Protein 5IF3 (pdb70)

Sequence (425 aa):
CAPRVRAIVTGHTRGLGASLAEQLLQQQDDIAVLGVSSRSRHPSLAATAGDRLVETEELDLSDTAAVAAWLAGGALRSSFVDGASLVLLFNNAGVVDPIGPLAAQDPALVARAVALNVAAPLMLSAALVQAAAAPTECRVLHVSSGAARNAYAGWSVYCATKAALDHHARAVALDANRALRICSVAPGVVSTPDEAARHLIRYALSDAFGAEPTADVRNLPPRVRAIVTGHTRGLGASLAEQLLQQDIAVLGVSRSRHPSLAATAGDRLVETELDLSDTAAVAAWLAGGALRSFVDGASLVLLFNNAGVVDPIIGPLAAQDPALVARAVALNVAAPLMLSAALVQAAAAPTECRVLHVSSGAARNAYAGWSVYCATKAALDHHARAVALDALRICSVAPGVSTPDEAARHLIRYALSDAFGAEPTADVRNL

B-factor: mean 32.05, std 14.63, range [11.92, 99.86]

CATH classification: 3.40.50.720

InterPro domains:
  IPR002347 Short-chain dehydrogenase/reductase SDR [PF00106] (12-201)
  IPR002347 Short-chain dehydrogenase/reductase SDR [PR00081] (11-28)
  IPR002347 Short-chain dehydrogenase/reductase SDR [PR00081] (84-95)
  IPR002347 Short-chain dehydrogenase/reductase SDR [PR00081] (158-177)
  IPR002347 Short-chain dehydrogenase/reductase SDR [PR00081] (178-195)
  IPR002347 Short-chain dehydrogenase/reductase SDR [PR00081] (217-237)
  IPR036291 NAD(P)-binding domain superfamily [SSF51735] (11-238)
  IPR051721 Biopterin synthesis and organic compound reduction [PTHR44085] (3-247)

Radius of gyration: 22.04 Å; Cα contacts (8 Å, |Δi|>4): 1034; chains: 2; bounding box: 41×65×58 Å

Organism: Burkholderia vietnamiensis (strain G4 / LMG 22486) (NCBI:txid269482)

Solvent-accessible surface area: 16198 Å² total; per-residue (Å²): 185,63,22,140,41,22,0,3,0,3,19,0,15,182,42,17,0,10,6,0,0,66,19,0,6,153,97,98,10,6,0,2,0,0,10,153,54,152,21,119,65,10,50,100,116,7,37,141,79,14,67,26,21,140,15,48,7,19,63,38,76,33,0,23,69,39,23,90,34,34,44,6,136,83,20,2,106,48,1,38,23,0,2,0,0,2,22,17,36,36,47,75,10,74,11,62,3,62,64,1,69,19,52,79,0,12,79,0,1,14,17,0,0,2,2,5,0,0,4,0,0,8,0,27,82,17,7,76,70,112,5,83,5,18,0,3,0,8,2,17,29,6,7,83,78,23,106,58,11,82,0,1,18,0,0,0,6,8,0,1,2,2,0,0,83,0,0,49,98,18,103,43,132,33,30,88,5,0,0,2,2,3,53,39,122,91,64,56,71,68,0,0,113,68,0,2,130,26,1,58,34,133,62,2,22,81,109,33,38,18,17,10,160,119,61,170,96,62,41,37,0,2,0,3,16,0,13,177,40,23,0,9,8,0,0,56,22,0,36,147,89,83,8,8,0,4,0,0,8,170,60,40,23,112,74,24,58,100,97,21,56,144,34,15,75,48,23,125,16,37,8,21,62,38,76,35,0,22,68,41,24,89,45,49,46,8,45,84,26,2,108,68,5,57,25,0,1,1,0,2,22,14,37,37,53,74,10,88,10,42,0,63,67,0,69,22,52,78,0,13,86,0,1,15,15,0,0,2,2,5,0,0,5,0,0,8,0,34,84,28,17,77,97,122,10,74,6,24,0,2,0,10,2,20,21,8,7,85,77,26,107,57,10,85,0,1,33,0,0,0,6,8,0,0,2,2,0,0,82,0,6,51,103,73,99,59,79,5,0,0,0,0,5,26,109,109,76,52,73,70,0,0,98,64,0,4,137,31,1,63,35,131,60,2,22,81,105,38,38,17,52,29,94,81,105

Nearest PDB structures (foldseek):
  5if3-assembly1_A  TM=1.005E+00  e=2.610E-43  Burkholderia vietnamiensis G4
  5if3-assembly1_B  TM=1.001E+00  e=2.547E-38  Burkholderia vietnamiensis G4
  6xnb-assembly1_A  TM=7.787E-01  e=1.716E-08  Leifsonia xyli
  6d9y-assembly1_A  TM=7.477E-01  e=3.238E-09  Paraburkholderia phymatum STM815
  7v1q-assembly1_A  TM=7.509E-01  e=1.047E-08  Leifsonia antarctica

Structure (mmCIF, N/CA/C/O backbone):
data_5IF3
#
_entry.id   5IF3
#
_cell.length_a   77.960
_cell.length_b   85.780
_cell.length_c   128.640
_cell.angle_alpha   90.000
_cell.angle_beta   90.000
_cell.angle_gamma   90.000
#
_symmetry.space_group_name_H-M   'C 2 2 21'
#
loop_
_entity.id
_entity.type
_entity.pdbx_description
1 polymer 'Short-chain dehydrogenase/reductase SDR'
2 water water
#
loop_
_atom_site.group_PDB
_atom_site.id
_atom_site.type_symbol
_atom_site.label_atom_id
_atom_site.label_alt_id
_atom_site.label_comp_id
_atom_site.label_asym_id
_atom_site.label_entity_id
_atom_site.label_seq_id
_atom_site.pdbx_PDB_ins_code
_atom_site.Cartn_x
_atom_site.Cartn_y
_atom_site.Cartn_z
_atom_site.occupancy
_atom_site.B_iso_or_equiv
_atom_site.auth_seq_id
_atom_site.auth_comp_id
_atom_site.auth_asym_id
_atom_site.auth_atom_id
_atom_site.pdbx_PDB_model_num
ATOM 1 N N . CYS A 1 14 ? 9.347 61.342 25.388 1.00 68.17 6 CYS A N 1
ATOM 2 C CA . CYS A 1 14 ? 10.238 60.739 24.403 1.00 67.96 6 CYS A CA 1
ATOM 3 C C . CYS A 1 14 ? 11.264 59.831 25.071 1.00 62.72 6 CYS A C 1
ATOM 4 O O . CYS A 1 14 ? 12.432 59.806 24.679 1.00 60.02 6 CYS A O 1
ATOM 7 N N . ALA A 1 15 ? 10.815 59.090 26.081 1.00 56.37 7 ALA A N 1
ATOM 8 C CA . ALA A 1 15 ? 11.691 58.175 26.793 1.00 50.17 7 ALA A CA 1
ATOM 9 C C . ALA A 1 15 ? 12.222 57.102 25.842 1.00 40.08 7 ALA A C 1
ATOM 10 O O . ALA A 1 15 ? 11.586 56.789 24.831 1.00 37.39 7 ALA A O 1
ATOM 12 N N . PRO A 1 16 ? 13.393 56.534 26.128 1.00 34.72 8 PRO A N 1
ATOM 13 C CA . PRO A 1 16 ? 13.873 55.417 25.309 1.00 31.32 8 PRO A CA 1
ATOM 14 C C . PRO A 1 16 ? 12.858 54.281 25.305 1.00 31.28 8 PRO A C 1
ATOM 15 O O . PRO A 1 16 ? 12.216 53.989 26.318 1.00 31.32 8 PRO A O 1
ATOM 19 N N . ARG A 1 17 ? 12.692 53.664 24.134 1.00 27.39 9 ARG A N 1
ATOM 20 C CA . ARG A 1 17 ? 11.737 52.575 23.990 1.00 25.99 9 ARG A CA 1
ATOM 21 C C . ARG A 1 17 ? 12.265 51.257 24.531 1.00 27.75 9 ARG A C 1
ATOM 22 O O . ARG A 1 17 ? 11.466 50.387 24.897 1.00 26.63 9 ARG A O 1
ATOM 30 N N . VAL A 1 18 ? 13.578 51.074 24.576 1.00 21.94 10 VAL A N 1
ATOM 31 C CA . VAL A 1 18 ? 14.184 49.918 25.232 1.00 20.06 10 VAL A CA 1
ATOM 32 C C . VAL A 1 18 ? 14.651 50.358 26.608 1.00 19.69 10 VAL A C 1
ATOM 33 O O . VAL A 1 18 ? 15.306 51.396 26.745 1.00 20.14 10 VAL A O 1
ATOM 37 N N . ARG A 1 19 ? 14.294 49.597 27.638 1.00 17.41 11 ARG A N 1
ATOM 38 C CA . ARG A 1 19 ? 14.558 50.011 29.009 1.00 16.72 11 ARG A CA 1
ATOM 39 C C . ARG A 1 19 ? 15.070 48.808 29.780 1.00 18.57 11 ARG A C 1
ATOM 40 O O . ARG A 1 19 ? 14.876 47.668 29.366 1.00 20.07 11 ARG A O 1
ATOM 48 N N . ALA A 1 20 ? 15.762 49.065 30.888 1.00 17.19 12 ALA A N 1
ATOM 49 C CA . ALA A 1 20 ? 16.353 47.965 31.643 1.00 18.03 12 ALA A CA 1
ATOM 50 C C . ALA A 1 20 ? 16.284 48.270 33.129 1.00 21.11 12 ALA A C 1
ATOM 51 O O . ALA A 1 20 ? 16.325 49.427 33.542 1.00 21.85 12 ALA A O 1
ATOM 53 N N . ILE A 1 21 ? 16.133 47.221 33.925 1.00 17.53 13 ILE A N 1
ATOM 54 C CA . ILE A 1 21 ? 16.198 47.308 35.378 1.00 18.42 13 ILE A CA 1
ATOM 55 C C . ILE A 1 21 ? 17.497 46.653 35.803 1.00 17.52 13 ILE A C 1
ATOM 56 O O . ILE A 1 21 ? 17.771 45.516 35.410 1.00 18.15 13 ILE A O 1
ATOM 61 N N . VAL A 1 22 ? 18.312 47.363 36.577 1.00 16.20 14 VAL A N 1
ATOM 62 C CA . VAL A 1 22 ? 19.570 46.804 37.073 1.00 16.25 14 VAL A CA 1
ATOM 63 C C . VAL A 1 22 ? 19.573 46.896 38.589 1.00 19.11 14 VAL A C 1
ATOM 64 O O . VAL A 1 22 ? 19.575 48.001 39.142 1.00 18.39 14 VAL A O 1
ATOM 68 N N . THR A 1 23 ? 19.580 45.748 39.269 1.00 17.56 15 THR A N 1
ATOM 69 C CA . THR A 1 23 ? 19.671 45.758 40.721 1.00 17.78 15 THR A CA 1
ATOM 70 C C . THR A 1 23 ? 21.137 45.810 41.143 1.00 19.85 15 THR A C 1
ATOM 71 O O . THR A 1 23 ? 22.001 45.218 40.495 1.00 20.43 15 THR A O 1
ATOM 75 N N . GLY A 1 24 ? 21.416 46.545 42.220 1.00 20.39 16 GLY A N 1
ATOM 76 C CA . GLY A 1 24 ? 22.790 46.693 42.664 1.00 20.86 16 GLY A CA 1
ATOM 77 C C . GLY A 1 24 ? 23.661 47.409 41.649 1.00 22.14 16 GLY A C 1
ATOM 78 O O . GLY A 1 24 ? 24.771 46.956 41.335 1.00 23.22 16 GLY A O 1
ATOM 79 N N . HIS A 1 25 ? 23.174 48.547 41.150 1.00 22.15 17 HIS A N 1
ATOM 80 C CA . HIS A 1 25 ? 23.789 49.276 40.043 1.00 19.96 17 HIS A CA 1
ATOM 81 C C . HIS A 1 25 ? 24.897 50.236 40.462 1.00 21.79 17 HIS A C 1
ATOM 82 O O . HIS A 1 25 ? 25.439 50.931 39.594 1.00 23.43 17 HIS A O 1
ATOM 89 N N . THR A 1 26 ? 25.246 50.313 41.749 1.00 24.28 18 THR A N 1
ATOM 90 C CA . THR A 1 26 ? 26.147 51.374 42.207 1.00 22.56 18 THR A CA 1
ATOM 91 C C . THR A 1 26 ? 27.619 50.982 42.190 1.00 25.52 18 THR A C 1
ATOM 92 O O . THR A 1 26 ? 28.483 51.860 42.322 1.00 28.46 18 THR A O 1
ATOM 96 N N . ARG A 1 27 ? 27.933 49.703 42.030 1.00 27.31 19 ARG A N 1
ATOM 97 C CA . ARG A 1 27 ? 29.322 49.273 42.050 1.00 28.12 19 ARG A CA 1
ATOM 98 C C . ARG A 1 27 ? 29.432 47.974 41.272 1.00 25.08 19 ARG A C 1
ATOM 99 O O . ARG A 1 27 ? 28.427 47.304 41.000 1.00 24.50 19 ARG A O 1
ATOM 107 N N . GLY A 1 28 ? 30.667 47.642 40.896 1.00 28.96 20 GLY A N 1
ATOM 108 C CA . GLY A 1 28 ? 30.898 46.324 40.332 1.00 25.71 20 GLY A CA 1
ATOM 109 C C . GLY A 1 28 ? 30.208 46.125 38.995 1.00 27.25 20 GLY A C 1
ATOM 110 O O . GLY A 1 28 ? 30.042 47.049 38.193 1.00 23.97 20 GLY A O 1
ATOM 111 N N . LEU A 1 29 ? 29.782 44.878 38.766 1.00 24.41 21 LEU A N 1
ATOM 112 C CA . LEU A 1 29 ? 29.117 44.527 37.520 1.00 20.84 21 LEU A CA 1
ATOM 113 C C . LEU A 1 29 ? 27.864 45.366 37.302 1.00 19.64 21 LEU A C 1
ATOM 114 O O . LEU A 1 29 ? 27.580 45.791 36.174 1.00 19.83 21 LEU A O 1
ATOM 119 N N . GLY A 1 30 ? 27.084 45.595 38.364 1.00 20.55 22 GLY A N 1
ATOM 120 C CA . GLY A 1 30 ? 25.860 46.376 38.209 1.00 19.82 22 GLY A CA 1
ATOM 121 C C . GLY A 1 30 ? 26.141 47.780 37.715 1.00 20.92 22 GLY A C 1
ATOM 122 O O . GLY A 1 30 ? 25.404 48.321 36.882 1.00 19.84 22 GLY A O 1
ATOM 123 N N . ALA A 1 31 ? 27.224 48.383 38.205 1.00 22.01 23 ALA A N 1
ATOM 124 C CA . ALA A 1 31 ? 27.591 49.711 37.733 1.00 21.29 23 ALA A CA 1
ATOM 125 C C . ALA A 1 31 ? 28.011 49.674 36.269 1.00 22.60 23 ALA A C 1
ATOM 126 O O . ALA A 1 31 ? 27.610 50.543 35.484 1.00 23.64 23 ALA A O 1
ATOM 128 N N . SER A 1 32 ? 28.817 48.681 35.880 1.00 19.83 24 SER A N 1
ATOM 129 C CA . SER A 1 32 ? 29.206 48.563 34.476 1.00 23.51 24 SER A CA 1
ATOM 130 C C . SER A 1 32 ? 27.990 48.342 33.585 1.00 22.09 24 SER A C 1
ATOM 131 O O . SER A 1 32 ? 27.905 48.910 32.489 1.00 20.63 24 SER A O 1
ATOM 134 N N . LEU A 1 33 ? 27.044 47.505 34.030 1.00 16.99 25 LEU A N 1
ATOM 135 C CA . LEU A 1 33 ? 25.815 47.298 33.272 1.00 15.94 25 LEU A CA 1
ATOM 136 C C . LEU A 1 33 ? 25.050 48.603 33.093 1.00 15.87 25 LEU A C 1
ATOM 137 O O . LEU A 1 33 ? 24.697 48.984 31.971 1.00 17.08 25 LEU A O 1
ATOM 142 N N . ALA A 1 34 ? 24.794 49.305 34.197 1.00 17.46 26 ALA A N 1
ATOM 143 C CA . ALA A 1 34 ? 24.008 50.536 34.126 1.00 20.90 26 ALA A CA 1
ATOM 144 C C . ALA A 1 34 ? 24.690 51.573 33.240 1.00 20.13 26 ALA A C 1
ATOM 145 O O . ALA A 1 34 ? 24.039 52.208 32.400 1.00 18.48 26 ALA A O 1
ATOM 147 N N . GLU A 1 35 ? 26.011 51.730 33.391 1.00 17.39 27 GLU A N 1
ATOM 148 C CA . GLU A 1 35 ? 26.752 52.710 32.601 1.00 18.55 27 GLU A CA 1
ATOM 149 C C . GLU A 1 35 ? 26.657 52.405 31.111 1.00 18.12 27 GLU A C 1
ATOM 150 O O . GLU A 1 35 ? 26.410 53.302 30.297 1.00 22.00 27 GLU A O 1
ATOM 156 N N . GLN A 1 36 ? 26.869 51.140 30.732 1.00 18.52 28 GLN A N 1
ATOM 157 C CA . GLN A 1 36 ? 26.908 50.801 29.314 1.00 18.95 28 GLN A CA 1
ATOM 158 C C . GLN A 1 36 ? 25.518 50.828 28.697 1.00 18.76 28 GLN A C 1
ATOM 159 O O . GLN A 1 36 ? 25.359 51.217 27.537 1.00 18.28 28 GLN A O 1
ATOM 165 N N . LEU A 1 37 ? 24.501 50.393 29.444 1.00 17.26 29 LEU A N 1
ATOM 166 C CA . LEU A 1 37 ? 23.134 50.476 28.934 1.00 15.25 29 LEU A CA 1
ATOM 167 C C . LEU A 1 37 ? 22.776 51.920 28.598 1.00 15.90 29 LEU A C 1
ATOM 168 O O . LEU A 1 37 ? 22.267 52.210 27.510 1.00 16.07 29 LEU A O 1
ATOM 173 N N . LEU A 1 38 ? 23.085 52.847 29.506 1.00 17.35 30 LEU A N 1
ATOM 174 C CA . LEU A 1 38 ? 22.765 54.251 29.265 1.00 17.22 30 LEU A CA 1
ATOM 175 C C . LEU A 1 38 ? 23.583 54.820 28.111 1.00 18.30 30 LEU A C 1
ATOM 176 O O . LEU A 1 38 ? 23.080 55.638 27.330 1.00 18.89 30 LEU A O 1
ATOM 181 N N . GLN A 1 39 ? 24.839 54.390 27.986 1.00 18.43 31 GLN A N 1
ATOM 182 C CA A GLN A 1 39 ? 25.658 54.793 26.850 0.41 18.83 31 GLN A CA 1
ATOM 183 C CA B GLN A 1 39 ? 25.651 54.800 26.842 0.59 18.84 31 GLN A CA 1
ATOM 184 C C . GLN A 1 39 ? 24.984 54.433 25.528 1.00 18.94 31 GLN A C 1
ATOM 185 O O . GLN A 1 39 ? 25.065 55.191 24.548 1.00 19.96 31 GLN A O 1
ATOM 196 N N . GLN A 1 40 ? 24.315 53.272 25.485 1.00 19.00 32 GLN A N 1
ATOM 197 C CA . GLN A 1 40 ? 23.663 52.761 24.287 1.00 19.81 32 GLN A CA 1
ATOM 198 C C . GLN A 1 40 ? 22.193 53.164 24.187 1.00 18.74 32 GLN A C 1
ATOM 199 O O . GLN A 1 40 ? 21.432 52.517 23.460 1.00 21.97 32 GLN A O 1
ATOM 205 N N . ASP A 1 41 ? 21.787 54.214 24.910 1.00 17.61 33 ASP A N 1
ATOM 206 C CA A ASP A 1 41 ? 20.455 54.774 24.698 0.49 20.00 33 ASP A CA 1
ATOM 207 C CA B ASP A 1 41 ? 20.461 54.846 24.869 0.51 19.42 33 ASP A CA 1
ATOM 208 C C . ASP A 1 41 ? 19.361 53.883 25.299 1.00 20.27 33 ASP A C 1
ATOM 209 O O . ASP A 1 41 ? 18.227 53.914 24.815 1.00 20.46 33 ASP A O 1
ATOM 218 N N . ILE A 1 42 ? 19.679 53.073 26.306 1.00 16.56 34 ILE A N 1
ATOM 219 C CA . ILE A 1 42 ? 18.683 52.258 27.012 1.00 16.19 34 ILE A CA 1
ATOM 220 C C . ILE A 1 42 ? 18.465 52.872 28.398 1.00 24.11 34 ILE A C 1
ATOM 221 O O . ILE A 1 42 ? 19.413 53.002 29.184 1.00 22.95 34 ILE A O 1
ATOM 226 N N . ALA A 1 43 ? 17.220 53.249 28.703 1.00 17.58 35 ALA A N 1
ATOM 227 C CA . ALA A 1 43 ? 16.902 53.794 30.020 1.00 17.86 35 ALA A CA 1
ATOM 228 C C . ALA A 1 43 ? 17.125 52.744 31.103 1.00 20.20 35 ALA A C 1
ATOM 229 O O . ALA A 1 43 ? 16.905 51.550 30.893 1.00 21.09 35 ALA A O 1
ATOM 231 N N . VAL A 1 44 ? 17.535 53.191 32.290 1.00 18.76 36 VAL A N 1
ATOM 232 C CA . VAL A 1 44 ? 17.858 52.270 33.377 1.00 17.31 36 VAL A CA 1
ATOM 233 C C . VAL A 1 44 ? 17.114 52.655 34.647 1.00 18.14 36 VAL A C 1
ATOM 234 O O . VAL A 1 44 ? 17.174 53.808 35.086 1.00 19.42 36 VAL A O 1
ATOM 238 N N . LEU A 1 45 ? 16.431 51.674 35.249 1.00 18.12 37 LEU A N 1
ATOM 239 C CA . LEU A 1 45 ? 15.924 51.777 36.613 1.00 19.09 37 LEU A CA 1
ATOM 240 C C . LEU A 1 45 ? 16.943 51.069 37.496 1.00 19.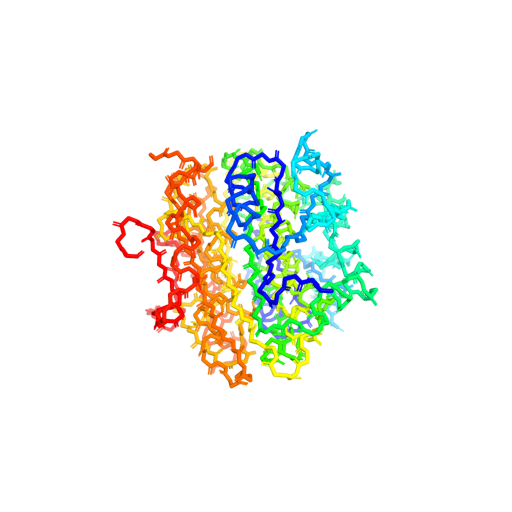23 37 LEU A C 1
ATOM 241 O O . LEU A 1 45 ? 17.064 49.839 37.447 1.00 19.81 37 LEU A O 1
ATOM 246 N N . GLY A 1 46 ? 17.686 51.841 38.288 1.00 20.14 38 GLY A N 1
ATOM 247 C CA . GLY A 1 46 ? 18.660 51.268 39.203 1.00 20.70 38 GLY A CA 1
ATOM 248 C C . GLY A 1 46 ? 18.025 51.069 40.561 1.00 21.81 38 GLY A C 1
ATOM 249 O O . GLY A 1 46 ? 17.427 51.993 41.115 1.00 25.26 38 GLY A O 1
ATOM 250 N N . VAL A 1 47 ? 18.137 49.851 41.094 1.00 21.86 39 VAL A N 1
ATOM 251 C CA . VAL A 1 47 ? 17.498 49.495 42.356 1.00 23.00 39 VAL A CA 1
ATOM 252 C C . VAL A 1 47 ? 18.587 49.032 43.313 1.00 32.23 39 VAL A C 1
ATOM 253 O O . VAL A 1 47 ? 19.157 47.949 43.135 1.00 27.61 39 VAL A O 1
ATOM 257 N N . SER A 1 48 ? 18.856 49.833 44.340 1.00 25.60 40 SER A N 1
ATOM 258 C CA A SER A 1 48 ? 19.951 49.586 45.268 0.56 28.01 40 SER A CA 1
ATOM 259 C CA B SER A 1 48 ? 19.933 49.559 45.282 0.44 28.38 40 SER A CA 1
ATOM 260 C C . SER A 1 48 ? 19.661 50.333 46.562 1.00 30.43 40 SER A C 1
ATOM 261 O O . SER A 1 48 ? 18.787 51.200 46.615 1.00 31.86 40 SER A O 1
ATOM 266 N N . ARG A 1 49 ? 20.423 50.002 47.609 1.00 30.83 41 ARG A N 1
ATOM 267 C CA . ARG A 1 49 ? 20.253 50.716 48.872 1.00 34.86 41 ARG A CA 1
ATOM 268 C C . ARG A 1 49 ? 20.775 52.143 48.781 1.00 38.22 41 ARG A C 1
ATOM 269 O O . ARG A 1 49 ? 20.284 53.030 49.488 1.00 46.87 41 ARG A O 1
ATOM 277 N N . SER A 1 50 ? 21.757 52.381 47.925 1.00 35.15 42 SER A N 1
ATOM 278 C CA . SER A 1 50 ? 22.336 53.704 47.744 1.00 35.39 42 SER A CA 1
ATOM 279 C C . SER A 1 50 ? 22.201 54.126 46.282 1.00 32.22 42 SER A C 1
ATOM 280 O O . SER A 1 50 ? 21.603 53.435 45.459 1.00 30.13 42 SER A O 1
ATOM 283 N N . ARG A 1 51 ? 22.765 55.279 45.960 1.00 36.19 43 ARG A N 1
ATOM 284 C CA . ARG A 1 51 ? 22.720 55.792 44.603 1.00 33.72 43 ARG A CA 1
ATOM 285 C C . ARG A 1 51 ? 24.102 55.701 43.975 1.00 33.53 43 ARG A C 1
ATOM 286 O O . ARG A 1 51 ? 25.118 55.629 44.669 1.00 36.36 43 ARG A O 1
ATOM 294 N N . HIS A 1 52 ? 24.125 55.675 42.651 1.00 35.66 44 HIS A N 1
ATOM 295 C CA . HIS A 1 52 ? 25.397 55.636 41.950 1.00 37.85 44 HIS A CA 1
ATOM 296 C C . HIS A 1 52 ? 26.102 56.974 42.130 1.00 48.14 44 HIS A C 1
ATOM 297 O O . HIS A 1 52 ? 25.466 58.029 42.000 1.00 52.04 44 HIS A O 1
ATOM 304 N N . PRO A 1 53 ? 27.396 56.972 42.446 1.00 51.11 45 PRO A N 1
ATOM 305 C CA . PRO A 1 53 ? 28.082 58.234 42.778 1.00 50.59 45 PRO A CA 1
ATOM 306 C C . PRO A 1 53 ? 27.929 59.340 41.744 1.00 52.97 45 PRO A C 1
ATOM 307 O O . PRO A 1 53 ? 27.797 60.510 42.122 1.00 54.32 45 PRO A O 1
ATOM 311 N N . SER A 1 54 ? 27.920 59.001 40.453 1.00 39.38 46 SER A N 1
ATOM 312 C CA . SER A 1 54 ? 28.079 59.993 39.394 1.00 33.69 46 SER A CA 1
ATOM 313 C C . SER A 1 54 ? 27.264 59.729 38.139 1.00 33.87 46 SER A C 1
ATOM 314 O O . SER A 1 54 ? 27.227 60.599 37.262 1.00 33.28 46 SER A O 1
ATOM 317 N N . LEU A 1 55 ? 26.634 58.563 38.002 1.00 26.60 47 LEU A N 1
ATOM 318 C CA . LEU A 1 55 ? 25.969 58.229 36.751 1.00 21.47 47 LEU A CA 1
ATOM 319 C C . LEU A 1 55 ? 24.794 59.152 36.476 1.00 22.04 47 LEU A C 1
ATOM 320 O O . LEU A 1 55 ? 24.471 59.410 35.310 1.00 25.27 47 LEU A O 1
ATOM 325 N N . ALA A 1 56 ? 24.136 59.649 37.528 1.00 23.29 48 ALA A N 1
ATOM 326 C CA . ALA A 1 56 ? 23.018 60.566 37.325 1.00 26.49 48 ALA A CA 1
ATOM 327 C C . ALA A 1 56 ? 23.461 61.832 36.601 1.00 24.70 48 ALA A C 1
ATOM 328 O O . ALA A 1 56 ? 22.721 62.371 35.770 1.00 26.51 48 ALA A O 1
ATOM 330 N N . ALA A 1 57 ? 24.654 62.341 36.923 1.00 25.91 49 ALA A N 1
ATOM 331 C CA . ALA A 1 57 ? 25.120 63.566 36.281 1.00 25.60 49 ALA A CA 1
ATOM 332 C C . ALA A 1 57 ? 25.475 63.341 34.815 1.00 23.74 49 ALA A C 1
ATOM 333 O O . ALA A 1 57 ? 25.411 64.276 34.008 1.00 26.54 49 ALA A O 1
ATOM 335 N N . THR A 1 58 ? 25.904 62.131 34.474 1.00 22.75 50 THR A N 1
ATOM 336 C CA . THR A 1 58 ? 26.217 61.763 33.103 1.00 21.94 50 THR A CA 1
ATOM 337 C C . THR A 1 58 ? 24.948 61.431 32.314 1.00 25.03 50 THR A C 1
ATOM 338 O O . THR A 1 58 ? 24.768 61.877 31.176 1.00 21.24 50 THR A O 1
ATOM 342 N N . ALA A 1 59 ? 24.049 60.661 32.913 1.00 21.62 51 ALA A N 1
ATOM 343 C CA . ALA A 1 59 ? 22.929 60.094 32.173 1.00 19.80 51 ALA A CA 1
ATOM 344 C C . ALA A 1 59 ? 21.659 60.929 32.253 1.00 22.34 51 ALA A C 1
ATOM 345 O O . ALA A 1 59 ? 20.778 60.769 31.404 1.00 24.66 51 ALA A O 1
ATOM 347 N N . GLY A 1 60 ? 21.527 61.798 33.251 1.00 21.18 52 GLY A N 1
ATOM 348 C CA . GLY A 1 60 ? 20.327 62.602 33.326 1.00 20.86 52 GLY A CA 1
ATOM 349 C C . GLY A 1 60 ? 19.124 61.761 33.712 1.00 24.41 52 GLY A C 1
ATOM 350 O O . GLY A 1 60 ? 19.244 60.708 34.344 1.00 23.99 52 GLY A O 1
ATOM 351 N N . ASP A 1 61 ? 17.946 62.233 33.299 1.00 24.40 53 ASP A N 1
ATOM 352 C CA . ASP A 1 61 ? 16.687 61.603 33.687 1.00 23.50 53 ASP A CA 1
ATOM 353 C C . ASP A 1 61 ? 16.475 60.232 33.066 1.00 25.94 53 ASP A C 1
ATOM 354 O O . ASP A 1 61 ? 15.473 59.587 33.398 1.00 25.46 53 ASP A O 1
ATOM 359 N N . ARG A 1 62 ? 17.362 59.777 32.168 1.00 19.99 54 ARG A N 1
ATOM 360 C CA . ARG A 1 62 ? 17.245 58.427 31.626 1.00 20.10 54 ARG A CA 1
ATOM 361 C C . ARG A 1 62 ? 17.629 57.382 32.652 1.00 22.36 54 ARG A C 1
ATOM 362 O O . ARG A 1 62 ? 17.296 56.201 32.481 1.00 22.43 54 ARG A O 1
ATOM 370 N N . LEU A 1 63 ? 18.300 57.792 33.718 1.00 19.54 55 LEU A N 1
ATOM 371 C CA . LEU A 1 63 ? 18.539 56.941 34.877 1.00 21.45 55 LEU A CA 1
ATOM 372 C C . LEU A 1 63 ? 17.534 57.311 35.956 1.00 20.65 55 LEU A C 1
ATOM 373 O O . LEU A 1 63 ? 17.450 58.481 36.363 1.00 22.96 55 LEU A O 1
ATOM 378 N N . VAL A 1 64 ? 16.762 56.321 36.395 1.00 18.05 56 VAL A N 1
ATOM 379 C CA . VAL A 1 64 ? 15.852 56.437 37.523 1.00 21.57 56 VAL A CA 1
ATOM 380 C C . VAL A 1 64 ? 16.417 55.569 38.637 1.00 23.75 56 VAL A C 1
ATOM 381 O O . VAL A 1 64 ? 16.692 54.381 38.421 1.00 21.84 56 VAL A O 1
ATOM 385 N N . GLU A 1 65 ? 16.614 56.152 39.817 1.00 26.47 57 GLU A N 1
ATOM 386 C CA . GLU A 1 65 ? 17.226 55.438 40.930 1.00 24.16 57 GLU A CA 1
ATOM 387 C C . GLU A 1 65 ? 16.211 55.253 42.050 1.00 24.62 57 GLU A C 1
ATOM 388 O O . GLU A 1 65 ? 15.596 56.220 42.512 1.00 28.69 57 GLU A O 1
ATOM 394 N N . THR A 1 66 ? 16.028 54.004 42.469 1.00 24.53 58 THR A N 1
ATOM 395 C CA . THR A 1 66 ? 15.137 53.656 43.566 1.00 25.33 58 THR A CA 1
ATOM 396 C C . THR A 1 66 ? 15.969 53.193 44.749 1.00 24.84 58 THR A C 1
ATOM 397 O O . THR A 1 66 ? 16.809 52.297 44.599 1.00 26.23 58 THR A O 1
ATOM 401 N N . GLU A 1 67 ? 15.729 53.778 45.918 1.00 25.08 59 GLU A N 1
ATOM 402 C CA A GLU A 1 67 ? 16.384 53.359 47.156 0.54 31.09 59 GLU A CA 1
ATOM 403 C CA B GLU A 1 67 ? 16.398 53.341 47.135 0.46 30.87 59 GLU A CA 1
ATOM 404 C C . GLU A 1 67 ? 15.547 52.252 47.785 1.00 30.10 59 GLU A C 1
ATOM 405 O O . GLU A 1 67 ? 14.460 52.517 48.310 1.00 33.04 59 GLU A O 1
ATOM 416 N N . LEU A 1 68 ? 16.047 51.019 47.728 1.00 25.62 60 LEU A N 1
ATOM 417 C CA . LEU A 1 68 ? 15.322 49.856 48.220 1.00 25.05 60 LEU A CA 1
ATOM 418 C C . LEU A 1 68 ? 16.317 48.841 48.758 1.00 28.10 60 LEU A C 1
ATOM 419 O O . LEU A 1 68 ? 17.330 48.568 48.108 1.00 26.94 60 LEU A O 1
ATOM 424 N N . ASP A 1 69 ? 16.027 48.285 49.935 1.00 27.78 61 ASP A N 1
ATOM 425 C CA . ASP A 1 69 ? 16.804 47.176 50.486 1.00 26.37 61 ASP A CA 1
ATOM 426 C C . ASP A 1 69 ? 16.188 45.885 49.959 1.00 24.22 61 ASP A C 1
ATOM 427 O O . ASP A 1 69 ? 15.175 45.415 50.475 1.00 26.17 61 ASP A O 1
ATOM 432 N N . LEU A 1 70 ? 16.802 45.308 48.926 1.00 23.16 62 LEU A N 1
ATOM 433 C CA . LEU A 1 70 ? 16.262 44.109 48.306 1.00 23.09 62 LEU A CA 1
ATOM 434 C C . LEU A 1 70 ? 16.388 42.871 49.188 1.00 23.04 62 LEU A C 1
ATOM 435 O O . LEU A 1 70 ? 15.814 41.831 48.844 1.00 24.77 62 LEU A O 1
ATOM 440 N N . SER A 1 71 ? 17.096 42.949 50.313 1.00 25.81 63 SER A N 1
ATOM 441 C CA . SER A 1 71 ? 17.119 41.836 51.255 1.00 28.80 63 SER A CA 1
ATOM 442 C C . SER A 1 71 ? 15.947 41.864 52.228 1.00 28.10 63 SER A C 1
ATOM 443 O O . SER A 1 71 ? 15.804 40.941 53.038 1.00 32.44 63 SER A O 1
ATOM 446 N N . ASP A 1 72 ? 15.132 42.919 52.188 1.00 26.33 64 ASP A N 1
ATOM 447 C CA . ASP A 1 72 ? 13.945 43.064 53.029 1.00 28.04 64 ASP A CA 1
ATOM 448 C C . ASP A 1 72 ? 12.749 42.718 52.144 1.00 29.34 64 ASP A C 1
ATOM 449 O O . ASP A 1 72 ? 12.238 43.562 51.411 1.00 27.46 64 ASP A O 1
ATOM 454 N N . THR A 1 73 ? 12.312 41.453 52.185 1.00 31.69 65 THR A N 1
ATOM 455 C CA . THR A 1 73 ? 11.293 41.040 51.221 1.00 28.88 65 THR A CA 1
ATOM 456 C C . THR A 1 73 ? 9.962 41.736 51.471 1.00 29.32 65 THR A C 1
ATOM 457 O O . THR A 1 73 ? 9.181 41.925 50.532 1.00 33.61 65 THR A O 1
ATOM 461 N N . ALA A 1 74 ? 9.683 42.126 52.716 1.00 31.79 66 ALA A N 1
ATOM 462 C CA . ALA A 1 74 ? 8.483 42.915 52.975 1.00 33.54 66 ALA A CA 1
ATOM 463 C C . ALA A 1 74 ? 8.561 44.269 52.281 1.00 35.27 66 ALA A C 1
ATOM 464 O O . ALA A 1 74 ? 7.588 44.717 51.662 1.00 33.29 66 ALA A O 1
ATOM 466 N N . ALA A 1 75 ? 9.721 44.930 52.363 1.00 33.91 67 ALA A N 1
ATOM 467 C CA . ALA A 1 75 ? 9.905 46.199 51.666 1.00 31.74 67 ALA A CA 1
ATOM 468 C C . ALA A 1 75 ? 9.810 46.016 50.161 1.00 28.31 67 ALA A C 1
ATOM 469 O O . ALA A 1 75 ? 9.267 46.877 49.456 1.00 29.39 67 ALA A O 1
ATOM 471 N N . VAL A 1 76 ? 10.348 44.908 49.646 1.00 25.57 68 VAL A N 1
ATOM 472 C CA . VAL A 1 76 ? 10.301 44.666 48.210 1.00 26.81 68 VAL A CA 1
ATOM 473 C C . VAL A 1 76 ? 8.865 44.471 47.759 1.00 25.53 68 VAL A C 1
ATOM 474 O O . VAL A 1 76 ? 8.417 45.088 46.785 1.00 27.49 68 VAL A O 1
ATOM 478 N N . ALA A 1 77 ? 8.121 43.608 48.465 1.00 29.56 69 ALA A N 1
ATOM 479 C CA . ALA A 1 77 ? 6.733 43.359 48.099 1.00 32.11 69 ALA A CA 1
ATOM 480 C C . ALA A 1 77 ? 5.923 44.645 48.140 1.00 32.01 69 ALA A C 1
ATOM 481 O O . ALA A 1 77 ? 5.100 44.896 47.251 1.00 34.20 69 ALA A O 1
ATOM 483 N N . ALA A 1 78 ? 6.172 45.489 49.148 1.00 34.18 70 ALA A N 1
ATOM 484 C CA . ALA A 1 78 ? 5.459 46.757 49.254 1.00 38.95 70 ALA A CA 1
ATOM 485 C C . ALA A 1 78 ? 5.827 47.695 48.113 1.00 35.36 70 ALA A C 1
ATOM 486 O O . ALA A 1 78 ? 4.955 48.369 47.554 1.00 36.96 70 ALA A O 1
ATOM 488 N N . TRP A 1 79 ? 7.111 47.751 47.746 1.00 28.64 71 TRP A N 1
ATOM 489 C CA . TRP A 1 79 ? 7.507 48.548 46.591 1.00 29.03 71 TRP A CA 1
ATOM 490 C C . TRP A 1 79 ? 6.874 48.009 45.314 1.00 29.85 71 TRP A C 1
ATOM 491 O O . TRP A 1 79 ? 6.424 48.784 44.463 1.00 32.56 71 TRP A O 1
ATOM 502 N N . LEU A 1 80 ? 6.833 46.676 45.162 1.00 28.10 72 LEU A N 1
ATOM 503 C CA . LEU A 1 80 ? 6.230 46.073 43.975 1.00 29.12 72 LEU A CA 1
ATOM 504 C C . LEU A 1 80 ? 4.716 46.231 43.962 1.00 36.12 72 LEU A C 1
ATOM 505 O O . LEU A 1 80 ? 4.107 46.243 42.886 1.00 36.47 72 LEU A O 1
ATOM 510 N N . ALA A 1 81 ? 4.090 46.319 45.138 1.00 34.63 73 ALA A N 1
ATOM 511 C CA . ALA A 1 81 ? 2.662 46.599 45.197 1.00 34.84 73 ALA A CA 1
ATOM 512 C C . ALA A 1 81 ? 2.360 48.052 44.867 1.00 38.14 73 ALA A C 1
ATOM 513 O O . ALA A 1 81 ? 1.201 48.386 44.594 1.00 41.92 73 ALA A O 1
ATOM 515 N N . GLY A 1 82 ? 3.369 48.920 44.908 1.00 40.82 74 GLY A N 1
ATOM 516 C CA . GLY A 1 82 ? 3.229 50.283 44.442 1.00 40.69 74 GLY A CA 1
ATOM 517 C C . GLY A 1 82 ? 3.435 50.367 42.939 1.00 39.15 74 GLY A C 1
ATOM 518 O O . GLY A 1 82 ? 3.646 49.372 42.245 1.00 40.54 74 GLY A O 1
ATOM 519 N N . GLY A 1 83 ? 3.385 51.589 42.426 1.00 38.71 75 GLY A N 1
ATOM 520 C CA . GLY A 1 83 ? 3.365 51.784 40.992 1.00 35.19 75 GLY A CA 1
ATOM 521 C C . GLY A 1 83 ? 4.673 52.118 40.307 1.00 30.92 75 GLY A C 1
ATOM 522 O O . GLY A 1 83 ? 4.652 52.415 39.106 1.00 32.70 75 GLY A O 1
ATOM 523 N N . ALA A 1 84 ? 5.811 52.062 41.005 1.00 28.19 76 ALA A N 1
ATOM 524 C CA . ALA A 1 84 ? 7.046 52.576 40.411 1.00 26.88 76 ALA A CA 1
ATOM 525 C C . ALA A 1 84 ? 7.495 51.727 39.229 1.00 26.81 76 ALA A C 1
ATOM 526 O O . ALA A 1 84 ? 7.922 52.262 38.198 1.00 26.72 76 ALA A O 1
ATOM 528 N N . LEU A 1 85 ? 7.402 50.404 39.351 1.00 26.13 77 LEU A N 1
ATOM 529 C CA . LEU A 1 85 ? 7.831 49.547 38.255 1.00 23.77 77 LEU A CA 1
ATOM 530 C C . LEU A 1 85 ? 6.918 49.708 37.046 1.00 22.17 77 LEU A C 1
ATOM 531 O O . LEU A 1 85 ? 7.391 49.813 35.910 1.00 23.00 77 LEU A O 1
ATOM 536 N N . ARG A 1 86 ? 5.603 49.726 37.270 1.00 23.92 78 ARG A N 1
ATOM 537 C CA . ARG A 1 86 ? 4.675 49.912 36.161 1.00 24.77 78 ARG A CA 1
ATOM 538 C C . ARG A 1 86 ? 4.928 51.245 35.458 1.00 25.45 78 ARG A C 1
ATOM 539 O O . ARG A 1 86 ? 4.917 51.322 34.223 1.00 27.78 78 ARG A O 1
ATOM 547 N N . SER A 1 87 ? 5.190 52.300 36.228 1.00 26.48 79 SER A N 1
ATOM 548 C CA A SER A 1 87 ? 5.474 53.600 35.629 0.55 27.36 79 SER A CA 1
ATOM 549 C CA B SER A 1 87 ? 5.465 53.594 35.616 0.45 27.36 79 SER A CA 1
ATOM 550 C C . SER A 1 87 ? 6.718 53.540 34.751 1.00 26.55 79 SER A C 1
ATOM 551 O O . SER A 1 87 ? 6.754 54.129 33.662 1.00 26.93 79 SER A O 1
ATOM 556 N N . PHE A 1 88 ? 7.742 52.823 35.205 1.00 23.74 80 PHE A N 1
ATOM 557 C CA . PHE A 1 88 ? 8.991 52.784 34.454 1.00 22.32 80 PHE A CA 1
ATOM 558 C C . PHE A 1 88 ? 8.839 52.019 33.145 1.00 23.37 80 PHE A C 1
ATOM 559 O O . PHE A 1 88 ? 9.418 52.414 32.127 1.00 22.06 80 PHE A O 1
ATOM 567 N N . VAL A 1 89 ? 8.049 50.935 33.138 1.00 22.54 81 VAL A N 1
ATOM 568 C CA . VAL A 1 89 ? 7.941 50.118 31.932 1.00 20.40 81 VAL A CA 1
ATOM 569 C C . VAL A 1 89 ? 6.804 50.537 31.006 1.00 21.93 81 VAL A C 1
ATOM 570 O O . VAL A 1 89 ? 6.762 50.069 29.858 1.00 26.59 81 VAL A O 1
ATOM 574 N N . ASP A 1 90 ? 5.907 51.425 31.450 1.00 24.47 82 ASP A N 1
ATOM 575 C CA . ASP A 1 90 ? 4.774 51.877 30.645 1.00 32.15 82 ASP A CA 1
ATOM 576 C C . ASP A 1 90 ? 5.219 52.374 29.276 1.00 29.50 82 ASP A C 1
ATOM 577 O O . ASP A 1 90 ? 6.006 53.320 29.169 1.00 29.49 82 ASP A O 1
ATOM 582 N N . GLY A 1 91 ? 4.712 51.729 28.225 1.00 30.01 83 GLY A N 1
ATOM 583 C CA . GLY A 1 91 ? 4.994 52.151 26.869 1.00 35.42 83 GLY A CA 1
ATOM 584 C C . GLY A 1 91 ? 6.293 51.646 26.276 1.00 30.62 83 GLY A C 1
ATOM 585 O O . GLY A 1 91 ? 6.586 51.967 25.117 1.00 32.18 83 GLY A O 1
ATOM 586 N N . ALA A 1 92 ? 7.084 50.878 27.018 1.00 22.76 84 ALA A N 1
ATOM 587 C CA . ALA A 1 92 ? 8.339 50.376 26.469 1.00 22.26 84 ALA A CA 1
ATOM 588 C C . ALA A 1 92 ? 8.067 49.312 25.412 1.00 24.72 84 ALA A C 1
ATOM 589 O O . ALA A 1 92 ? 7.042 48.623 25.441 1.00 25.90 84 ALA A O 1
ATOM 591 N N . SER A 1 93 ? 8.995 49.180 24.462 1.00 20.99 85 SER A N 1
ATOM 592 C CA . SER A 1 93 ? 8.926 48.064 23.527 1.00 21.62 85 SER A CA 1
ATOM 593 C C . SER A 1 93 ? 9.565 46.818 24.097 1.00 21.24 85 SER A C 1
ATOM 594 O O . SER A 1 93 ? 9.104 45.701 23.817 1.00 20.50 85 SER A O 1
ATOM 597 N N . LEU A 1 94 ? 10.619 46.992 24.884 1.00 19.65 86 LEU A N 1
ATOM 598 C CA . LEU A 1 94 ? 11.424 45.886 25.378 1.00 18.66 86 LEU A CA 1
ATOM 599 C C . LEU A 1 94 ? 11.967 46.295 26.735 1.00 19.81 86 LEU A C 1
ATOM 600 O O . LEU A 1 94 ? 12.518 47.395 26.866 1.00 19.23 86 LEU A O 1
ATOM 605 N N . VAL A 1 95 ? 11.793 45.443 27.745 1.00 18.01 87 VAL A N 1
ATOM 606 C CA . VAL A 1 95 ? 12.368 45.693 29.063 1.00 15.72 87 VAL A CA 1
ATOM 607 C C . VAL A 1 95 ? 13.278 44.532 29.427 1.00 16.83 87 VAL A C 1
ATOM 608 O O . VAL A 1 95 ? 12.862 43.364 29.369 1.00 17.28 87 VAL A O 1
ATOM 612 N N . LEU A 1 96 ? 14.515 44.855 29.803 1.00 14.76 88 LEU A N 1
ATOM 613 C CA . LEU A 1 96 ? 15.493 43.886 30.284 1.00 16.58 88 LEU A CA 1
ATOM 614 C C . LEU A 1 96 ? 15.581 43.981 31.802 1.00 19.53 88 LEU A C 1
ATOM 615 O O . LEU A 1 96 ? 15.683 45.082 32.350 1.00 24.34 88 LEU A O 1
ATOM 620 N N . LEU A 1 97 ? 15.550 42.840 32.486 1.00 14.51 89 LEU A N 1
ATOM 621 C CA . LEU A 1 97 ? 15.787 42.798 33.924 1.00 15.41 89 LEU A CA 1
ATOM 622 C C . LEU A 1 97 ? 17.114 42.094 34.162 1.00 18.16 89 LEU A C 1
ATOM 623 O O . LEU A 1 97 ? 17.271 40.926 33.796 1.00 16.72 89 LEU A O 1
ATOM 628 N N . PHE A 1 98 ? 18.077 42.820 34.719 1.00 14.30 90 PHE A N 1
ATOM 629 C CA . PHE A 1 98 ? 19.356 42.238 35.113 1.00 13.49 90 PHE A CA 1
ATOM 630 C C . PHE A 1 98 ? 19.304 42.014 36.618 1.00 16.45 90 PHE A C 1
ATOM 631 O O . PHE A 1 98 ? 19.449 42.956 37.402 1.00 15.62 90 PHE A O 1
ATOM 639 N N . ASN A 1 99 ? 19.096 40.756 37.026 1.00 14.63 91 ASN A N 1
ATOM 640 C CA . ASN A 1 99 ? 19.053 40.420 38.447 1.00 15.32 91 ASN A CA 1
ATOM 641 C C . ASN A 1 99 ? 20.489 40.234 38.903 1.00 17.08 91 ASN A C 1
ATOM 642 O O . ASN A 1 99 ? 21.011 39.119 38.967 1.00 19.00 91 ASN A O 1
ATOM 647 N N . ASN A 1 100 ? 21.131 41.360 39.218 1.00 15.32 92 ASN A N 1
ATOM 648 C CA . ASN A 1 100 ? 22.560 41.411 39.493 1.00 16.89 92 ASN A CA 1
ATOM 649 C C . ASN A 1 100 ? 22.907 41.469 40.977 1.00 21.68 92 ASN A C 1
ATOM 650 O O . ASN A 1 100 ? 23.939 40.917 41.386 1.00 23.74 92 ASN A O 1
ATOM 655 N N . ALA A 1 101 ? 22.090 42.133 41.793 1.00 20.62 93 ALA A N 1
ATOM 656 C CA . ALA A 1 101 ? 22.422 42.287 43.203 1.00 26.84 93 ALA A CA 1
ATOM 657 C C . ALA A 1 101 ? 22.539 40.929 43.879 1.00 22.97 93 ALA A C 1
ATOM 658 O O . ALA A 1 101 ? 21.777 40.003 43.585 1.00 21.68 93 ALA A O 1
ATOM 660 N N . GLY A 1 102 ? 23.496 40.819 44.790 1.00 23.94 94 GLY A N 1
ATOM 661 C CA . GLY A 1 102 ? 23.711 39.568 45.505 1.00 21.33 94 GLY A CA 1
ATOM 662 C C . GLY A 1 102 ? 24.878 39.727 46.459 1.00 24.60 94 GLY A C 1
ATOM 663 O O . GLY A 1 102 ? 25.687 40.657 46.341 1.00 31.19 94 GLY A O 1
ATOM 664 N N . VAL A 1 103 ? 24.931 38.820 47.432 1.00 24.72 95 VAL A N 1
ATOM 665 C CA . VAL A 1 103 ? 26.024 38.785 48.398 1.00 26.93 95 VAL A CA 1
ATOM 666 C C . VAL A 1 103 ? 26.544 37.359 48.509 1.00 27.88 95 VAL A C 1
ATOM 667 O O . VAL A 1 103 ? 25.804 36.389 48.323 1.00 27.58 95 VAL A O 1
ATOM 671 N N . VAL A 1 104 ? 27.840 37.241 48.813 1.00 29.06 96 VAL A N 1
ATOM 672 C CA . VAL A 1 104 ? 28.438 35.927 49.032 1.00 30.38 96 VAL A CA 1
ATOM 673 C C . VAL A 1 104 ? 28.457 35.536 50.505 1.00 28.68 96 VAL A C 1
ATOM 674 O O . VAL A 1 104 ? 28.661 34.357 50.818 1.00 31.22 96 VAL A O 1
ATOM 678 N N . ASP A 1 105 ? 28.262 36.490 51.414 1.00 32.71 97 ASP A N 1
ATOM 679 C CA . ASP A 1 105 ? 28.254 36.194 52.838 1.00 31.97 97 ASP A CA 1
ATOM 680 C C . ASP A 1 105 ? 26.965 35.471 53.234 1.00 31.06 97 ASP A C 1
ATOM 681 O O . ASP A 1 105 ? 25.914 35.687 52.628 1.00 31.71 97 ASP A O 1
ATOM 686 N N . PRO A 1 106 ? 27.010 34.618 54.273 1.00 33.88 98 PRO A N 1
ATOM 687 C CA . PRO A 1 106 ? 28.165 34.317 55.126 1.00 36.33 98 PRO A CA 1
ATOM 688 C C . PRO A 1 106 ? 29.051 33.202 54.572 1.00 39.52 98 PRO A C 1
ATOM 689 O O . PRO A 1 106 ? 28.582 32.097 54.309 1.00 37.87 98 PRO A O 1
ATOM 693 N N . ILE A 1 107 ? 30.327 33.504 54.391 1.00 33.43 99 ILE A N 1
ATOM 694 C CA . ILE A 1 107 ? 31.293 32.521 53.912 1.00 31.57 99 ILE A CA 1
ATOM 695 C C . ILE A 1 107 ? 31.736 31.629 55.066 1.00 33.41 99 ILE A C 1
ATOM 696 O O . ILE A 1 107 ? 31.868 32.082 56.210 1.00 41.85 99 ILE A O 1
ATOM 701 N N . GLY A 1 108 ? 31.971 30.351 54.770 1.00 32.03 100 GLY A N 1
ATOM 702 C CA . GLY A 1 108 ? 32.485 29.422 55.749 1.00 35.05 100 GLY A CA 1
ATOM 703 C C . GLY A 1 108 ? 31.589 28.209 55.872 1.00 34.98 100 GLY A C 1
ATOM 704 O O . GLY A 1 108 ? 30.543 28.127 55.223 1.00 32.59 100 GLY A O 1
ATOM 705 N N . PRO A 1 109 ? 31.979 27.243 56.700 1.00 37.98 101 PRO A N 1
ATOM 706 C CA . PRO A 1 109 ? 31.122 26.072 56.922 1.00 36.81 101 PRO A CA 1
ATOM 707 C C . PRO A 1 109 ? 29.932 26.435 57.797 1.00 37.52 101 PRO A C 1
ATOM 708 O O . PRO A 1 109 ? 29.823 27.547 58.317 1.00 34.27 101 PRO A O 1
ATOM 712 N N . LEU A 1 110 ? 29.028 25.459 57.959 1.00 33.55 102 LEU A N 1
ATOM 713 C CA . LEU A 1 110 ? 27.821 25.674 58.755 1.00 34.32 102 LEU A CA 1
ATOM 714 C C . LEU A 1 110 ? 28.143 26.203 60.146 1.00 37.65 102 LEU A C 1
ATOM 715 O O . LEU A 1 110 ? 27.403 27.029 60.693 1.00 40.52 102 LEU A O 1
ATOM 720 N N . ALA A 1 111 ? 29.249 25.742 60.733 1.00 35.85 103 ALA A N 1
ATOM 721 C CA . ALA A 1 111 ? 29.618 26.172 62.075 1.00 39.04 103 ALA A CA 1
ATOM 722 C C . ALA A 1 111 ? 29.929 27.662 62.154 1.00 41.30 103 ALA A C 1
ATOM 723 O O . ALA A 1 111 ? 29.936 28.223 63.255 1.00 42.48 103 ALA A O 1
ATOM 725 N N . ALA A 1 112 ? 30.184 28.315 61.023 1.00 39.53 104 ALA A N 1
ATOM 726 C CA . ALA A 1 112 ? 30.573 29.720 61.008 1.00 40.39 104 ALA A CA 1
ATOM 727 C C . ALA A 1 112 ? 29.445 30.668 60.624 1.00 38.64 104 ALA A C 1
ATOM 728 O O . ALA A 1 112 ? 29.638 31.886 60.690 1.00 40.73 104 ALA A O 1
ATOM 730 N N . GLN A 1 113 ? 28.282 30.153 60.234 1.00 35.34 105 GLN A N 1
ATOM 731 C CA . GLN A 1 113 ? 27.263 30.955 59.565 1.00 29.99 105 GLN A CA 1
ATOM 732 C C . GLN A 1 113 ? 26.255 31.511 60.566 1.00 37.87 105 GLN A C 1
ATOM 733 O O . GLN A 1 113 ? 25.587 30.750 61.273 1.00 35.58 105 GLN A O 1
ATOM 739 N N . ASP A 1 114 ? 26.129 32.833 60.603 1.00 35.03 106 ASP A N 1
ATOM 740 C CA . ASP A 1 114 ? 25.080 33.471 61.393 1.00 32.73 106 ASP A CA 1
ATOM 741 C C . ASP A 1 114 ? 23.736 33.241 60.713 1.00 32.90 106 ASP A C 1
ATOM 742 O O . ASP A 1 114 ? 23.577 33.619 59.546 1.00 31.02 106 ASP A O 1
ATOM 747 N N . PRO A 1 115 ? 22.754 32.626 61.380 1.00 32.97 107 PRO A N 1
ATOM 748 C CA . PRO A 1 115 ? 21.456 32.400 60.716 1.00 31.12 107 PRO A CA 1
ATOM 749 C C . PRO A 1 115 ? 20.814 33.666 60.174 1.00 28.64 107 PRO A C 1
ATOM 750 O O . PRO A 1 115 ? 20.125 33.605 59.149 1.00 30.41 107 PRO A O 1
ATOM 754 N N . ALA A 1 116 ? 21.023 34.816 60.820 1.00 36.27 108 ALA A N 1
ATOM 755 C CA . ALA A 1 116 ? 20.458 36.057 60.298 1.00 33.12 108 ALA A CA 1
ATOM 756 C C . ALA A 1 116 ? 21.110 36.450 58.979 1.00 31.08 108 ALA A C 1
ATOM 757 O O . ALA A 1 116 ? 20.431 36.947 58.069 1.00 32.47 108 ALA A O 1
ATOM 759 N N . LEU A 1 117 ? 22.424 36.239 58.854 1.00 33.65 109 LEU A N 1
ATOM 760 C CA . LEU A 1 117 ? 23.093 36.515 57.586 1.00 31.06 109 LEU A CA 1
ATOM 761 C C . LEU A 1 117 ? 22.689 35.512 56.514 1.00 27.83 109 LEU A C 1
ATOM 762 O O . LEU A 1 117 ? 22.643 35.861 55.328 1.00 27.06 109 LEU A O 1
ATOM 767 N N . VAL A 1 118 ? 22.402 34.267 56.904 1.00 26.16 110 VAL A N 1
ATOM 768 C CA . VAL A 1 118 ? 21.896 33.295 55.942 1.00 26.25 110 VAL A CA 1
ATOM 769 C C . VAL A 1 118 ? 20.573 33.773 55.362 1.00 25.52 110 VAL A C 1
ATOM 770 O O . VAL A 1 118 ? 20.363 33.749 54.143 1.00 24.78 110 VAL A O 1
ATOM 774 N N . ALA A 1 119 ? 19.655 34.199 56.233 1.00 27.10 111 ALA A N 1
ATOM 775 C CA . ALA A 1 119 ? 18.361 34.693 55.769 1.00 26.72 111 ALA A CA 1
ATOM 776 C C . ALA A 1 119 ? 18.530 35.865 54.813 1.00 24.45 111 ALA A C 1
ATOM 777 O O . ALA A 1 119 ? 17.855 35.935 53.780 1.00 26.97 111 ALA A O 1
ATOM 779 N N . ARG A 1 120 ? 19.432 36.796 55.141 1.00 25.76 112 ARG A N 1
ATOM 780 C CA . ARG A 1 120 ? 19.629 37.971 54.299 1.00 25.56 112 ARG A CA 1
ATOM 781 C C . ARG A 1 120 ? 20.121 37.582 52.909 1.00 25.49 112 ARG A C 1
ATOM 782 O O . ARG A 1 120 ? 19.664 38.138 51.901 1.00 24.84 112 ARG A O 1
ATOM 790 N N . ALA A 1 121 ? 21.057 36.633 52.836 1.00 23.28 113 ALA A N 1
ATOM 791 C CA . ALA A 1 121 ? 21.566 36.177 51.546 1.00 25.80 113 ALA A CA 1
ATOM 792 C C . ALA A 1 121 ? 20.474 35.509 50.728 1.00 21.85 113 ALA A C 1
ATOM 793 O O . ALA A 1 121 ? 20.384 35.717 49.516 1.00 20.62 113 ALA A O 1
ATOM 795 N N . VAL A 1 122 ? 19.654 34.674 51.363 1.00 22.21 114 VAL A N 1
ATOM 796 C CA . VAL A 1 122 ? 18.602 33.993 50.614 1.00 19.41 114 VAL A CA 1
ATOM 797 C C . VAL A 1 122 ? 17.563 34.997 50.117 1.00 18.79 114 VAL A C 1
ATOM 798 O O . VAL A 1 122 ? 17.085 34.903 48.980 1.00 19.48 114 VAL A O 1
ATOM 802 N N . ALA A 1 123 ? 17.225 35.989 50.940 1.00 21.39 115 ALA A N 1
ATOM 803 C CA . ALA A 1 123 ? 16.260 37.004 50.521 1.00 22.31 115 ALA A CA 1
ATOM 804 C C . ALA A 1 123 ? 16.790 37.811 49.344 1.00 22.26 115 ALA A C 1
ATOM 805 O O . ALA A 1 123 ? 16.096 38.000 48.337 1.00 21.46 115 ALA A O 1
ATOM 807 N N . LEU A 1 124 ? 18.027 38.301 49.454 1.00 19.49 116 LEU A N 1
ATOM 808 C CA . LEU A 1 124 ? 18.587 39.129 48.391 1.00 20.35 116 LEU A CA 1
ATOM 809 C C . LEU A 1 124 ? 18.856 38.325 47.128 1.00 19.88 116 LEU A C 1
ATOM 810 O O . LEU A 1 124 ? 18.580 38.797 46.016 1.00 18.50 116 LEU A O 1
ATOM 815 N N . ASN A 1 125 ? 19.441 37.130 47.279 1.00 18.35 117 ASN A N 1
ATOM 816 C CA . ASN A 1 125 ? 19.962 36.397 46.128 1.00 19.07 117 ASN A CA 1
ATOM 817 C C . ASN A 1 125 ? 18.895 35.574 45.418 1.00 19.63 117 ASN A C 1
ATOM 818 O O . ASN A 1 125 ? 19.063 35.276 44.229 1.00 18.75 117 ASN A O 1
ATOM 823 N N . VAL A 1 126 ? 17.836 35.166 46.128 1.00 18.53 118 VAL A N 1
ATOM 824 C CA . VAL A 1 126 ? 16.821 34.272 45.560 1.00 14.98 118 VAL A CA 1
ATOM 825 C C . VAL A 1 126 ? 15.460 34.948 45.542 1.00 16.05 118 VAL A C 1
ATOM 826 O O . VAL A 1 126 ? 14.802 35.012 44.498 1.00 18.50 118 VAL A O 1
ATOM 830 N N . ALA A 1 127 ? 15.003 35.423 46.698 1.00 16.65 119 ALA A N 1
ATOM 831 C CA . ALA A 1 127 ? 13.636 35.949 46.758 1.00 18.92 119 ALA A CA 1
ATOM 832 C C . ALA A 1 127 ? 13.481 37.187 45.871 1.00 16.60 119 ALA A C 1
ATOM 833 O O . ALA A 1 127 ? 12.534 37.282 45.083 1.00 17.52 119 ALA A O 1
ATOM 835 N N . ALA A 1 128 ? 14.439 38.121 45.929 1.00 17.10 120 ALA A N 1
ATOM 836 C CA . ALA A 1 128 ? 14.266 39.342 45.141 1.00 15.69 120 ALA A CA 1
ATOM 837 C C . ALA A 1 128 ? 14.293 39.060 43.642 1.00 19.99 120 ALA A C 1
ATOM 838 O O . ALA A 1 128 ? 13.404 39.557 42.929 1.00 16.51 120 ALA A O 1
ATOM 840 N N . PRO A 1 129 ? 15.235 38.276 43.093 1.00 15.83 121 PRO A N 1
ATOM 841 C CA . PRO A 1 129 ? 15.148 37.986 41.650 1.00 14.19 121 PRO A CA 1
ATOM 842 C C . PRO A 1 129 ? 13.847 37.303 41.259 1.00 17.99 121 PRO A C 1
ATOM 843 O O . PRO A 1 129 ? 13.275 37.615 40.205 1.00 14.59 121 PRO A O 1
ATOM 847 N N . LEU A 1 130 ? 13.355 36.380 42.085 1.00 16.07 122 LEU A N 1
ATOM 848 C CA . LEU A 1 130 ? 12.147 35.659 41.706 1.00 14.73 122 LEU A CA 1
ATOM 849 C C . LEU A 1 130 ? 10.926 36.570 41.800 1.00 14.84 122 LEU A C 1
ATOM 850 O O . LEU A 1 130 ? 10.022 36.491 40.960 1.00 14.27 122 LEU A O 1
ATOM 855 N N . MET A 1 131 ? 10.901 37.456 42.800 1.00 14.57 123 MET A N 1
ATOM 856 C CA . MET A 1 131 ? 9.791 38.402 42.926 1.00 17.86 123 MET A CA 1
ATOM 857 C C . MET A 1 131 ? 9.812 39.428 41.801 1.00 17.04 123 MET A C 1
ATOM 858 O O . MET A 1 131 ? 8.767 39.741 41.209 1.00 17.12 123 MET A O 1
ATOM 863 N N . LEU A 1 132 ? 10.995 39.979 41.497 1.00 15.20 124 LEU A N 1
ATOM 864 C CA . LEU A 1 132 ? 11.085 40.980 40.440 1.00 14.86 124 LEU A CA 1
ATOM 865 C C . LEU A 1 132 ? 10.761 40.401 39.074 1.00 15.05 124 LEU A C 1
ATOM 866 O O . LEU A 1 132 ? 10.190 41.106 38.227 1.00 16.09 124 LEU A O 1
ATOM 871 N N . SER A 1 133 ? 11.100 39.124 38.845 1.00 14.12 125 SER A N 1
ATOM 872 C CA . SER A 1 133 ? 10.772 38.501 37.572 1.00 11.92 125 SER A CA 1
ATOM 873 C C . SER A 1 133 ? 9.265 38.434 37.394 1.00 13.81 125 SER A C 1
ATOM 874 O O . SER A 1 133 ? 8.738 38.806 36.343 1.00 15.30 125 SER A O 1
ATOM 877 N N . ALA A 1 134 ? 8.564 37.932 38.410 1.00 14.35 126 ALA A N 1
ATOM 878 C CA . ALA A 1 134 ? 7.105 37.887 38.345 1.00 14.45 126 ALA A CA 1
ATOM 879 C C . ALA A 1 134 ? 6.517 39.291 38.192 1.00 15.97 126 ALA A C 1
ATOM 880 O O . ALA A 1 134 ? 5.617 39.507 37.369 1.00 15.59 126 ALA A O 1
ATOM 882 N N . ALA A 1 135 ? 7.019 40.263 38.963 1.00 13.34 127 ALA A N 1
ATOM 883 C CA . ALA A 1 135 ? 6.409 41.592 38.933 1.00 16.74 127 ALA A CA 1
ATOM 884 C C . ALA A 1 135 ? 6.625 42.274 37.591 1.00 17.01 127 ALA A C 1
ATOM 885 O O . ALA A 1 135 ? 5.750 43.014 37.123 1.00 16.35 127 ALA A O 1
ATOM 887 N N . LEU A 1 136 ? 7.796 42.077 36.969 1.00 16.48 128 LEU A N 1
ATOM 888 C CA . LEU A 1 136 ? 8.031 42.698 35.666 1.00 17.72 128 LEU A CA 1
ATOM 889 C C . LEU A 1 136 ? 7.027 42.196 34.637 1.00 15.77 128 LEU A C 1
ATOM 890 O O . LEU A 1 136 ? 6.411 42.985 33.914 1.00 18.19 128 LEU A O 1
ATOM 895 N N . VAL A 1 137 ? 6.857 40.876 34.552 1.00 15.56 129 VAL A N 1
ATOM 896 C CA . VAL A 1 137 ? 5.897 40.325 33.601 1.00 14.46 129 VAL A CA 1
ATOM 897 C C . VAL A 1 137 ? 4.504 40.874 33.866 1.00 15.93 129 VAL A C 1
ATOM 898 O O . VAL A 1 137 ? 3.748 41.180 32.931 1.00 20.34 129 VAL A O 1
ATOM 902 N N . GLN A 1 138 ? 4.158 41.058 35.142 1.00 16.12 130 GLN A N 1
ATOM 903 C CA . GLN A 1 138 ? 2.826 41.532 35.492 1.00 14.25 130 GLN A CA 1
ATOM 904 C C . GLN A 1 138 ? 2.650 43.032 35.300 1.00 15.89 130 GLN A C 1
ATOM 905 O O . GLN A 1 138 ? 1.507 43.494 35.198 1.00 19.87 130 GLN A O 1
ATOM 911 N N . ALA A 1 139 ? 3.749 43.795 35.261 1.00 17.01 131 ALA A N 1
ATOM 912 C CA . ALA A 1 139 ? 3.673 45.241 35.069 1.00 17.58 131 ALA A CA 1
ATOM 913 C C . ALA A 1 139 ? 3.698 45.635 33.600 1.00 17.02 131 ALA A C 1
ATOM 914 O O . ALA A 1 139 ? 3.250 46.731 33.247 1.00 21.37 131 ALA A O 1
ATOM 916 N N . ALA A 1 140 ? 4.262 44.777 32.747 1.00 16.95 132 ALA A N 1
ATOM 917 C CA . ALA A 1 140 ? 4.488 45.089 31.340 1.00 20.63 132 ALA A CA 1
ATOM 918 C C . ALA A 1 140 ? 3.266 44.676 30.531 1.00 30.17 132 ALA A C 1
ATOM 919 O O . ALA A 1 140 ? 3.036 43.487 30.295 1.00 34.06 132 ALA A O 1
ATOM 921 N N . ALA A 1 141 ? 2.503 45.647 30.081 1.00 21.99 133 ALA A N 1
ATOM 922 C CA . ALA A 1 141 ? 1.332 45.313 29.287 1.00 23.68 133 ALA A CA 1
ATOM 923 C C . ALA A 1 141 ? 1.739 45.036 27.846 1.00 25.09 133 ALA A C 1
ATOM 924 O O . ALA A 1 141 ? 2.798 45.460 27.384 1.00 24.21 133 ALA A O 1
ATOM 926 N N . ALA A 1 142 ? 0.896 44.288 27.141 1.00 21.23 134 ALA A N 1
ATOM 927 C CA . ALA A 1 142 ? 1.113 44.080 25.723 1.00 20.70 134 ALA A CA 1
ATOM 928 C C . ALA A 1 142 ? 1.229 45.442 25.040 1.00 26.29 134 ALA A C 1
ATOM 929 O O . ALA A 1 142 ? 0.501 46.377 25.401 1.00 27.56 134 ALA A O 1
ATOM 931 N N . PRO A 1 143 ? 2.112 45.594 24.050 1.00 24.02 135 PRO A N 1
ATOM 932 C CA . PRO A 1 143 ? 2.985 44.607 23.409 1.00 23.63 135 PRO A CA 1
ATOM 933 C C . PRO A 1 143 ? 4.413 44.491 23.964 1.00 23.70 135 PRO A C 1
ATOM 934 O O . PRO A 1 143 ? 5.240 43.863 23.306 1.00 27.74 135 PRO A O 1
ATOM 938 N N . THR A 1 144 ? 4.678 45.061 25.136 1.00 20.47 136 THR A N 1
ATOM 939 C CA . THR A 1 144 ? 6.040 45.076 25.679 1.00 18.84 136 THR A CA 1
ATOM 940 C C . THR A 1 144 ? 6.602 43.664 25.803 1.00 21.16 136 THR A C 1
ATOM 941 O O . THR A 1 144 ? 5.949 42.763 26.334 1.00 21.04 136 THR A O 1
ATOM 945 N N . GLU A 1 145 ? 7.824 43.470 25.320 1.00 18.38 137 GLU A N 1
ATOM 946 C CA . GLU A 1 145 ? 8.524 42.205 25.492 1.00 18.08 137 GLU A CA 1
ATOM 947 C C . GLU A 1 145 ? 9.430 42.309 26.711 1.00 18.78 137 GLU A C 1
ATOM 948 O O . GLU A 1 145 ? 9.959 43.381 27.008 1.00 19.78 137 GLU A O 1
ATOM 954 N N . CYS A 1 146 ? 9.587 41.199 27.431 1.00 16.04 138 CYS A N 1
ATOM 955 C CA . CYS A 1 146 ? 10.426 41.162 28.621 1.00 15.22 138 CYS A CA 1
ATOM 956 C C . CYS A 1 146 ? 11.545 40.161 28.416 1.00 15.91 138 CYS A C 1
ATOM 957 O O . CYS A 1 146 ? 11.318 39.074 27.874 1.00 16.06 138 CYS A O 1
ATOM 960 N N . ARG A 1 147 ? 12.743 40.519 28.861 1.00 14.19 139 ARG A N 1
ATOM 961 C CA . ARG A 1 147 ? 13.856 39.578 28.915 1.00 13.89 139 ARG A CA 1
ATOM 962 C C . ARG A 1 147 ? 14.429 39.608 30.324 1.00 16.87 139 ARG A C 1
ATOM 963 O O . ARG A 1 147 ? 14.817 40.677 30.815 1.00 19.47 139 ARG A O 1
ATOM 971 N N . VAL A 1 148 ? 14.486 38.447 30.974 1.00 14.02 140 VAL A N 1
ATOM 972 C CA . VAL A 1 148 ? 15.010 38.345 32.328 1.00 14.15 140 VAL A CA 1
ATOM 973 C C . VAL A 1 148 ? 16.356 37.652 32.259 1.00 16.11 140 VAL A C 1
ATOM 974 O O . VAL A 1 148 ? 16.455 36.539 31.738 1.00 14.88 140 VAL A O 1
ATOM 978 N N . LEU A 1 149 ? 17.387 38.301 32.792 1.00 13.54 141 LEU A N 1
ATOM 9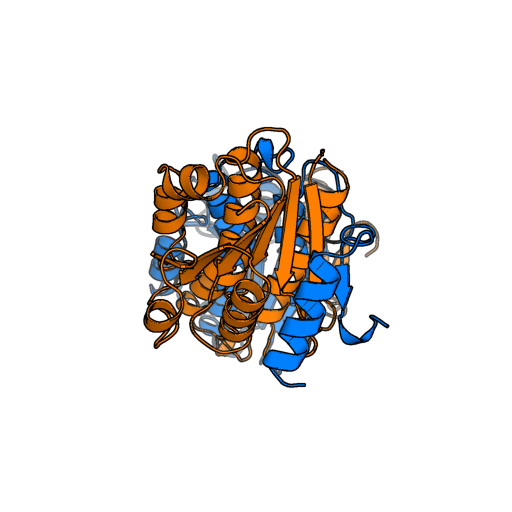79 C CA . LEU A 1 149 ? 18.734 37.739 32.862 1.00 12.36 141 LEU A CA 1
ATOM 980 C C . LEU A 1 149 ? 19.103 37.637 34.336 1.00 15.63 141 LEU A C 1
ATOM 981 O O . LEU A 1 149 ? 19.336 38.655 34.992 1.00 15.55 141 LEU A O 1
ATOM 986 N N . HIS A 1 150 ? 19.122 36.420 34.878 1.00 14.64 142 HIS A N 1
ATOM 987 C CA . HIS A 1 150 ? 19.646 36.224 36.218 1.00 13.66 142 HIS A CA 1
ATOM 988 C C . HIS A 1 150 ? 21.163 36.218 36.126 1.00 15.67 142 HIS A C 1
ATOM 989 O O . HIS A 1 150 ? 21.729 35.458 35.334 1.00 16.73 142 HIS A O 1
ATOM 996 N N . VAL A 1 151 ? 21.831 37.045 36.927 1.00 14.91 143 VAL A N 1
ATOM 997 C CA . VAL A 1 151 ? 23.285 36.955 37.022 1.00 15.14 143 VAL A CA 1
ATOM 998 C C . VAL A 1 151 ? 23.597 35.761 37.914 1.00 20.22 143 VAL A C 1
ATOM 999 O O . VAL A 1 151 ? 23.324 35.782 39.114 1.00 19.10 143 VAL A O 1
ATOM 1003 N N . SER A 1 152 ? 24.144 34.703 37.320 1.00 18.61 144 SER A N 1
ATOM 1004 C CA . SER A 1 152 ? 24.399 33.481 38.068 1.00 22.49 144 SER A CA 1
ATOM 1005 C C . SER A 1 152 ? 25.880 33.396 38.415 1.00 26.76 144 SER A C 1
ATOM 1006 O O . SER A 1 152 ? 26.524 34.427 38.662 1.00 24.44 144 SER A O 1
ATOM 1009 N N . SER A 1 153 ? 26.436 32.187 38.432 1.00 19.33 145 SER A N 1
ATOM 1010 C CA . SER A 1 153 ? 27.820 31.999 38.839 1.00 18.39 145 SER A CA 1
ATOM 1011 C C . SER A 1 153 ? 28.242 30.594 38.453 1.00 21.20 145 SER A C 1
ATOM 1012 O O . SER A 1 153 ? 27.399 29.697 38.347 1.00 21.67 145 SER A O 1
ATOM 1015 N N . GLY A 1 154 ? 29.543 30.413 38.249 1.00 24.13 146 GLY A N 1
ATOM 1016 C CA . GLY A 1 154 ? 30.073 29.064 38.215 1.00 25.06 146 GLY A CA 1
ATOM 1017 C C . GLY A 1 154 ? 29.694 28.282 39.455 1.00 26.44 146 GLY A C 1
ATOM 1018 O O . GLY A 1 154 ? 29.508 27.062 39.393 1.00 26.29 146 GLY A O 1
ATOM 1019 N N . ALA A 1 155 ? 29.532 28.976 40.589 1.00 24.33 147 ALA A N 1
ATOM 1020 C CA . ALA A 1 155 ? 29.120 28.338 41.836 1.00 25.02 147 ALA A CA 1
ATOM 1021 C C . ALA A 1 155 ? 27.693 27.801 41.801 1.00 22.30 147 ALA A C 1
ATOM 1022 O O . ALA A 1 155 ? 27.319 27.053 42.714 1.00 23.72 147 ALA A O 1
ATOM 1024 N N . ALA A 1 156 ? 26.886 28.167 40.801 1.00 19.70 148 ALA A N 1
ATOM 1025 C CA . ALA A 1 156 ? 25.556 27.577 40.666 1.00 19.88 148 ALA A CA 1
ATOM 1026 C C . ALA A 1 156 ? 25.631 26.137 40.177 1.00 21.56 148 ALA A C 1
ATOM 1027 O O . ALA A 1 156 ? 24.689 25.351 40.395 1.00 20.79 148 ALA A O 1
ATOM 1029 N N . ARG A 1 157 ? 26.734 25.779 39.533 1.00 22.61 149 ARG A N 1
ATOM 1030 C CA . ARG A 1 157 ? 26.893 24.510 38.844 1.00 23.12 149 ARG A CA 1
ATOM 1031 C C . ARG A 1 157 ? 27.981 23.645 39.445 1.00 28.08 149 ARG A C 1
ATOM 1032 O O . ARG A 1 157 ? 27.917 22.417 39.331 1.00 32.65 149 ARG A O 1
ATOM 1040 N N . ASN A 1 158 ? 28.976 24.254 40.078 1.00 25.64 150 ASN A N 1
ATOM 1041 C CA . ASN A 1 158 ? 30.012 23.537 40.802 1.00 25.37 150 ASN A CA 1
ATOM 1042 C C . ASN A 1 158 ? 29.923 23.934 42.267 1.00 27.94 150 ASN A C 1
ATOM 1043 O O . ASN A 1 158 ? 29.672 25.097 42.580 1.00 28.60 150 ASN A O 1
ATOM 1048 N N . ALA A 1 159 ? 30.110 22.970 43.160 1.00 28.23 151 ALA A N 1
ATOM 1049 C CA . ALA A 1 159 ? 30.114 23.249 44.587 1.00 31.48 151 ALA A CA 1
ATOM 1050 C C . ALA A 1 159 ? 31.519 23.592 45.065 1.00 28.76 151 ALA A C 1
ATOM 1051 O O . ALA A 1 159 ? 32.511 23.017 44.604 1.00 30.49 151 ALA A O 1
ATOM 1053 N N . TYR A 1 160 ? 31.589 24.514 46.027 1.00 28.08 152 TYR A N 1
ATOM 1054 C CA . TYR A 1 160 ? 32.849 25.000 46.576 1.00 31.21 152 TYR A CA 1
ATOM 1055 C C . TYR A 1 160 ? 32.774 25.022 48.093 1.00 32.67 152 TYR A C 1
ATOM 1056 O O . TYR A 1 160 ? 31.812 25.551 48.660 1.00 33.36 152 TYR A O 1
ATOM 1065 N N . ALA A 1 161 ? 33.787 24.454 48.745 1.00 32.94 153 ALA A N 1
ATOM 1066 C CA . ALA A 1 161 ? 33.867 24.523 50.196 1.00 34.25 153 ALA A CA 1
ATOM 1067 C C . ALA A 1 161 ? 33.811 25.972 50.662 1.00 36.44 153 ALA A C 1
ATOM 1068 O O . ALA A 1 161 ? 34.419 26.859 50.057 1.00 37.09 153 ALA A O 1
ATOM 1070 N N . GLY A 1 162 ? 33.066 26.208 51.740 1.00 35.16 154 GLY A N 1
ATOM 1071 C CA . GLY A 1 162 ? 32.915 27.530 52.302 1.00 35.73 154 GLY A CA 1
ATOM 1072 C C . GLY A 1 162 ? 31.832 28.378 51.669 1.00 36.43 154 GLY A C 1
ATOM 1073 O O . GLY A 1 162 ? 31.435 29.391 52.256 1.00 35.62 154 GLY A O 1
ATOM 1074 N N . TRP A 1 163 ? 31.334 27.997 50.495 1.00 29.94 155 TRP A N 1
ATOM 1075 C CA . TRP A 1 163 ? 30.361 28.802 49.766 1.00 26.75 155 TRP A CA 1
ATOM 1076 C C . TRP A 1 163 ? 28.988 28.143 49.681 1.00 27.45 155 TRP A C 1
ATOM 1077 O O . TRP A 1 163 ? 28.277 28.348 48.698 1.00 26.81 155 TRP A O 1
ATOM 1088 N N . SER A 1 164 ? 28.596 27.357 50.693 1.00 29.88 156 SER A N 1
ATOM 1089 C CA . SER A 1 164 ? 27.347 26.603 50.582 1.00 24.70 156 SER A CA 1
ATOM 1090 C C . SER A 1 164 ? 26.137 27.520 50.416 1.00 25.54 156 SER A C 1
ATOM 1091 O O . SER A 1 164 ? 25.197 27.185 49.683 1.00 23.48 156 SER A O 1
ATOM 1094 N N . VAL A 1 165 ? 26.132 28.673 51.085 1.00 24.94 157 VAL A N 1
ATOM 1095 C CA . VAL A 1 165 ? 24.985 29.573 50.959 1.00 22.08 157 VAL A CA 1
ATOM 1096 C C . VAL A 1 165 ? 24.931 30.180 49.561 1.00 21.39 157 VAL A C 1
ATOM 1097 O O . VAL A 1 165 ? 23.895 30.132 48.890 1.00 25.45 157 VAL A O 1
ATOM 1101 N N . TYR A 1 166 ? 26.044 30.763 49.100 1.00 20.84 158 TYR A N 1
ATOM 1102 C CA . TYR A 1 166 ? 26.079 31.343 47.759 1.00 22.18 158 TYR A CA 1
ATOM 1103 C C . TYR A 1 166 ? 25.750 30.300 46.699 1.00 20.94 158 TYR A C 1
ATOM 1104 O O . TYR A 1 166 ? 24.944 30.548 45.791 1.00 20.89 158 TYR A O 1
ATOM 1113 N N . CYS A 1 167 ? 26.372 29.126 46.800 1.00 22.11 159 CYS A N 1
ATOM 1114 C CA . CYS A 1 167 ? 26.101 28.038 45.863 1.00 19.58 159 CYS A CA 1
ATOM 1115 C C . CYS A 1 167 ? 24.615 27.714 45.816 1.00 20.24 159 CYS A C 1
ATOM 1116 O O . CYS A 1 167 ? 24.024 27.591 44.737 1.00 20.72 159 CYS A O 1
ATOM 1119 N N . ALA A 1 168 ? 23.998 27.555 46.988 1.00 20.42 160 ALA A N 1
ATOM 1120 C CA . ALA A 1 168 ? 22.570 27.260 47.038 1.00 18.85 160 ALA A CA 1
ATOM 1121 C C . ALA A 1 168 ? 21.758 28.329 46.314 1.00 20.67 160 ALA A C 1
ATOM 1122 O O . ALA A 1 168 ? 20.853 28.012 45.531 1.00 18.10 160 ALA A O 1
ATOM 1124 N N . THR A 1 169 ? 22.070 29.609 46.558 1.00 20.29 161 THR A N 1
ATOM 1125 C CA . THR A 1 169 ? 21.238 30.665 45.988 1.00 18.31 161 THR A CA 1
ATOM 1126 C C . THR A 1 169 ? 21.378 30.743 44.474 1.00 16.98 161 THR A C 1
ATOM 1127 O O . THR A 1 169 ? 20.395 30.999 43.774 1.00 16.28 161 THR A O 1
ATOM 1131 N N . LYS A 1 170 ? 22.588 30.546 43.943 1.00 16.78 162 LYS A N 1
ATOM 1132 C CA . LYS A 1 170 ? 22.725 30.673 42.498 1.00 19.29 162 LYS A CA 1
ATOM 1133 C C . LYS A 1 170 ? 22.191 29.434 41.775 1.00 18.08 162 LYS A C 1
ATOM 1134 O O . LYS A 1 170 ? 21.656 29.553 40.665 1.00 16.84 162 LYS A O 1
ATOM 1140 N N . ALA A 1 171 ? 22.290 28.252 42.392 1.00 17.08 163 ALA A N 1
ATOM 1141 C CA . ALA A 1 171 ? 21.618 27.071 41.844 1.00 15.41 163 ALA A CA 1
ATOM 1142 C C . ALA A 1 171 ? 20.113 27.299 41.706 1.00 15.56 163 ALA A C 1
ATOM 1143 O O . ALA A 1 171 ? 19.491 26.818 40.750 1.00 16.45 163 ALA A O 1
ATOM 1145 N N . ALA A 1 172 ? 19.513 28.029 42.649 1.00 15.90 164 ALA A N 1
ATOM 1146 C CA . ALA A 1 172 ? 18.084 28.332 42.555 1.00 16.12 164 ALA A CA 1
ATOM 1147 C C . ALA A 1 172 ? 17.769 29.139 41.301 1.00 14.95 164 ALA A C 1
ATOM 1148 O O . ALA A 1 172 ? 16.766 28.881 40.624 1.00 16.02 164 ALA A O 1
ATOM 1150 N N . LEU A 1 173 ? 18.598 30.140 40.995 1.00 15.25 165 LEU A N 1
ATOM 1151 C CA . LEU A 1 173 ? 18.345 30.981 39.831 1.00 15.52 165 LEU A CA 1
ATOM 1152 C C . LEU A 1 173 ? 18.436 30.174 38.542 1.00 15.76 165 LEU A C 1
ATOM 1153 O O . LEU A 1 173 ? 17.617 30.349 37.630 1.00 13.84 165 LEU A O 1
ATOM 1158 N N . ASP A 1 174 ? 19.412 29.260 38.454 1.00 16.43 166 ASP A N 1
ATOM 1159 C CA . ASP A 1 174 ? 19.518 28.427 37.262 1.00 15.95 166 ASP A CA 1
ATOM 1160 C C . ASP A 1 174 ? 18.238 27.630 37.051 1.00 15.65 166 ASP A C 1
ATOM 1161 O O . ASP A 1 174 ? 17.724 27.538 35.932 1.00 15.46 166 ASP A O 1
ATOM 1166 N N . HIS A 1 175 ? 17.740 26.999 38.112 1.00 13.80 167 HIS A N 1
ATOM 1167 C CA 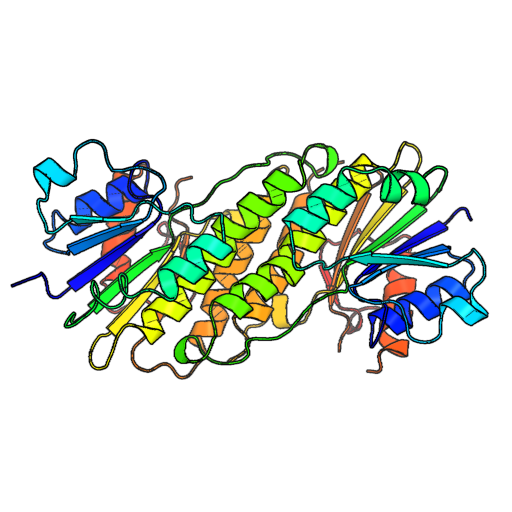. HIS A 1 175 ? 16.609 26.093 37.921 1.00 14.05 167 HIS A CA 1
ATOM 1168 C C . HIS A 1 175 ? 15.309 26.859 37.748 1.00 14.17 167 HIS A C 1
ATOM 1169 O O . HIS A 1 175 ? 14.408 26.388 37.051 1.00 16.28 167 HIS A O 1
ATOM 1176 N N . HIS A 1 176 ? 15.209 28.051 38.338 1.00 14.80 168 HIS A N 1
ATOM 1177 C CA . HIS A 1 176 ? 14.085 28.931 38.049 1.00 14.17 168 HIS A CA 1
ATOM 1178 C C . HIS A 1 176 ? 13.978 29.183 36.551 1.00 14.14 168 HIS A C 1
ATOM 1179 O O . HIS A 1 176 ? 12.908 29.022 35.948 1.00 13.79 168 HIS A O 1
ATOM 1186 N N . ALA A 1 177 ? 15.103 29.547 35.925 1.00 14.09 169 ALA A N 1
ATOM 1187 C CA . ALA A 1 177 ? 15.100 29.818 34.494 1.00 14.65 169 ALA A CA 1
ATOM 1188 C C . ALA A 1 177 ? 14.690 28.592 33.691 1.00 16.17 169 ALA A C 1
ATOM 1189 O O . ALA A 1 177 ? 13.932 28.712 32.723 1.00 15.67 169 ALA A O 1
ATOM 1191 N N . ARG A 1 178 ? 15.195 27.405 34.059 1.00 13.54 170 ARG A N 1
ATOM 1192 C CA . ARG A 1 178 ? 14.841 26.198 33.315 1.00 12.93 170 ARG A CA 1
ATOM 1193 C C . ARG A 1 178 ? 13.336 25.981 33.318 1.00 15.24 170 ARG A C 1
ATOM 1194 O O . ARG A 1 178 ? 12.755 25.610 32.294 1.00 16.80 170 ARG A O 1
ATOM 1202 N N . ALA A 1 179 ? 12.687 26.240 34.447 1.00 14.89 171 ALA A N 1
ATOM 1203 C CA . ALA A 1 179 ? 11.257 25.961 34.544 1.00 13.85 171 ALA A CA 1
ATOM 1204 C C . ALA A 1 179 ? 10.420 27.067 33.893 1.00 14.24 171 ALA A C 1
ATOM 1205 O O . ALA A 1 179 ? 9.450 26.771 33.182 1.00 15.39 171 ALA A O 1
ATOM 1207 N N . VAL A 1 180 ? 10.797 28.334 34.101 1.00 14.81 172 VAL A N 1
ATOM 1208 C CA . VAL A 1 180 ? 10.080 29.440 33.459 1.00 15.45 172 VAL A CA 1
ATOM 1209 C C . VAL A 1 180 ? 10.061 29.249 31.949 1.00 15.88 172 VAL A C 1
ATOM 1210 O O . VAL A 1 180 ? 9.068 29.557 31.272 1.00 15.12 172 VAL A O 1
ATOM 1214 N N . ALA A 1 181 ? 11.158 28.733 31.393 1.00 14.07 173 ALA A N 1
ATOM 1215 C CA . ALA A 1 181 ? 11.242 28.538 29.955 1.00 18.74 173 ALA A CA 1
ATOM 1216 C C . ALA A 1 181 ? 10.193 27.562 29.435 1.00 16.79 173 ALA A C 1
ATOM 1217 O O . ALA A 1 181 ? 9.868 27.610 28.242 1.00 20.60 173 ALA A O 1
ATOM 1219 N N . LEU A 1 182 ? 9.649 26.690 30.294 1.00 16.01 174 LEU A N 1
ATOM 1220 C CA . LEU A 1 182 ? 8.645 25.717 29.888 1.00 16.09 174 LEU A CA 1
ATOM 1221 C C . LEU A 1 182 ? 7.224 26.276 29.917 1.00 14.76 174 LEU A C 1
ATOM 1222 O O . LEU A 1 182 ? 6.302 25.621 29.396 1.00 19.18 174 LEU A O 1
ATOM 1227 N N . ASP A 1 183 ? 7.036 27.437 30.540 1.00 15.26 175 ASP A N 1
ATOM 1228 C CA . ASP A 1 183 ? 5.722 28.036 30.698 1.00 18.13 175 ASP A CA 1
ATOM 1229 C C . ASP A 1 183 ? 5.259 28.681 29.399 1.00 18.01 175 ASP A C 1
ATOM 1230 O O . ASP A 1 183 ? 6.060 29.049 28.541 1.00 17.96 175 ASP A O 1
ATOM 1235 N N . ALA A 1 184 ? 3.930 28.826 29.269 1.00 18.71 176 ALA A N 1
ATOM 1236 C CA . ALA A 1 184 ? 3.312 29.615 28.204 1.00 19.37 176 ALA A CA 1
ATOM 1237 C C . ALA A 1 184 ? 3.262 31.072 28.654 1.00 19.67 176 ALA A C 1
ATOM 1238 O O . ALA A 1 184 ? 2.341 31.492 29.372 1.00 23.98 176 ALA A O 1
ATOM 1240 N N . ASN A 1 185 ? 4.247 31.831 28.206 1.00 22.10 177 ASN A N 1
ATOM 1241 C CA . ASN A 1 185 ? 4.419 33.245 28.512 1.00 20.73 177 ASN A CA 1
ATOM 1242 C C . ASN A 1 185 ? 4.074 34.074 27.281 1.00 25.40 177 ASN A C 1
ATOM 1243 O O . ASN A 1 185 ? 4.220 33.614 26.146 1.00 27.16 177 ASN A O 1
ATOM 1248 N N . ARG A 1 186 ? 3.622 35.311 27.501 1.00 23.80 178 ARG A N 1
ATOM 1249 C CA . ARG A 1 186 ? 3.231 36.143 26.362 1.00 23.50 178 ARG A CA 1
ATOM 1250 C C . ARG A 1 186 ? 4.426 36.485 25.478 1.00 27.69 178 ARG A C 1
ATOM 1251 O O . ARG A 1 186 ? 4.416 36.245 24.261 1.00 33.53 178 ARG A O 1
ATOM 1259 N N . ALA A 1 187 ? 5.443 37.094 26.066 1.00 21.15 179 ALA A N 1
ATOM 1260 C CA . ALA A 1 187 ? 6.579 37.626 25.317 1.00 20.72 179 ALA A CA 1
ATOM 1261 C C . ALA A 1 187 ? 7.730 37.725 26.292 1.00 22.93 179 ALA A C 1
ATOM 1262 O O . ALA A 1 187 ? 8.085 38.816 26.754 1.00 22.90 179 ALA A O 1
ATOM 1264 N N . LEU A 1 188 ? 8.271 36.575 26.648 1.00 17.54 180 LEU A N 1
ATOM 1265 C CA . LEU A 1 188 ? 9.268 36.467 27.704 1.00 16.91 180 LEU A CA 1
ATOM 1266 C C . LEU A 1 188 ? 10.388 35.559 27.242 1.00 17.05 180 LEU A C 1
ATOM 1267 O O . LEU A 1 188 ? 10.139 34.453 26.746 1.00 19.38 180 LEU A O 1
ATOM 1272 N N . ARG A 1 189 ? 11.617 36.019 27.431 1.00 14.77 181 ARG A N 1
ATOM 1273 C CA . ARG A 1 189 ? 12.806 35.192 27.320 1.00 14.31 181 ARG A CA 1
ATOM 1274 C C . ARG A 1 189 ? 13.537 35.267 28.651 1.00 18.58 181 ARG A C 1
ATOM 1275 O O . ARG A 1 189 ? 13.544 36.324 29.296 1.00 18.04 181 ARG A O 1
ATOM 1283 N N . ILE A 1 190 ? 14.105 34.144 29.092 1.00 17.10 182 ILE A N 1
ATOM 1284 C CA . ILE A 1 190 ? 14.825 34.116 30.363 1.00 15.96 182 ILE A CA 1
ATOM 1285 C C . ILE A 1 190 ? 16.096 33.297 30.208 1.00 16.02 182 ILE A C 1
ATOM 1286 O O . ILE A 1 190 ? 16.136 32.309 29.461 1.00 16.96 182 ILE A O 1
ATOM 1291 N N . CYS A 1 191 ? 17.146 33.727 30.908 1.00 14.78 183 CYS A N 1
ATOM 1292 C CA . CYS A 1 191 ? 18.371 32.939 30.971 1.00 13.78 183 CYS A CA 1
ATOM 1293 C C . CYS A 1 191 ? 19.118 33.284 32.249 1.00 17.16 183 CYS A C 1
ATOM 1294 O O . CYS A 1 191 ? 19.159 34.449 32.654 1.00 16.53 183 CYS A O 1
ATOM 1297 N N . SER A 1 192 ? 19.706 32.267 32.876 1.00 16.22 184 SER A N 1
ATOM 1298 C CA . SER A 1 192 ? 20.552 32.433 34.055 1.00 15.31 184 SER A CA 1
ATOM 1299 C C . SER A 1 192 ? 22.003 32.330 33.590 1.00 17.17 184 SER A C 1
ATOM 1300 O O . SER A 1 192 ? 22.449 31.258 33.160 1.00 16.62 184 SER A O 1
ATOM 1303 N N . VAL A 1 193 ? 22.743 33.443 33.655 1.00 16.37 185 VAL A N 1
ATOM 1304 C CA . VAL A 1 193 ? 24.029 33.558 32.964 1.00 19.77 185 VAL A CA 1
ATOM 1305 C C . VAL A 1 193 ? 25.153 33.741 33.973 1.00 23.07 185 VAL A C 1
ATOM 1306 O O . VAL A 1 193 ? 25.121 34.667 34.789 1.00 21.11 185 VAL A O 1
ATOM 1310 N N . ALA A 1 194 ? 26.170 32.888 33.889 1.00 20.13 186 ALA A N 1
ATOM 1311 C CA . ALA A 1 194 ? 27.355 33.108 34.705 1.00 22.31 186 ALA A CA 1
ATOM 1312 C C . ALA A 1 194 ? 28.212 34.196 34.068 1.00 26.16 186 ALA A C 1
ATOM 1313 O O . ALA A 1 194 ? 28.551 34.093 32.885 1.00 25.13 186 ALA A O 1
ATOM 1315 N N . PRO A 1 195 ? 28.576 35.245 34.808 1.00 24.00 187 PRO A N 1
ATOM 1316 C CA . PRO A 1 195 ? 29.257 36.392 34.192 1.00 24.51 187 PRO A CA 1
ATOM 1317 C C . PRO A 1 195 ? 30.772 36.325 34.169 1.00 31.05 187 PRO A C 1
ATOM 1318 O O . PRO A 1 195 ? 31.388 37.177 33.516 1.00 36.52 187 PRO A O 1
ATOM 1322 N N . GLY A 1 196 ? 31.389 35.374 34.866 1.00 28.14 188 GLY A N 1
ATOM 1323 C CA . GLY A 1 196 ? 32.838 35.302 34.899 1.00 34.88 188 GLY A CA 1
ATOM 1324 C C . GLY A 1 196 ? 33.512 36.195 35.919 1.00 42.91 188 GLY A C 1
ATOM 1325 O O . GLY A 1 196 ? 34.747 36.243 35.955 1.00 49.06 188 GLY A O 1
ATOM 1326 N N . VAL A 1 197 ? 32.746 36.912 36.743 1.00 55.94 189 VAL A N 1
ATOM 1327 C CA . VAL A 1 197 ? 33.282 37.753 37.807 1.00 63.56 189 VAL A CA 1
ATOM 1328 C C . VAL A 1 197 ? 32.413 37.563 39.047 1.00 74.42 189 VAL A C 1
ATOM 1329 O O . VAL A 1 197 ? 31.305 37.026 38.981 1.00 73.77 189 VAL A O 1
ATOM 1333 N N . VAL A 1 198 ? 32.933 38.007 40.190 1.00 76.93 190 VAL A N 1
ATOM 1334 C CA . VAL A 1 198 ? 32.194 37.915 41.449 1.00 72.39 190 VAL A CA 1
ATOM 1335 C C . VAL A 1 198 ? 32.378 39.183 42.275 1.00 68.71 190 VAL A C 1
ATOM 1336 O O . VAL A 1 198 ? 33.446 39.417 42.840 1.00 73.15 190 VAL A O 1
ATOM 1338 N N . SER A 1 230 ? 3.403 6.400 46.023 1.00 63.16 222 SER A N 1
ATOM 1339 C CA . SER A 1 230 ? 3.940 6.114 47.349 1.00 62.90 222 SER A CA 1
ATOM 1340 C C . SER A 1 230 ? 3.206 6.903 48.431 1.00 60.55 222 SER A C 1
ATOM 1341 O O . SER A 1 230 ? 2.807 8.046 48.211 1.00 65.51 222 SER A O 1
ATOM 1344 N N . THR A 1 231 ? 3.040 6.291 49.605 1.00 59.14 223 THR A N 1
ATOM 1345 C CA . THR A 1 231 ? 2.357 6.933 50.718 1.00 60.05 223 THR A CA 1
ATOM 1346 C C . THR A 1 231 ? 3.350 7.670 51.605 1.00 59.97 223 THR A C 1
ATOM 1347 O O . THR A 1 231 ? 4.553 7.384 51.582 1.00 48.42 223 THR A O 1
ATOM 1351 N N . PRO A 1 232 ? 2.879 8.640 52.398 1.00 52.34 224 PRO A N 1
ATOM 1352 C CA . PRO A 1 232 ? 3.796 9.307 53.338 1.00 45.18 224 PRO A CA 1
ATOM 1353 C C . PRO A 1 232 ? 4.425 8.349 54.335 1.00 40.45 224 PRO A C 1
ATOM 1354 O O . PRO A 1 232 ? 5.600 8.510 54.684 1.00 34.94 224 PRO A O 1
ATOM 1358 N N . ASP A 1 233 ? 3.677 7.346 54.798 1.00 41.26 225 ASP A N 1
ATOM 1359 C CA . ASP A 1 233 ? 4.259 6.376 55.718 1.00 39.78 225 ASP A CA 1
ATOM 1360 C C . ASP A 1 233 ? 5.383 5.591 55.050 1.00 40.50 225 ASP A C 1
ATOM 1361 O O . ASP A 1 233 ? 6.431 5.352 55.661 1.00 37.82 225 ASP A O 1
ATOM 1366 N N . GLU A 1 234 ? 5.186 5.192 53.791 1.00 39.54 226 GLU A N 1
ATOM 1367 C CA . GLU A 1 234 ? 6.220 4.451 53.076 1.00 40.38 226 GLU A CA 1
ATOM 1368 C C . GLU A 1 234 ? 7.454 5.314 52.843 1.00 37.43 226 GLU A C 1
ATOM 1369 O O . GLU A 1 234 ? 8.588 4.867 53.060 1.00 37.63 226 GLU A O 1
ATOM 1375 N N . ALA A 1 235 ? 7.253 6.556 52.396 1.00 36.06 227 ALA A N 1
ATOM 1376 C CA . ALA A 1 235 ? 8.383 7.449 52.166 1.00 33.07 227 ALA A CA 1
ATOM 1377 C C . ALA A 1 235 ? 9.132 7.734 53.463 1.00 31.52 227 ALA A C 1
ATOM 1378 O O . ALA A 1 235 ? 10.369 7.747 53.485 1.00 33.77 227 ALA A O 1
ATOM 1380 N N . ALA A 1 236 ? 8.400 7.967 54.554 1.00 31.46 228 ALA A N 1
ATOM 1381 C CA . ALA A 1 236 ? 9.053 8.242 55.829 1.00 30.02 228 ALA A CA 1
ATOM 1382 C C . ALA A 1 236 ? 9.886 7.053 56.285 1.00 33.45 228 ALA A C 1
ATOM 1383 O O . ALA A 1 236 ? 11.010 7.227 56.774 1.00 33.04 228 ALA A O 1
ATOM 1385 N N . ARG A 1 237 ? 9.349 5.839 56.125 1.00 34.30 229 ARG A N 1
ATOM 1386 C CA . ARG A 1 237 ? 10.082 4.637 56.507 1.00 35.94 229 ARG A CA 1
ATOM 1387 C C . ARG A 1 237 ? 11.425 4.577 55.788 1.00 39.82 229 ARG A C 1
ATOM 1388 O O . ARG A 1 237 ? 12.461 4.307 56.406 1.00 37.06 229 ARG A O 1
ATOM 1396 N N . HIS A 1 238 ? 11.430 4.883 54.487 1.00 35.41 230 HIS A N 1
ATOM 1397 C CA . HIS A 1 238 ? 12.670 4.857 53.712 1.00 38.17 230 HIS A CA 1
ATOM 1398 C C . HIS A 1 238 ? 13.624 5.967 54.136 1.00 36.13 230 HIS A C 1
ATOM 1399 O O . HIS A 1 238 ? 14.838 5.742 54.237 1.00 34.72 230 HIS A O 1
ATOM 1406 N N . LEU A 1 239 ? 13.101 7.177 54.356 1.00 32.93 231 LEU A N 1
ATOM 1407 C CA . LEU A 1 239 ? 13.963 8.295 54.729 1.00 30.26 231 LEU A CA 1
ATOM 1408 C C . LEU A 1 239 ? 14.644 8.043 56.067 1.00 29.40 231 LEU A C 1
ATOM 1409 O O . LEU A 1 239 ? 15.836 8.333 56.232 1.00 31.20 231 LEU A O 1
ATOM 1414 N N . ILE A 1 240 ? 13.898 7.515 57.038 1.00 28.44 232 ILE A N 1
ATOM 1415 C CA . ILE A 1 240 ? 14.471 7.261 58.355 1.00 28.71 232 ILE A CA 1
ATOM 1416 C C . ILE A 1 240 ? 15.526 6.164 58.273 1.00 33.28 232 ILE A C 1
ATOM 1417 O O . ILE A 1 240 ? 16.616 6.286 58.846 1.00 34.49 232 ILE A O 1
ATOM 1422 N N . ARG A 1 241 ? 15.216 5.070 57.566 1.00 36.34 233 ARG A N 1
ATOM 1423 C CA . ARG A 1 241 ? 16.200 4.006 57.393 1.00 38.55 233 ARG A CA 1
ATOM 1424 C C . ARG A 1 241 ? 17.486 4.547 56.782 1.00 35.06 233 ARG A C 1
ATOM 1425 O O . ARG A 1 241 ? 18.590 4.204 57.226 1.00 39.61 233 ARG A O 1
ATOM 1433 N N . TYR A 1 242 ? 17.359 5.387 55.756 1.00 32.63 234 TYR A N 1
ATOM 1434 C CA . TYR A 1 242 ? 18.531 5.957 55.103 1.00 32.01 234 TYR A CA 1
ATOM 1435 C C . TYR A 1 242 ? 19.273 6.903 56.037 1.00 34.79 234 TYR A C 1
ATOM 1436 O O . TYR A 1 242 ? 20.505 6.845 56.138 1.00 34.47 234 TYR A O 1
ATOM 1445 N N . ALA A 1 243 ? 18.536 7.769 56.740 1.00 32.04 235 ALA A N 1
ATOM 1446 C CA . ALA A 1 243 ? 19.160 8.719 57.655 1.00 35.44 235 ALA A CA 1
ATOM 1447 C C . ALA A 1 243 ? 19.975 8.020 58.736 1.00 37.90 235 ALA A C 1
ATOM 1448 O O . ALA A 1 243 ? 21.019 8.533 59.154 1.00 35.16 235 ALA A O 1
ATOM 1450 N N . LEU A 1 244 ? 19.530 6.853 59.197 1.00 32.72 236 LEU A N 1
ATOM 1451 C CA . LEU A 1 244 ? 20.251 6.141 60.239 1.00 34.83 236 LEU A CA 1
ATOM 1452 C C . LEU A 1 244 ? 21.338 5.218 59.702 1.00 40.03 236 LEU A C 1
ATOM 1453 O O . LEU A 1 244 ? 22.123 4.692 60.497 1.00 42.22 236 LEU A O 1
ATOM 1458 N N . SER A 1 245 ? 21.412 5.017 58.389 1.00 37.59 237 SER A N 1
ATOM 1459 C CA . SER A 1 245 ? 22.328 4.024 57.842 1.00 43.40 237 SER A CA 1
ATOM 1460 C C . SER A 1 245 ? 23.771 4.516 57.889 1.00 39.69 237 SER A C 1
ATOM 1461 O O . SER A 1 245 ? 24.046 5.717 57.807 1.00 40.23 237 SER A O 1
ATOM 1464 N N . ASP A 1 246 ? 24.703 3.559 58.002 1.00 43.91 238 ASP A N 1
ATOM 1465 C CA . ASP A 1 246 ? 26.127 3.887 57.966 1.00 47.16 238 ASP A CA 1
ATOM 1466 C C . ASP A 1 246 ? 26.496 4.653 56.701 1.00 44.14 238 ASP A C 1
ATOM 1467 O O . ASP A 1 246 ? 27.431 5.463 56.715 1.00 45.10 238 ASP A O 1
ATOM 1472 N N . ALA A 1 247 ? 25.776 4.413 55.603 1.00 44.91 239 ALA A N 1
ATOM 1473 C CA . ALA A 1 247 ? 26.079 5.021 54.315 1.00 46.55 239 ALA A CA 1
ATOM 1474 C C . ALA A 1 247 ? 25.554 6.444 54.177 1.00 44.14 239 ALA A C 1
ATOM 1475 O O . ALA A 1 247 ? 25.847 7.095 53.168 1.00 43.58 239 ALA A O 1
ATOM 1477 N N . PHE A 1 248 ? 24.782 6.941 55.142 1.00 37.66 240 PHE A N 1
ATOM 1478 C CA . PHE A 1 248 ? 24.202 8.268 54.996 1.00 33.82 240 PHE A CA 1
ATOM 1479 C C . PHE A 1 248 ? 25.289 9.329 54.905 1.00 36.02 240 PHE A C 1
ATOM 1480 O O . PHE A 1 248 ? 26.204 9.373 55.729 1.00 42.23 240 PHE A O 1
ATOM 1488 N N . GLY A 1 249 ? 25.173 10.199 53.908 1.00 38.33 241 GLY A N 1
ATOM 1489 C CA . GLY A 1 249 ? 26.150 11.239 53.686 1.00 37.79 241 GLY A CA 1
ATOM 1490 C C . GLY A 1 249 ? 27.235 10.890 52.696 1.00 38.93 241 GLY A C 1
ATOM 1491 O O . GLY A 1 249 ? 28.004 11.778 52.311 1.00 42.33 241 GLY A O 1
ATOM 1492 N N . ALA A 1 250 ? 27.326 9.627 52.269 1.00 41.19 242 ALA A N 1
ATOM 1493 C CA . ALA A 1 250 ? 28.358 9.250 51.308 1.00 35.34 242 ALA A CA 1
ATOM 1494 C C . ALA A 1 250 ? 28.233 10.059 50.023 1.00 36.24 242 ALA A C 1
ATOM 1495 O O . ALA A 1 250 ? 29.242 10.403 49.396 1.00 40.06 242 ALA A O 1
ATOM 1497 N N . GLU A 1 251 ? 27.003 10.362 49.617 1.00 32.21 243 GLU A N 1
ATOM 1498 C CA . GLU A 1 251 ? 26.683 11.207 48.481 1.00 33.60 243 GLU A CA 1
ATOM 1499 C C . GLU A 1 251 ? 25.825 12.372 48.948 1.00 30.24 243 GLU A C 1
ATOM 1500 O O . GLU A 1 251 ? 25.016 12.223 49.870 1.00 27.82 243 GLU A O 1
ATOM 1506 N N . PRO A 1 252 ? 25.985 13.550 48.335 1.00 27.99 244 PRO A N 1
ATOM 1507 C CA . PRO A 1 252 ? 25.266 14.731 48.827 1.00 25.58 244 PRO A CA 1
ATOM 1508 C C . PRO A 1 252 ? 23.820 14.814 48.380 1.00 23.24 244 PRO A C 1
ATOM 1509 O O . PRO A 1 252 ? 23.065 15.599 48.963 1.00 25.77 244 PRO A O 1
ATOM 1513 N N . THR A 1 253 ? 23.418 14.074 47.350 1.00 24.70 245 THR A N 1
ATOM 1514 C CA . THR A 1 253 ? 22.022 14.022 46.933 1.00 21.64 245 THR A CA 1
ATOM 1515 C C . THR A 1 253 ? 21.618 12.567 46.741 1.00 22.54 245 THR A C 1
ATOM 1516 O O . THR A 1 253 ? 22.463 11.694 46.538 1.00 24.90 245 THR A O 1
ATOM 1520 N N . ALA A 1 254 ? 20.312 12.320 46.790 1.00 22.23 246 ALA A N 1
ATOM 1521 C CA . ALA A 1 254 ? 19.790 10.966 46.679 1.00 22.70 246 ALA A CA 1
ATOM 1522 C C . ALA A 1 254 ? 18.308 11.025 46.329 1.00 25.53 246 ALA A C 1
ATOM 1523 O O . ALA A 1 254 ? 17.677 12.086 46.351 1.00 22.93 246 ALA A O 1
ATOM 1525 N N . ASP A 1 255 ? 17.762 9.856 46.000 1.00 25.11 247 ASP A N 1
ATOM 1526 C CA . ASP A 1 255 ? 16.337 9.685 45.749 1.00 22.95 247 ASP A CA 1
ATOM 1527 C C . ASP A 1 255 ? 15.961 8.338 46.343 1.00 24.48 247 ASP A C 1
ATOM 1528 O O . ASP A 1 255 ? 16.639 7.343 46.064 1.00 26.68 247 ASP A O 1
ATOM 1533 N N . VAL A 1 256 ? 14.920 8.306 47.185 1.00 25.19 248 VAL A N 1
ATOM 1534 C CA . VAL A 1 256 ? 14.591 7.062 47.884 1.00 27.08 248 VAL A CA 1
ATOM 1535 C C . VAL A 1 256 ? 14.185 5.962 46.921 1.00 28.00 248 VAL A C 1
ATOM 1536 O O . VAL A 1 256 ? 14.230 4.777 47.281 1.00 30.08 248 VAL A O 1
ATOM 1540 N N . ARG A 1 257 ? 13.763 6.312 45.705 1.00 27.73 249 ARG A N 1
ATOM 1541 C CA . ARG A 1 257 ? 13.382 5.259 44.770 1.00 32.74 249 ARG A CA 1
ATOM 1542 C C . ARG A 1 257 ? 14.593 4.496 44.267 1.00 32.49 249 ARG A C 1
ATOM 1543 O O . ARG A 1 257 ? 14.440 3.391 43.732 1.00 34.59 249 ARG A O 1
ATOM 1551 N N . ASN A 1 258 ? 15.793 5.043 44.442 1.00 30.69 250 ASN A N 1
ATOM 1552 C CA . ASN A 1 258 ? 17.005 4.329 44.062 1.00 32.70 250 ASN A CA 1
ATOM 1553 C C . ASN A 1 258 ? 17.549 3.462 45.184 1.00 34.00 250 ASN A C 1
ATOM 1554 O O . ASN A 1 258 ? 18.485 2.692 44.949 1.00 40.49 250 ASN A O 1
ATOM 1559 N N . LEU A 1 259 ? 16.991 3.564 46.378 1.00 37.22 251 LEU A N 1
ATOM 1560 C CA . LEU A 1 259 ? 17.556 2.843 47.511 1.00 44.62 251 LEU A CA 1
ATOM 1561 C C . LEU A 1 259 ? 17.032 1.412 47.545 1.00 48.21 251 LEU A C 1
ATOM 1562 O O . LEU A 1 259 ? 15.816 1.200 47.496 1.00 43.54 251 LEU A O 1
ATOM 1567 N N . PRO A 1 260 ? 17.916 0.410 47.591 1.00 65.45 252 PRO A N 1
ATOM 1568 C CA . PRO A 1 260 ? 17.530 -0.987 47.811 1.00 72.91 252 PRO A CA 1
ATOM 1569 C C . PRO A 1 260 ? 17.011 -1.220 49.227 1.00 71.42 252 PRO A C 1
ATOM 1570 O O . PRO A 1 260 ? 17.612 -0.697 50.166 1.00 66.70 252 PRO A O 1
ATOM 1574 N N . PRO B 1 16 ? 16.825 10.518 75.373 1.00 91.75 8 PRO B N 1
ATOM 1575 C CA . PRO B 1 16 ? 17.425 9.424 74.602 1.00 88.26 8 PRO B CA 1
ATOM 1576 C C . PRO B 1 16 ? 18.734 9.818 73.916 1.00 76.76 8 PRO B C 1
ATOM 1577 O O . PRO B 1 16 ? 19.026 11.006 73.786 1.00 79.75 8 PRO B O 1
ATOM 1581 N N . ARG B 1 17 ? 19.511 8.820 73.484 1.00 65.38 9 ARG B N 1
ATOM 1582 C CA . ARG B 1 17 ? 20.794 9.102 72.847 1.00 52.14 9 ARG B CA 1
ATOM 1583 C C . ARG B 1 17 ? 20.623 9.628 71.426 1.00 50.42 9 ARG B C 1
ATOM 1584 O O . A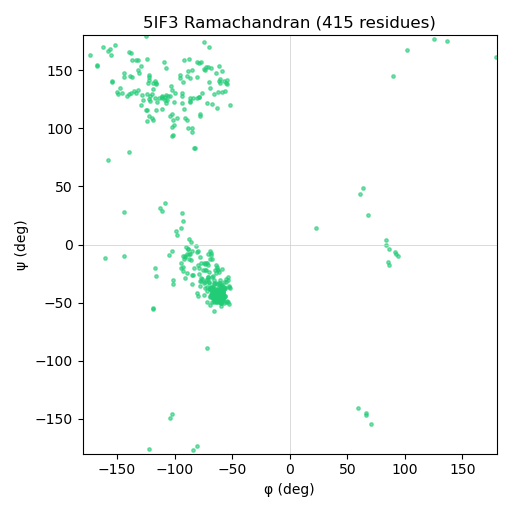RG B 1 17 ? 21.427 10.449 70.974 1.00 53.14 9 ARG B O 1
ATOM 1586 N N . VAL B 1 18 ? 19.598 9.171 70.709 1.00 41.55 10 VAL B N 1
ATOM 1587 C CA . VAL B 1 18 ? 19.319 9.607 69.344 1.00 40.82 10 VAL B CA 1
ATOM 1588 C C . VAL B 1 18 ? 18.087 10.502 69.360 1.00 40.77 10 VAL B C 1
ATOM 1589 O O . VAL B 1 18 ? 17.048 10.132 69.921 1.00 42.31 10 VAL B O 1
ATOM 1593 N N . ARG B 1 19 ? 18.203 11.679 68.749 1.00 36.73 11 ARG B N 1
ATOM 1594 C CA . ARG B 1 19 ? 17.126 12.656 68.722 1.00 38.96 11 ARG B CA 1
ATOM 1595 C C . ARG B 1 19 ? 16.957 13.183 67.305 1.00 37.21 11 ARG B C 1
ATOM 1596 O O . ARG B 1 19 ? 17.868 13.102 66.478 1.00 39.15 11 ARG B O 1
ATOM 1604 N N . ALA B 1 20 ? 15.774 13.728 67.024 1.00 35.33 12 ALA B N 1
ATOM 1605 C CA . ALA B 1 20 ? 15.477 14.194 65.678 1.00 31.68 12 ALA B CA 1
ATOM 1606 C C . ALA B 1 20 ? 14.630 15.456 65.716 1.00 29.03 12 ALA B C 1
ATOM 1607 O O . ALA B 1 20 ? 13.770 15.619 66.586 1.00 35.04 12 ALA B O 1
ATOM 1609 N N . ILE B 1 21 ? 14.883 16.342 64.762 1.00 29.58 13 ILE B N 1
ATOM 1610 C CA . ILE B 1 21 ? 14.088 17.543 64.543 1.00 27.58 13 ILE B CA 1
ATOM 1611 C C . ILE B 1 21 ? 13.338 17.358 63.232 1.00 27.72 13 ILE B C 1
ATOM 1612 O O . ILE B 1 21 ? 13.944 17.019 62.211 1.00 29.31 13 ILE B O 1
ATOM 1617 N N . VAL B 1 22 ? 12.020 17.542 63.261 1.00 26.18 14 VAL B N 1
ATOM 1618 C CA . VAL B 1 22 ? 11.191 17.408 62.065 1.00 26.49 14 VAL B CA 1
ATOM 1619 C C . VAL B 1 22 ? 10.400 18.695 61.888 1.00 25.32 14 VAL B C 1
ATOM 1620 O O . VAL B 1 22 ? 9.568 19.036 62.738 1.00 27.60 14 VAL B O 1
ATOM 1624 N N . THR B 1 23 ? 10.655 19.413 60.796 1.00 24.88 15 THR B N 1
ATOM 1625 C CA . THR B 1 23 ? 9.868 20.603 60.499 1.00 24.90 15 THR B CA 1
ATOM 1626 C C . THR B 1 23 ? 8.639 20.227 59.677 1.00 26.64 15 THR B C 1
ATOM 1627 O O . THR B 1 23 ? 8.655 19.262 58.908 1.00 23.98 15 THR B O 1
ATOM 1631 N N . GLY B 1 24 ? 7.563 20.987 59.858 1.00 24.17 16 GLY B N 1
ATOM 1632 C CA . GLY B 1 24 ? 6.325 20.673 59.157 1.00 24.78 16 GLY B CA 1
ATOM 1633 C C . GLY B 1 24 ? 5.784 19.308 59.520 1.00 29.83 16 GLY B C 1
ATOM 1634 O O . GLY B 1 24 ? 5.354 18.551 58.640 1.00 28.15 16 GLY B O 1
ATOM 1635 N N . HIS B 1 25 ? 5.799 18.979 60.805 1.00 27.27 17 HIS B N 1
ATOM 1636 C CA . HIS B 1 25 ? 5.488 17.647 61.301 1.00 31.66 17 HIS B CA 1
ATOM 1637 C C . HIS B 1 25 ? 4.003 17.419 61.555 1.00 31.48 17 HIS B C 1
ATOM 1638 O O . HIS B 1 25 ? 3.643 16.358 62.070 1.00 32.47 17 HIS B O 1
ATOM 1645 N N . THR B 1 26 ? 3.132 18.373 61.229 1.00 31.96 18 THR B N 1
ATOM 1646 C CA . THR B 1 26 ? 1.735 18.251 61.634 1.00 34.36 18 THR B CA 1
ATOM 1647 C C . THR B 1 26 ? 0.876 17.484 60.638 1.00 32.60 18 THR B C 1
ATOM 1648 O O . THR B 1 26 ? -0.258 17.120 60.979 1.00 38.75 18 THR B O 1
ATOM 1652 N N . ARG B 1 27 ? 1.373 17.231 59.431 1.00 31.88 19 ARG B N 1
ATOM 1653 C CA . ARG B 1 27 ? 0.590 16.547 58.412 1.00 33.53 19 ARG B CA 1
ATOM 1654 C C . ARG B 1 27 ? 1.541 15.924 57.400 1.00 33.62 19 ARG B C 1
ATOM 1655 O O . ARG B 1 27 ? 2.736 16.223 57.373 1.00 30.93 19 ARG B O 1
ATOM 1663 N N . GLY B 1 28 ? 0.991 15.032 56.578 1.00 37.00 20 GLY B N 1
ATOM 1664 C CA . GLY B 1 28 ? 1.730 14.496 55.445 1.00 33.44 20 GLY B CA 1
ATOM 1665 C C . GLY B 1 28 ? 3.007 13.777 55.838 1.00 30.23 20 GLY B C 1
ATOM 1666 O O . GLY B 1 28 ? 3.068 13.059 56.840 1.00 32.30 20 GLY B O 1
ATOM 1667 N N . LEU B 1 29 ? 4.050 13.977 55.026 1.00 28.26 21 LEU B N 1
ATOM 1668 C CA . LEU B 1 29 ? 5.322 13.295 55.249 1.00 27.39 21 LEU B CA 1
ATOM 1669 C C . LEU B 1 29 ? 5.916 13.657 56.603 1.00 29.42 21 LEU B C 1
ATOM 1670 O O . LEU B 1 29 ? 6.476 12.798 57.298 1.00 28.77 21 LEU B O 1
ATOM 1675 N N . GLY B 1 30 ? 5.805 14.927 56.995 1.00 26.65 22 GLY B N 1
ATOM 1676 C CA . GLY B 1 30 ? 6.353 15.341 58.275 1.00 28.12 22 GLY B CA 1
ATOM 1677 C C . GLY B 1 30 ? 5.710 14.619 59.441 1.00 29.12 22 GLY B C 1
ATOM 1678 O O . GLY B 1 30 ? 6.388 14.235 60.396 1.00 28.56 22 GLY B O 1
ATOM 1679 N N . ALA B 1 31 ? 4.389 14.436 59.385 1.00 27.85 23 ALA B N 1
ATOM 1680 C CA . ALA B 1 31 ? 3.701 13.697 60.438 1.00 29.95 23 ALA B CA 1
ATOM 1681 C C . ALA B 1 31 ? 4.154 12.246 60.468 1.00 32.56 23 ALA B C 1
ATOM 1682 O O . ALA B 1 31 ? 4.375 11.677 61.544 1.00 36.77 23 ALA B O 1
ATOM 1684 N N . SER B 1 32 ? 4.300 11.630 59.293 1.00 31.01 24 SER B N 1
ATOM 1685 C CA . SER B 1 32 ? 4.757 10.246 59.241 1.00 30.83 24 SER B CA 1
ATOM 1686 C C . SER B 1 32 ? 6.168 10.118 59.795 1.00 29.95 24 SER B C 1
ATOM 1687 O O . SER B 1 32 ? 6.477 9.159 60.511 1.00 33.52 24 SER B O 1
ATOM 1690 N N . LEU B 1 33 ? 7.040 11.077 59.475 1.00 27.99 25 LEU B N 1
ATOM 1691 C CA . LEU B 1 33 ? 8.389 11.057 60.033 1.00 27.44 25 LEU B CA 1
ATOM 1692 C C . LEU B 1 33 ? 8.350 11.117 61.555 1.00 31.01 25 LEU B C 1
ATOM 1693 O O . LEU B 1 33 ? 8.969 10.288 62.236 1.00 32.68 25 LEU B O 1
ATOM 1698 N N . ALA B 1 34 ? 7.601 12.078 62.107 1.00 31.05 26 ALA B N 1
ATOM 1699 C CA . ALA B 1 34 ? 7.552 12.234 63.558 1.00 32.10 26 ALA B CA 1
ATOM 1700 C C . ALA B 1 34 ? 6.978 10.996 64.230 1.00 35.56 26 ALA B C 1
ATOM 1701 O O . ALA B 1 34 ? 7.517 10.527 65.239 1.00 38.31 26 ALA B O 1
ATOM 1703 N N . GLU B 1 35 ? 5.886 10.449 63.686 1.00 37.72 27 GLU B N 1
ATOM 1704 C CA . GLU B 1 35 ? 5.263 9.276 64.296 1.00 35.99 27 GLU B CA 1
ATOM 1705 C C . GLU B 1 35 ? 6.216 8.090 64.316 1.00 38.40 27 GLU B C 1
ATOM 1706 O O . GLU B 1 35 ? 6.297 7.365 65.315 1.00 38.59 27 GLU B O 1
ATOM 1712 N N . GLN B 1 36 ? 6.950 7.876 63.222 1.00 40.80 28 GLN B N 1
ATOM 1713 C CA . GLN B 1 36 ? 7.787 6.684 63.125 1.00 45.93 28 GLN B CA 1
ATOM 1714 C C . GLN B 1 36 ? 9.075 6.830 63.927 1.00 35.63 28 GLN B C 1
ATOM 1715 O O . GLN B 1 36 ? 9.554 5.853 64.516 1.00 37.49 28 GLN B O 1
ATOM 1721 N N . LEU B 1 37 ? 9.649 8.033 63.968 1.00 35.74 29 LEU B N 1
ATOM 1722 C CA . LEU B 1 37 ? 10.794 8.267 64.841 1.00 35.08 29 LEU B CA 1
ATOM 1723 C C . LEU B 1 37 ? 10.439 7.959 66.291 1.00 40.65 29 LEU B C 1
ATOM 1724 O O . LEU B 1 37 ? 11.189 7.274 66.998 1.00 41.53 29 LEU B O 1
ATOM 1729 N N . LEU B 1 38 ? 9.273 8.434 66.743 1.00 42.98 30 LEU B N 1
ATOM 1730 C CA . LEU B 1 38 ? 8.817 8.125 68.095 1.00 40.77 30 LEU B CA 1
ATOM 1731 C C . LEU B 1 38 ? 8.644 6.628 68.307 1.00 41.59 30 LEU B C 1
ATOM 1732 O O . LEU B 1 38 ? 8.841 6.134 69.422 1.00 43.90 30 LEU B O 1
ATOM 1737 N N . GLN B 1 39 ? 8.294 5.887 67.254 1.00 46.32 31 GLN B N 1
ATOM 1738 C CA . GLN B 1 39 ? 8.104 4.449 67.399 1.00 49.96 31 GLN B CA 1
ATOM 1739 C C . GLN B 1 39 ? 9.416 3.690 67.559 1.00 49.23 31 GLN B C 1
ATOM 1740 O O . GLN B 1 39 ? 9.401 2.579 68.096 1.00 52.62 31 GLN B O 1
ATOM 1746 N N . GLN B 1 40 ? 10.547 4.244 67.120 1.00 45.53 32 GLN B N 1
ATOM 1747 C CA . GLN B 1 40 ? 11.844 3.598 67.327 1.00 48.99 32 GLN B CA 1
ATOM 1748 C C . GLN B 1 40 ? 12.687 4.326 68.373 1.00 47.20 32 GLN B C 1
ATOM 1749 O O . GLN B 1 40 ? 13.912 4.417 68.254 1.00 52.56 32 GLN B O 1
ATOM 1755 N N . ASP B 1 41 ? 12.022 4.864 69.400 1.00 45.37 33 ASP B N 1
ATOM 1756 C CA . ASP B 1 41 ? 12.660 5.340 70.632 1.00 51.92 33 ASP B CA 1
ATOM 1757 C C . ASP B 1 41 ? 13.534 6.572 70.415 1.00 52.56 33 ASP B C 1
ATOM 1758 O O . ASP B 1 41 ? 14.466 6.821 71.183 1.00 54.86 33 ASP B O 1
ATOM 1760 N N . ILE B 1 42 ? 13.240 7.360 69.387 1.00 45.58 34 ILE B N 1
ATOM 1761 C CA . ILE B 1 42 ? 13.991 8.573 69.084 1.00 41.27 34 ILE B CA 1
ATOM 1762 C C . ILE B 1 42 ? 13.160 9.772 69.515 1.00 40.90 34 ILE B C 1
ATOM 1763 O O . ILE B 1 42 ? 11.986 9.888 69.142 1.00 43.19 34 ILE B O 1
ATOM 1768 N N . ALA B 1 43 ? 13.760 10.652 70.314 1.00 42.23 35 ALA B N 1
ATOM 1769 C CA . ALA B 1 43 ? 13.081 11.865 70.751 1.00 45.25 35 ALA B CA 1
ATOM 1770 C C . ALA B 1 43 ? 12.916 12.827 69.580 1.00 36.76 35 ALA B C 1
ATOM 1771 O O . ALA B 1 43 ? 13.817 12.979 68.751 1.00 37.00 35 ALA B O 1
ATOM 1773 N N . VAL B 1 44 ? 11.753 13.472 69.501 1.00 37.40 36 VAL B N 1
ATOM 1774 C CA . VAL B 1 44 ? 11.409 14.307 68.355 1.00 33.56 36 VAL B CA 1
ATOM 1775 C C . VAL B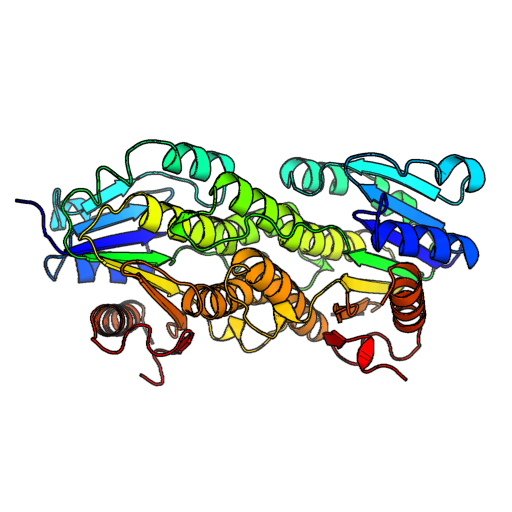 1 44 ? 11.075 15.715 68.828 1.00 36.00 36 VAL B C 1
ATOM 1776 O O . VAL B 1 44 ? 10.259 15.896 69.741 1.00 40.92 36 VAL B O 1
ATOM 1780 N N . LEU B 1 45 ? 11.710 16.701 68.202 1.00 31.22 37 LEU B N 1
ATOM 1781 C CA . LEU B 1 45 ? 11.338 18.108 68.310 1.00 31.21 37 LEU B CA 1
ATOM 1782 C C . LEU B 1 45 ? 10.619 18.487 67.023 1.00 32.35 37 LEU B C 1
ATOM 1783 O O . LEU B 1 45 ? 11.230 18.524 65.954 1.00 34.67 37 LEU B O 1
ATOM 1788 N N . GLY B 1 46 ? 9.313 18.734 67.118 1.00 32.80 38 GLY B N 1
ATOM 1789 C CA . GLY B 1 46 ? 8.537 19.138 65.965 1.00 31.63 38 GLY B CA 1
ATOM 1790 C C . GLY B 1 46 ? 8.464 20.649 65.905 1.00 31.69 38 GLY B C 1
ATOM 1791 O O . GLY B 1 46 ? 8.160 21.302 66.905 1.00 35.84 38 GLY B O 1
ATOM 1792 N N . VAL B 1 47 ? 8.758 21.204 64.732 1.00 30.37 39 VAL B N 1
ATOM 1793 C CA . VAL B 1 47 ? 8.767 22.651 64.522 1.00 32.22 39 VAL B CA 1
ATOM 1794 C C . VAL B 1 47 ? 7.819 22.966 63.372 1.00 30.98 39 VAL B C 1
ATOM 1795 O O . VAL B 1 47 ? 8.134 22.702 62.205 1.00 31.44 39 VAL B O 1
ATOM 1799 N N . SER B 1 48 ? 6.660 23.532 63.697 1.00 33.01 40 SER B N 1
ATOM 1800 C CA . SER B 1 48 ? 5.665 23.872 62.692 1.00 34.87 40 SER B CA 1
ATOM 1801 C C . SER B 1 48 ? 4.865 25.053 63.212 1.00 37.24 40 SER B C 1
ATOM 1802 O O . SER B 1 48 ? 5.005 25.455 64.367 1.00 37.03 40 SER B O 1
ATOM 1805 N N . ARG B 1 49 ? 4.012 25.604 62.346 1.00 41.12 41 ARG B N 1
ATOM 1806 C CA . ARG B 1 49 ? 3.231 26.770 62.745 1.00 45.15 41 ARG B CA 1
ATOM 1807 C C . ARG B 1 49 ? 2.243 26.426 63.854 1.00 48.55 41 ARG B C 1
ATOM 1808 O O . ARG B 1 49 ? 2.014 27.234 64.763 1.00 51.42 41 ARG B O 1
ATOM 1816 N N . SER B 1 50 ? 1.647 25.242 63.799 1.00 44.89 42 SER B N 1
ATOM 1817 C CA . SER B 1 50 ? 0.791 24.738 64.861 1.00 49.94 42 SER B CA 1
ATOM 1818 C C . SER B 1 50 ? 1.311 23.379 65.320 1.00 49.90 42 SER B C 1
ATOM 1819 O O . SER B 1 50 ? 2.304 22.859 64.801 1.00 45.38 42 SER B O 1
ATOM 1822 N N . ARG B 1 51 ? 0.633 22.805 66.304 1.00 52.64 43 ARG B N 1
ATOM 1823 C CA . ARG B 1 51 ? 1.013 21.506 66.833 1.00 46.68 43 ARG B CA 1
ATOM 1824 C C . ARG B 1 51 ? 0.346 20.392 66.031 1.00 50.03 43 ARG B C 1
ATOM 1825 O O . ARG B 1 51 ? -0.648 20.604 65.332 1.00 57.04 43 ARG B O 1
ATOM 1827 N N . HIS B 1 52 ? 0.924 19.199 66.125 1.00 45.05 44 HIS B N 1
ATOM 1828 C CA . HIS B 1 52 ? 0.307 18.027 65.523 1.00 44.80 44 HIS B CA 1
ATOM 1829 C C . HIS B 1 52 ? -1.057 17.787 66.168 1.00 54.42 44 HIS B C 1
ATOM 1830 O O . HIS B 1 52 ? -1.209 17.967 67.381 1.00 56.99 44 HIS B O 1
ATOM 1837 N N . PRO B 1 53 ? -2.071 17.390 65.390 1.00 58.33 45 PRO B N 1
ATOM 1838 C CA . PRO B 1 53 ? -3.442 17.327 65.932 1.00 64.68 45 PRO B CA 1
ATOM 1839 C C . PRO B 1 53 ? -3.675 16.254 66.987 1.00 62.24 45 PRO B C 1
ATOM 1840 O O . PRO B 1 53 ? -4.764 16.242 67.576 1.00 72.01 45 PRO B O 1
ATOM 1844 N N . SER B 1 54 ? -2.724 15.357 67.253 1.00 55.91 46 SER B N 1
ATOM 1845 C CA . SER B 1 54 ? -3.004 14.262 68.178 1.00 58.34 46 SER B CA 1
ATOM 1846 C C . SER B 1 54 ? -1.752 13.608 68.754 1.00 54.17 46 SER B C 1
ATOM 1847 O O . SER B 1 54 ? -1.843 12.814 69.697 1.00 55.59 46 SER B O 1
ATOM 1850 N N . LEU B 1 55 ? -0.581 13.925 68.200 1.00 50.20 47 LEU B N 1
ATOM 1851 C CA . LEU B 1 55 ? 0.619 13.163 68.538 1.00 46.75 47 LEU B CA 1
ATOM 1852 C C . LEU B 1 55 ? 1.004 13.333 70.004 1.00 52.12 47 LEU B C 1
ATOM 1853 O O . LEU B 1 55 ? 1.351 12.354 70.677 1.00 52.85 47 LEU B O 1
ATOM 1858 N N . ALA B 1 56 ? 0.933 14.563 70.521 1.00 53.47 48 ALA B N 1
ATOM 1859 C CA . ALA B 1 56 ? 1.399 14.844 71.876 1.00 55.26 48 ALA B CA 1
ATOM 1860 C C . ALA B 1 56 ? 0.635 14.068 72.941 1.00 62.46 48 ALA B C 1
ATOM 1861 O O . ALA B 1 56 ? 1.163 13.863 74.040 1.00 60.23 48 ALA B O 1
ATOM 1863 N N . ALA B 1 57 ? -0.592 13.634 72.649 1.00 63.54 49 ALA B N 1
ATOM 1864 C CA . ALA B 1 57 ? -1.361 12.894 73.643 1.00 69.45 49 ALA B CA 1
ATOM 1865 C C . ALA B 1 57 ? -0.734 11.535 73.929 1.00 71.46 49 ALA B C 1
ATOM 1866 O O . ALA B 1 57 ? -0.679 11.102 75.086 1.00 76.85 49 ALA B O 1
ATOM 1868 N N . THR B 1 58 ? -0.243 10.854 72.895 1.00 72.60 50 THR B N 1
ATOM 1869 C CA . THR B 1 58 ? 0.324 9.521 73.046 1.00 71.22 50 THR B CA 1
ATOM 1870 C C . THR B 1 58 ? 1.829 9.527 73.281 1.00 68.08 50 THR B C 1
ATOM 1871 O O . THR B 1 58 ? 2.388 8.479 73.620 1.00 64.58 50 THR B O 1
ATOM 1873 N N . ALA B 1 59 ? 2.491 10.675 73.132 1.00 65.14 51 ALA B N 1
ATOM 1874 C CA . ALA B 1 59 ? 3.945 10.717 73.042 1.00 59.88 51 ALA B CA 1
ATOM 1875 C C . ALA B 1 59 ? 4.650 10.923 74.376 1.00 59.62 51 ALA B C 1
ATOM 1876 O O . ALA B 1 59 ? 5.828 10.566 74.492 1.00 55.02 51 ALA B O 1
ATOM 1878 N N . GLY B 1 60 ? 3.979 11.494 75.375 1.00 61.58 52 GLY B N 1
ATOM 1879 C CA . GLY B 1 60 ? 4.674 11.753 76.622 1.00 63.14 52 GLY B CA 1
ATOM 1880 C C . GLY B 1 60 ? 5.762 12.803 76.456 1.00 64.55 52 GLY B C 1
ATOM 1881 O O . GLY B 1 60 ? 5.641 13.751 75.674 1.00 63.06 52 GLY B O 1
ATOM 1882 N N . ASP B 1 61 ? 6.851 12.624 77.203 1.00 69.01 53 ASP B N 1
ATOM 1883 C CA . ASP B 1 61 ? 7.966 13.564 77.162 1.00 70.87 53 ASP B CA 1
ATOM 1884 C C . ASP B 1 61 ? 8.906 13.330 75.985 1.00 65.10 53 ASP B C 1
ATOM 1885 O O . ASP B 1 61 ? 9.871 14.087 75.831 1.00 66.69 53 ASP B O 1
ATOM 1890 N N . ARG B 1 62 ? 8.655 12.313 75.157 1.00 57.35 54 ARG B N 1
ATOM 1891 C CA . ARG B 1 62 ? 9.508 12.031 74.009 1.00 50.29 54 ARG B CA 1
ATOM 1892 C C . ARG B 1 62 ? 9.257 12.967 72.833 1.00 44.92 54 ARG B C 1
ATOM 1893 O O . ARG B 1 62 ? 10.049 12.966 71.885 1.00 44.34 54 ARG B O 1
ATOM 1895 N N . LEU B 1 63 ? 8.188 13.758 72.865 1.00 48.22 55 LEU B N 1
ATOM 1896 C CA . LEU B 1 63 ? 7.899 14.734 71.822 1.00 45.67 55 LEU B CA 1
ATOM 1897 C C . LEU B 1 63 ? 7.867 16.129 72.427 1.00 42.39 55 LEU B C 1
ATOM 1898 O O . LEU B 1 63 ? 7.191 16.357 73.436 1.00 44.61 55 LEU B O 1
ATOM 1903 N N . VAL B 1 64 ? 8.600 17.051 71.809 1.00 41.77 56 VAL B N 1
ATOM 1904 C CA . VAL B 1 64 ? 8.556 18.472 72.131 1.00 45.08 56 VAL B CA 1
ATOM 1905 C C . VAL B 1 64 ? 8.093 19.201 70.878 1.00 39.70 56 VAL B C 1
ATOM 1906 O O . VAL B 1 64 ? 8.567 18.904 69.779 1.00 37.50 56 VAL B O 1
ATOM 1910 N N . GLU B 1 65 ? 7.150 20.128 71.031 1.00 41.85 57 GLU B N 1
ATOM 1911 C CA . GLU B 1 65 ? 6.564 20.819 69.888 1.00 43.03 57 GLU B CA 1
ATOM 1912 C C . GLU B 1 65 ? 6.784 22.318 70.029 1.00 44.22 57 GLU B C 1
ATOM 1913 O O . GLU B 1 65 ? 6.388 22.916 71.034 1.00 42.62 57 GLU B O 1
ATOM 1919 N N . THR B 1 66 ? 7.418 22.917 69.027 1.00 40.07 58 THR B N 1
ATOM 1920 C CA . THR B 1 66 ? 7.620 24.359 68.976 1.00 38.95 58 THR B CA 1
ATOM 1921 C C . THR B 1 66 ? 6.679 24.953 67.940 1.00 36.85 58 THR B C 1
ATOM 1922 O O . THR B 1 66 ? 6.637 24.491 66.794 1.00 35.98 58 THR B O 1
ATOM 1926 N N . GLU B 1 67 ? 5.921 25.966 68.343 1.00 38.75 59 GLU B N 1
ATOM 1927 C CA . GLU B 1 67 ? 5.059 26.693 67.422 1.00 41.55 59 GLU B CA 1
ATOM 1928 C C . GLU B 1 67 ? 5.856 27.862 66.860 1.00 42.62 59 GLU B C 1
ATOM 1929 O O . GLU B 1 67 ? 6.157 28.825 67.576 1.00 44.58 59 GLU B O 1
ATOM 1935 N N . LEU B 1 68 ? 6.214 27.762 65.584 1.00 37.01 60 LEU B N 1
ATOM 1936 C CA . LEU B 1 68 ? 7.101 28.722 64.942 1.00 36.12 60 LEU B CA 1
ATOM 1937 C C . LEU B 1 68 ? 6.742 28.800 63.468 1.00 36.88 60 LEU B C 1
ATOM 1938 O O . LEU B 1 68 ? 6.612 27.767 62.804 1.00 36.29 60 LEU B O 1
ATOM 1943 N N . ASP B 1 69 ? 6.578 30.018 62.964 1.00 34.74 61 ASP B N 1
ATOM 1944 C CA . ASP B 1 69 ? 6.296 30.229 61.548 1.00 33.08 61 ASP B CA 1
ATOM 1945 C C . ASP B 1 69 ? 7.628 30.237 60.811 1.00 33.59 61 ASP B C 1
ATOM 1946 O O . ASP B 1 69 ? 8.339 31.244 60.796 1.00 33.19 61 ASP B O 1
ATOM 1951 N N . LEU B 1 70 ? 7.962 29.111 60.183 1.00 29.01 62 LEU B N 1
ATOM 1952 C CA . LEU B 1 70 ? 9.241 28.961 59.507 1.00 27.78 62 LEU B CA 1
ATOM 1953 C C . LEU B 1 70 ? 9.376 29.836 58.264 1.00 27.17 62 LEU B C 1
ATOM 1954 O O . LEU B 1 70 ? 10.477 29.915 57.704 1.00 27.27 62 LEU B O 1
ATOM 1959 N N . SER B 1 71 ? 8.300 30.491 57.815 1.00 27.84 63 SER B N 1
ATOM 1960 C CA . SER B 1 71 ? 8.403 31.447 56.721 1.00 30.94 63 SER B CA 1
ATOM 1961 C C . SER B 1 71 ? 8.731 32.852 57.206 1.00 30.66 63 SER B C 1
ATOM 1962 O O . SER B 1 71 ? 8.920 33.749 56.378 1.00 28.77 63 SER B O 1
ATOM 1965 N N . ASP B 1 72 ? 8.804 33.054 58.518 1.00 28.99 64 ASP B N 1
ATOM 1966 C CA . ASP B 1 72 ? 9.133 34.342 59.129 1.00 31.79 64 ASP B CA 1
ATOM 1967 C C . ASP B 1 72 ? 10.590 34.247 59.562 1.00 29.69 64 ASP B C 1
ATOM 1968 O O . ASP B 1 72 ? 10.897 33.784 60.660 1.00 31.50 64 ASP B O 1
ATOM 1973 N N . THR B 1 73 ? 11.500 34.690 58.687 1.00 31.19 65 THR B N 1
ATOM 1974 C CA . THR B 1 73 ? 12.916 34.483 58.974 1.00 32.13 65 THR B CA 1
ATOM 1975 C C . THR B 1 73 ? 13.371 35.293 60.183 1.00 30.14 65 THR B C 1
ATOM 1976 O O . THR B 1 73 ? 14.311 34.888 60.877 1.00 33.95 65 THR B O 1
ATOM 1980 N N . ALA B 1 74 ? 12.714 36.421 60.466 1.00 30.30 66 ALA B N 1
ATOM 1981 C CA . ALA B 1 74 ? 13.022 37.145 61.694 1.00 31.50 66 ALA B CA 1
ATOM 1982 C C . ALA B 1 74 ? 12.658 36.318 62.920 1.00 37.31 66 ALA B C 1
ATOM 1983 O O . ALA B 1 74 ? 13.436 36.238 63.879 1.00 35.14 66 ALA B O 1
ATOM 1985 N N . ALA B 1 75 ? 11.486 35.676 62.899 1.00 39.12 67 ALA B N 1
ATOM 1986 C CA . ALA B 1 75 ? 11.093 34.845 64.032 1.00 36.00 67 ALA B CA 1
ATOM 1987 C C . ALA B 1 75 ? 11.979 33.614 64.144 1.00 33.13 67 ALA B C 1
ATOM 1988 O O . ALA B 1 75 ? 12.307 33.183 65.254 1.00 36.19 67 ALA B O 1
ATOM 1990 N N . VAL B 1 76 ? 12.385 33.040 63.009 1.00 36.19 68 VAL B N 1
ATOM 1991 C CA . VAL B 1 76 ? 13.264 31.875 63.055 1.00 35.61 68 VAL B CA 1
ATOM 1992 C C . VAL B 1 76 ? 14.612 32.255 63.653 1.00 34.33 68 VAL B C 1
ATOM 1993 O O . VAL B 1 76 ? 15.123 31.575 64.552 1.00 34.99 68 VAL B O 1
ATOM 1997 N N . ALA B 1 77 ? 15.204 33.353 63.172 1.00 34.20 69 ALA B N 1
ATOM 1998 C CA . ALA B 1 77 ? 16.488 33.792 63.707 1.00 37.96 69 ALA B CA 1
ATOM 1999 C C . ALA B 1 77 ? 16.403 34.052 65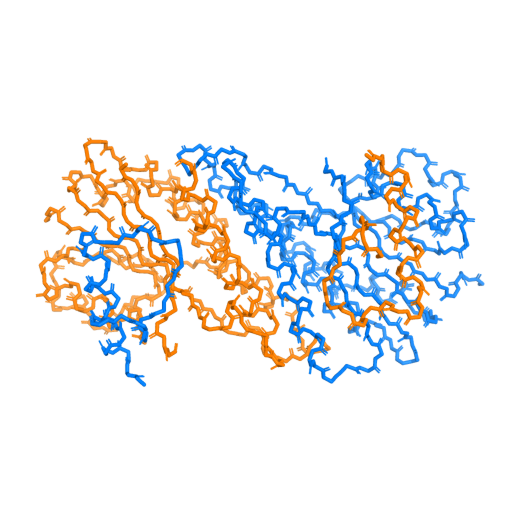.204 1.00 38.93 69 ALA B C 1
ATOM 2000 O O . ALA B 1 77 ? 17.317 33.692 65.956 1.00 40.80 69 ALA B O 1
ATOM 2002 N N . ALA B 1 78 ? 15.311 34.675 65.658 1.00 39.82 70 ALA B N 1
ATOM 2003 C CA . ALA B 1 78 ? 15.164 34.965 67.081 1.00 39.84 70 ALA B CA 1
ATOM 2004 C C . ALA B 1 78 ? 15.010 33.686 67.893 1.00 44.19 70 ALA B C 1
ATOM 2005 O O . ALA B 1 78 ? 15.541 33.580 69.005 1.00 41.88 70 ALA B O 1
ATOM 2007 N N . TRP B 1 79 ? 14.280 32.706 67.360 1.00 36.43 71 TRP B N 1
ATOM 2008 C CA . TRP B 1 79 ? 14.138 31.439 68.065 1.00 37.53 71 TRP B CA 1
ATOM 2009 C C . TRP B 1 79 ? 15.473 30.713 68.148 1.00 38.17 71 TRP B C 1
ATOM 2010 O O . TRP B 1 79 ? 15.838 30.189 69.207 1.00 44.45 71 TRP B O 1
ATOM 2021 N N . LEU B 1 80 ? 16.223 30.680 67.042 1.00 38.36 72 LEU B N 1
ATOM 2022 C CA . LEU B 1 80 ? 17.552 30.079 67.064 1.00 38.91 72 LEU B CA 1
ATOM 2023 C C . LEU B 1 80 ? 18.514 30.848 67.957 1.00 42.50 72 LEU B C 1
ATOM 2024 O O . LEU B 1 80 ? 19.518 30.281 68.405 1.00 43.53 72 LEU B O 1
ATOM 2029 N N . ALA B 1 81 ? 18.231 32.123 68.227 1.00 42.51 73 ALA B N 1
ATOM 2030 C CA . ALA B 1 81 ? 19.068 32.894 69.137 1.00 44.74 73 ALA B CA 1
ATOM 2031 C C . ALA B 1 81 ? 18.835 32.516 70.591 1.00 46.56 73 ALA B C 1
ATOM 2032 O O . ALA B 1 81 ? 19.708 32.761 71.430 1.00 51.16 73 ALA B O 1
ATOM 2034 N N . GLY B 1 82 ? 17.681 31.935 70.910 1.00 49.93 74 GLY B N 1
ATOM 2035 C CA . GLY B 1 82 ? 17.417 31.430 72.239 1.00 51.43 74 GLY B CA 1
ATOM 2036 C C . GLY B 1 82 ? 18.041 30.063 72.457 1.00 53.48 74 GLY B C 1
ATOM 2037 O O . GLY B 1 82 ? 18.783 29.536 71.627 1.00 50.00 74 GLY B O 1
ATOM 2038 N N . GLY B 1 83 ? 17.720 29.476 73.605 1.00 57.85 75 GLY B N 1
ATOM 2039 C CA . GLY B 1 83 ? 18.331 28.232 74.019 1.00 53.56 75 GLY B CA 1
ATOM 2040 C C . GLY B 1 83 ? 17.537 26.969 73.766 1.00 48.50 75 GLY B C 1
ATOM 2041 O O . GLY B 1 83 ? 17.926 25.911 74.273 1.00 51.11 75 GLY B O 1
ATOM 2042 N N . ALA B 1 84 ? 16.452 27.029 72.989 1.00 47.14 76 ALA B N 1
ATOM 2043 C CA . ALA B 1 84 ? 15.587 25.861 72.839 1.00 46.71 76 ALA B CA 1
ATOM 2044 C C . ALA B 1 84 ? 16.292 24.736 72.090 1.00 45.17 76 ALA B C 1
ATOM 2045 O O . ALA B 1 84 ? 16.295 23.583 72.539 1.00 45.59 76 ALA B O 1
ATOM 2047 N N . LEU B 1 85 ? 16.894 25.054 70.943 1.00 43.73 77 LEU B N 1
ATOM 2048 C CA . LEU B 1 85 ? 17.568 24.030 70.150 1.00 43.14 77 LEU B CA 1
ATOM 2049 C C . LEU B 1 85 ? 18.760 23.452 70.902 1.00 45.34 77 LEU B C 1
ATOM 2050 O O . LEU B 1 85 ? 18.954 22.230 70.937 1.00 41.56 77 LEU B O 1
ATOM 2055 N N . ARG B 1 86 ? 19.570 24.319 71.516 1.00 47.61 78 ARG B N 1
ATOM 2056 C CA . ARG B 1 86 ? 20.700 23.842 72.307 1.00 50.60 78 ARG B CA 1
ATOM 2057 C C . ARG B 1 86 ? 20.231 22.945 73.447 1.00 53.16 78 ARG B C 1
ATOM 2058 O O . ARG B 1 86 ? 20.878 21.938 73.765 1.00 53.95 78 ARG B O 1
ATOM 2060 N N . SER B 1 87 ? 19.095 23.285 74.061 1.00 44.70 79 SER B N 1
ATOM 2061 C CA . SER B 1 87 ? 18.577 22.481 75.160 1.00 48.46 79 SER B CA 1
ATOM 2062 C C . SER B 1 87 ? 18.066 21.128 74.680 1.00 46.39 79 SER B C 1
ATOM 2063 O O . SER B 1 87 ? 18.179 20.133 75.406 1.00 46.61 79 SER B O 1
ATOM 2066 N N . PHE B 1 88 ? 17.514 21.065 73.465 1.00 45.32 80 PHE B N 1
ATOM 2067 C CA . PHE B 1 88 ? 16.980 19.802 72.964 1.00 43.75 80 PHE B CA 1
ATOM 2068 C C . PHE B 1 88 ? 18.093 18.824 72.610 1.00 43.95 80 PHE B C 1
ATOM 2069 O O . PHE B 1 88 ? 17.975 17.620 72.871 1.00 44.76 80 PHE B O 1
ATOM 2077 N N . VAL B 1 89 ? 19.184 19.318 72.009 1.00 44.24 81 VAL B N 1
ATOM 2078 C CA . VAL B 1 89 ? 20.274 18.450 71.571 1.00 41.55 81 VAL B CA 1
ATOM 2079 C C . VAL B 1 89 ? 21.334 18.241 72.642 1.00 47.30 81 VAL B C 1
ATOM 2080 O O . VAL B 1 89 ? 22.295 17.495 72.409 1.00 49.15 81 VAL B O 1
ATOM 2084 N N . ASP B 1 90 ? 21.192 18.871 73.804 1.00 47.91 82 ASP B N 1
ATOM 2085 C CA . ASP B 1 90 ? 22.207 18.768 74.845 1.00 51.12 82 ASP B CA 1
ATOM 2086 C C . ASP B 1 90 ? 22.342 17.328 75.325 1.00 53.62 82 ASP B C 1
ATOM 2087 O O . ASP B 1 90 ? 21.389 16.747 75.852 1.00 51.24 82 ASP B O 1
ATOM 2092 N N . GLY B 1 91 ? 23.529 16.752 75.134 1.00 52.83 83 GLY B N 1
ATOM 2093 C CA . GLY B 1 91 ? 23.822 15.416 75.599 1.00 53.22 83 GLY B CA 1
ATOM 2094 C C . GLY B 1 91 ? 23.538 14.306 74.611 1.00 52.44 83 GLY B C 1
ATOM 2095 O O . GLY B 1 91 ? 23.874 13.149 74.893 1.00 60.10 83 GLY B O 1
ATOM 2096 N N . ALA B 1 92 ? 22.931 14.611 73.469 1.00 48.70 84 ALA B N 1
ATOM 2097 C CA . ALA B 1 92 ? 22.627 13.577 72.492 1.00 46.10 84 ALA B CA 1
ATOM 2098 C C . ALA B 1 92 ? 23.907 13.022 71.877 1.00 45.34 84 ALA B C 1
ATOM 2099 O O . ALA B 1 92 ? 24.928 13.708 71.789 1.00 48.33 84 ALA B O 1
ATOM 2101 N N . SER B 1 93 ? 23.849 11.757 71.457 1.00 45.56 85 SER B N 1
ATOM 2102 C CA . SER B 1 93 ? 24.946 11.179 70.691 1.00 46.99 85 SER B CA 1
ATOM 2103 C C . SER B 1 93 ? 24.754 11.353 69.192 1.00 45.16 85 SER B C 1
ATOM 2104 O O . SER B 1 93 ? 25.740 11.438 68.451 1.00 43.15 85 SER B O 1
ATOM 2107 N N . LEU B 1 94 ? 23.508 11.417 68.732 1.00 45.74 86 LEU B N 1
ATOM 2108 C CA . LEU B 1 94 ? 23.201 11.605 67.321 1.00 45.45 86 LEU B CA 1
ATOM 2109 C C . LEU B 1 94 ? 21.939 12.445 67.211 1.00 38.89 86 LEU B C 1
ATOM 2110 O O . LEU B 1 94 ? 20.940 12.143 67.872 1.00 35.77 86 LEU B O 1
ATOM 2115 N N . VAL B 1 95 ? 21.990 13.496 66.393 1.00 34.11 87 VAL B N 1
ATOM 2116 C CA . VAL B 1 95 ? 20.843 14.357 66.132 1.00 31.23 87 VAL B CA 1
ATOM 2117 C C . VAL B 1 95 ? 20.572 14.367 64.635 1.00 32.93 87 VAL B C 1
ATOM 2118 O O . VAL B 1 95 ? 21.463 14.679 63.836 1.00 36.31 87 VAL B O 1
ATOM 2122 N N . LEU B 1 96 ? 19.340 14.038 64.261 1.00 30.83 88 LEU B N 1
ATOM 2123 C CA . LEU B 1 96 ? 18.899 14.087 62.877 1.00 28.60 88 LEU B CA 1
ATOM 2124 C C . LEU B 1 96 ? 18.050 15.333 62.669 1.00 30.01 88 LEU B C 1
ATOM 2125 O O . LEU B 1 96 ? 17.209 15.667 63.509 1.00 35.37 88 LEU B O 1
ATOM 2130 N N . LEU B 1 97 ? 18.286 16.030 61.563 1.00 27.51 89 LEU B N 1
ATOM 2131 C CA . LEU B 1 97 ? 17.453 17.157 61.163 1.00 28.12 89 LEU B CA 1
ATOM 2132 C C . LEU B 1 97 ? 16.786 16.804 59.842 1.00 24.20 89 LEU B C 1
ATOM 2133 O O . LEU B 1 97 ? 17.471 16.621 58.831 1.00 25.08 89 LEU B O 1
ATOM 2138 N N . PHE B 1 98 ? 15.453 16.700 59.856 1.00 24.99 90 PHE B N 1
ATOM 2139 C CA . PHE B 1 98 ? 14.653 16.460 58.655 1.00 22.34 90 PHE B CA 1
ATOM 2140 C C . PHE B 1 98 ? 14.040 17.794 58.250 1.00 21.38 90 PHE B C 1
ATOM 2141 O O . PHE B 1 98 ? 13.062 18.242 58.851 1.00 23.28 90 PHE B O 1
ATOM 2149 N N . ASN B 1 99 ? 14.630 18.432 57.239 1.00 21.98 91 ASN B N 1
ATOM 2150 C CA . ASN B 1 99 ? 14.132 19.705 56.720 1.00 19.68 91 ASN B CA 1
ATOM 2151 C C . ASN B 1 99 ? 12.996 19.383 55.756 1.00 19.91 91 ASN B C 1
ATOM 2152 O O . ASN B 1 99 ? 13.165 19.302 54.537 1.00 20.29 91 ASN B O 1
ATOM 2157 N N . ASN B 1 100 ? 11.812 19.190 56.337 1.00 22.76 92 ASN B N 1
ATOM 2158 C CA . ASN B 1 100 ? 10.645 18.714 55.611 1.00 21.48 92 ASN B CA 1
ATOM 2159 C C . ASN B 1 100 ? 9.650 19.813 55.252 1.00 20.16 92 ASN B C 1
ATOM 2160 O O . ASN B 1 100 ? 8.975 19.702 54.224 1.00 23.80 92 ASN B O 1
ATOM 2165 N N . ALA B 1 101 ? 9.536 20.865 56.056 1.00 22.60 93 ALA B N 1
ATOM 2166 C CA . ALA B 1 101 ? 8.523 21.877 55.777 1.00 23.73 93 ALA B CA 1
ATOM 2167 C C . ALA B 1 101 ? 8.745 22.512 54.404 1.00 20.55 93 ALA B C 1
ATOM 2168 O O . ALA B 1 101 ? 9.878 22.777 53.994 1.00 23.24 93 ALA B O 1
ATOM 2170 N N . GLY B 1 102 ? 7.653 22.739 53.678 1.00 26.28 94 GLY B N 1
ATOM 2171 C CA . GLY B 1 102 ? 7.752 23.394 52.385 1.00 22.71 94 GLY B CA 1
ATOM 2172 C C . GLY B 1 102 ? 6.379 23.683 51.824 1.00 28.97 94 GLY B C 1
ATOM 2173 O O . GLY B 1 102 ? 5.373 23.120 52.272 1.00 28.99 94 GLY B O 1
ATOM 2174 N N . VAL B 1 103 ? 6.347 24.581 50.835 1.00 20.20 95 VAL B N 1
ATOM 2175 C CA . VAL B 1 103 ? 5.126 24.866 50.092 1.00 21.73 95 VAL B CA 1
ATOM 2176 C C . VAL B 1 103 ? 5.416 24.815 48.599 1.00 20.87 95 VAL B C 1
ATOM 2177 O O . VAL B 1 103 ? 6.510 25.162 48.145 1.00 22.58 95 VAL B O 1
ATOM 2181 N N . VAL B 1 104 ? 4.408 24.391 47.830 1.00 22.64 96 VAL B N 1
ATOM 2182 C CA . VAL B 1 104 ? 4.543 24.399 46.378 1.00 20.45 96 VAL B CA 1
ATOM 2183 C C . VAL B 1 104 ? 4.011 25.683 45.747 1.00 22.55 96 VAL B C 1
ATOM 2184 O O . VAL B 1 104 ? 4.382 25.998 44.610 1.00 22.19 96 VAL B O 1
ATOM 2188 N N . ASP B 1 105 ? 3.162 26.432 46.447 1.00 22.87 97 ASP B N 1
ATOM 2189 C CA . ASP B 1 105 ? 2.634 27.675 45.899 1.00 19.92 97 ASP B CA 1
ATOM 2190 C C . ASP B 1 105 ? 3.710 28.761 45.887 1.00 21.38 97 ASP B C 1
ATOM 2191 O O . ASP B 1 105 ? 4.607 28.763 46.727 1.00 23.16 97 ASP B O 1
ATOM 2196 N N . PRO B 1 106 ? 3.618 29.728 44.963 1.00 19.25 98 PRO B N 1
ATOM 2197 C CA . PRO B 1 106 ? 2.574 29.900 43.950 1.00 22.43 98 PRO B CA 1
ATOM 2198 C C . PRO B 1 106 ? 2.836 29.117 42.671 1.00 21.45 98 PRO B C 1
ATOM 2199 O O . PRO B 1 106 ? 3.901 29.242 42.057 1.00 23.22 98 PRO B O 1
ATOM 2203 N N . ILE B 1 107 ? 1.843 28.323 42.290 1.00 21.35 99 ILE B N 1
ATOM 2204 C CA A ILE B 1 107 ? 1.896 27.533 41.068 0.56 20.00 99 ILE B CA 1
ATOM 2205 C CA B ILE B 1 107 ? 1.882 27.528 41.070 0.44 20.81 99 ILE B CA 1
ATOM 2206 C C . ILE B 1 107 ? 1.378 28.379 39.912 1.00 26.62 99 ILE B C 1
ATOM 2207 O O . ILE B 1 107 ? 0.341 29.045 40.028 1.00 26.83 99 ILE B O 1
ATOM 2216 N N . GLY B 1 108 ? 2.093 28.341 38.799 1.00 19.89 100 GLY B N 1
ATOM 2217 C CA . GLY B 1 108 ? 1.706 29.041 37.602 1.00 18.04 100 GLY B CA 1
ATOM 2218 C C . GLY B 1 108 ? 2.887 29.738 36.962 1.00 14.71 100 GLY B C 1
ATOM 2219 O O . GLY B 1 108 ? 4.004 29.750 37.496 1.00 16.27 100 GLY B O 1
ATOM 2220 N N . PRO B 1 109 ? 2.655 30.333 35.791 1.00 15.62 101 PRO B N 1
ATOM 2221 C CA . PRO B 1 109 ? 3.702 31.114 35.122 1.00 13.63 101 PRO B CA 1
ATOM 2222 C C . PRO B 1 109 ? 3.972 32.407 35.874 1.00 16.90 101 PRO B C 1
ATOM 2223 O O . PRO B 1 109 ? 3.215 32.788 36.768 1.00 18.19 101 PRO B O 1
ATOM 2227 N N . LEU B 1 110 ? 5.053 33.087 35.474 1.00 15.04 102 LEU B N 1
ATOM 2228 C CA . LEU B 1 110 ? 5.402 34.354 36.121 1.00 13.77 102 LEU B CA 1
ATOM 2229 C C . LEU B 1 110 ? 4.220 35.317 36.162 1.00 16.91 102 LEU B C 1
ATOM 2230 O O . LEU B 1 110 ? 4.050 36.048 37.146 1.00 17.80 102 LEU B O 1
ATOM 2235 N N . ALA B 1 111 ? 3.396 35.343 35.104 1.00 15.73 103 ALA B N 1
ATOM 2236 C CA . ALA B 1 111 ? 2.282 36.292 35.058 1.00 16.64 103 ALA B CA 1
ATOM 2237 C C . ALA B 1 111 ? 1.265 36.057 36.164 1.00 15.47 103 ALA B C 1
ATOM 2238 O O . ALA B 1 111 ? 0.472 36.965 36.467 1.00 18.97 103 ALA B O 1
ATOM 2240 N N . ALA B 1 112 ? 1.254 34.863 36.760 1.00 17.49 104 ALA B N 1
ATOM 2241 C CA . ALA B 1 112 ? 0.233 34.496 37.728 1.00 20.12 104 ALA B CA 1
ATOM 2242 C C . ALA B 1 112 ? 0.715 34.500 39.174 1.00 22.19 104 ALA B C 1
ATOM 2243 O O . ALA B 1 112 ? -0.119 34.404 40.081 1.00 29.40 104 ALA B O 1
ATOM 2245 N N . GLN B 1 113 ? 2.018 34.643 39.424 1.00 18.26 105 GLN B N 1
ATOM 2246 C CA . GLN B 1 113 ? 2.579 34.432 40.755 1.00 16.77 105 GLN B CA 1
ATOM 2247 C C . GLN B 1 113 ? 2.506 35.698 41.600 1.00 20.54 105 GLN B C 1
ATOM 2248 O O . GLN B 1 113 ? 3.107 36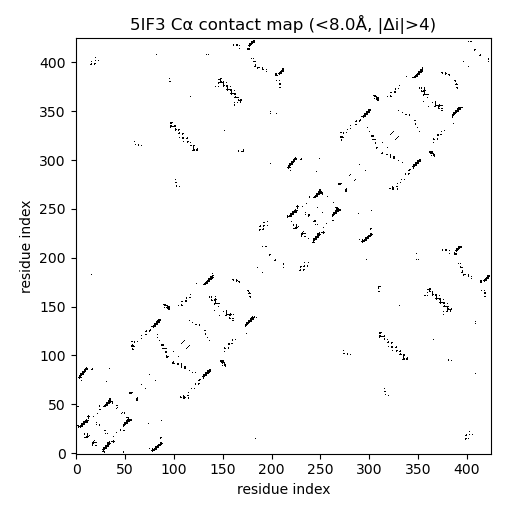.717 41.242 1.00 21.77 105 GLN B O 1
ATOM 2254 N N . ASP B 1 114 ? 1.847 35.615 42.751 1.00 18.77 106 ASP B N 1
ATOM 2255 C CA . ASP B 1 114 ? 1.852 36.732 43.711 1.00 22.22 106 ASP B CA 1
ATOM 2256 C C . ASP B 1 114 ? 3.259 36.893 44.278 1.00 23.96 106 ASP B C 1
ATOM 2257 O O . ASP B 1 114 ? 3.790 35.936 44.856 1.00 21.30 106 ASP B O 1
ATOM 2262 N N . PRO B 1 115 ? 3.910 38.052 44.129 1.00 22.62 107 PRO B N 1
ATOM 2263 C CA . PRO B 1 115 ? 5.263 38.192 44.693 1.00 19.27 107 PRO B CA 1
ATOM 2264 C C . PRO B 1 115 ? 5.331 37.922 46.188 1.00 20.59 107 PRO B C 1
ATOM 2265 O O . PRO B 1 115 ? 6.351 37.400 46.663 1.00 19.99 107 PRO B O 1
ATOM 2269 N N . ALA B 1 116 ? 4.271 38.245 46.939 1.00 21.83 108 ALA B N 1
ATOM 2270 C CA . ALA B 1 116 ? 4.262 37.955 48.370 1.00 25.45 108 ALA B CA 1
ATOM 2271 C C . ALA B 1 116 ? 4.341 36.452 48.633 1.00 25.74 108 ALA B C 1
ATOM 2272 O O . ALA B 1 116 ? 5.018 36.013 49.571 1.00 22.20 108 ALA B O 1
ATOM 2274 N N . LEU B 1 117 ? 3.655 35.646 47.816 1.00 21.85 109 LEU B N 1
ATOM 2275 C CA . LEU B 1 117 ? 3.737 34.193 47.975 1.00 21.29 109 LEU B CA 1
ATOM 2276 C C . LEU B 1 117 ? 5.074 33.649 47.491 1.00 19.14 109 LEU B C 1
ATOM 2277 O O . LEU B 1 117 ? 5.558 32.637 48.011 1.00 19.77 109 LEU B O 1
ATOM 2282 N N . VAL B 1 118 ? 5.670 34.283 46.478 1.00 17.54 110 VAL B N 1
ATOM 2283 C CA . VAL B 1 118 ? 7.030 33.925 46.082 1.00 15.91 110 VAL B CA 1
ATOM 2284 C C . VAL B 1 118 ? 7.969 34.081 47.267 1.00 18.02 110 VAL B C 1
ATOM 2285 O O . VAL B 1 118 ? 8.747 33.174 47.593 1.00 17.54 110 VAL B O 1
ATOM 2289 N N . ALA B 1 119 ? 7.905 35.240 47.928 1.00 19.39 111 ALA B N 1
ATOM 2290 C CA . ALA B 1 119 ? 8.762 35.485 49.081 1.00 19.20 111 ALA B CA 1
ATOM 2291 C C . ALA B 1 119 ? 8.545 34.442 50.173 1.00 20.14 111 ALA B C 1
ATOM 2292 O O . ALA B 1 119 ? 9.511 33.954 50.772 1.00 19.79 111 ALA B O 1
ATOM 2294 N N . ARG B 1 120 ? 7.285 34.084 50.440 1.00 19.97 112 ARG B N 1
ATOM 2295 C CA . ARG B 1 120 ? 7.000 33.110 51.493 1.00 20.52 112 ARG B CA 1
ATOM 2296 C C . ARG B 1 120 ? 7.569 31.736 51.150 1.00 20.00 112 ARG B C 1
ATOM 2297 O O . ARG B 1 120 ? 8.091 31.039 52.029 1.00 20.89 112 ARG B O 1
ATOM 2305 N N . ALA B 1 121 ? 7.472 31.328 49.881 1.00 18.87 113 ALA B N 1
ATOM 2306 C CA . ALA B 1 121 ? 8.023 30.040 49.470 1.00 19.82 113 ALA B CA 1
ATOM 2307 C C . ALA B 1 121 ? 9.533 30.016 49.625 1.00 17.60 113 ALA B C 1
ATOM 2308 O O . ALA B 1 121 ? 10.108 29.009 50.049 1.00 17.46 113 ALA B O 1
ATOM 2310 N N . VAL B 1 122 ? 10.201 31.105 49.255 1.00 16.35 114 VAL B N 1
ATOM 2311 C CA . VAL B 1 122 ? 11.659 31.106 49.342 1.00 17.38 114 VAL B CA 1
ATOM 2312 C C . VAL B 1 122 ? 12.099 31.099 50.799 1.00 18.22 114 VAL B C 1
ATOM 2313 O O . VAL B 1 122 ? 13.077 30.433 51.164 1.00 19.49 114 VAL B O 1
ATOM 2317 N N . ALA B 1 123 ? 11.377 31.820 51.657 1.00 19.55 115 ALA B N 1
ATOM 2318 C CA . ALA B 1 123 ? 11.723 31.852 53.073 1.00 21.53 115 ALA B CA 1
ATOM 2319 C C . ALA B 1 123 ? 11.538 30.480 53.703 1.00 22.86 115 ALA B C 1
ATOM 2320 O O . ALA B 1 123 ? 12.435 29.968 54.378 1.00 24.51 115 ALA B O 1
ATOM 2322 N N . LEU B 1 124 ? 10.376 29.867 53.475 1.00 19.97 116 LEU B N 1
ATOM 2323 C CA . LEU B 1 124 ? 10.088 28.563 54.065 1.00 20.33 116 LEU B CA 1
ATOM 2324 C C . LEU B 1 124 ? 10.963 27.469 53.466 1.00 19.33 116 LEU B C 1
ATOM 2325 O O . LEU B 1 124 ? 11.491 26.616 54.196 1.00 21.28 116 LEU B O 1
ATOM 2330 N N . ASN B 1 125 ? 11.111 27.464 52.137 1.00 19.43 117 ASN B N 1
ATOM 2331 C CA . ASN B 1 125 ? 11.708 26.308 51.472 1.00 18.53 117 ASN B CA 1
ATOM 2332 C C . ASN B 1 125 ? 13.230 26.361 51.452 1.00 18.72 117 ASN B C 1
ATOM 2333 O O . ASN B 1 125 ? 13.870 25.304 51.357 1.00 18.42 117 ASN B O 1
ATOM 2338 N N . VAL B 1 126 ? 13.823 27.561 51.511 1.00 17.55 118 VAL B N 1
ATOM 2339 C CA . VAL B 1 126 ? 15.273 27.711 51.390 1.00 18.59 118 VAL B CA 1
ATOM 2340 C C . VAL B 1 126 ? 15.873 28.321 52.649 1.00 19.38 118 VAL B C 1
ATOM 2341 O O . VAL B 1 126 ? 16.800 27.754 53.238 1.00 19.26 118 VAL B O 1
ATOM 2345 N N . ALA B 1 127 ? 15.385 29.491 53.067 1.00 20.92 119 ALA B N 1
ATOM 2346 C CA . ALA B 1 127 ? 16.004 30.153 54.214 1.00 21.87 119 ALA B CA 1
ATOM 2347 C C . ALA B 1 127 ? 15.939 29.279 55.461 1.00 22.24 119 ALA B C 1
ATOM 2348 O O . ALA B 1 127 ? 16.951 29.069 56.138 1.00 21.25 119 ALA B O 1
ATOM 2350 N N . ALA B 1 128 ? 14.758 28.757 55.785 1.00 23.65 120 ALA B N 1
ATOM 2351 C CA . ALA B 1 128 ? 14.628 27.986 57.022 1.00 22.62 120 ALA B CA 1
ATOM 2352 C C . ALA B 1 128 ? 15.522 26.749 57.054 1.00 22.89 120 ALA B C 1
ATOM 2353 O O . ALA B 1 128 ? 16.229 26.560 58.062 1.00 23.29 120 ALA B O 1
ATOM 2355 N N . PRO B 1 129 ? 15.549 25.873 56.036 1.00 20.09 121 PRO B N 1
ATOM 2356 C CA . PRO B 1 129 ? 16.485 24.731 56.108 1.00 21.14 121 PRO B CA 1
ATOM 2357 C C . PRO B 1 129 ? 17.934 25.152 56.257 1.00 22.85 121 PRO B C 1
ATOM 2358 O O . PRO B 1 129 ? 18.689 24.529 57.016 1.00 23.79 121 PRO B O 1
ATOM 2362 N N . LEU B 1 130 ? 18.347 26.198 55.545 1.00 21.45 122 LEU B N 1
ATOM 2363 C CA . LEU B 1 130 ? 19.734 26.637 55.635 1.00 22.00 122 LEU B CA 1
ATOM 2364 C C . LEU B 1 130 ? 20.033 27.244 57.004 1.00 27.11 122 LEU B C 1
ATOM 2365 O O . LEU B 1 130 ? 21.120 27.036 57.554 1.00 24.84 122 LEU B O 1
ATOM 2370 N N . MET B 1 131 ? 19.080 27.990 57.577 1.00 25.12 123 MET B N 1
ATOM 2371 C CA . MET B 1 131 ? 19.282 28.548 58.911 1.00 27.37 123 MET B CA 1
ATOM 2372 C C . MET B 1 131 ? 19.335 27.446 59.966 1.00 31.19 123 MET B C 1
ATOM 2373 O O . MET B 1 131 ? 20.216 27.446 60.833 1.00 28.91 123 MET B O 1
ATOM 2378 N N . LEU B 1 132 ? 18.394 26.498 59.909 1.00 29.03 124 LEU B N 1
ATOM 2379 C CA . LEU B 1 132 ? 18.373 25.417 60.893 1.00 28.48 124 LEU B CA 1
ATOM 2380 C C . LEU B 1 132 ? 19.618 24.546 60.791 1.00 29.19 124 LEU B C 1
ATOM 2381 O O . LEU B 1 132 ? 20.157 24.103 61.810 1.00 30.90 124 LEU B O 1
ATOM 2386 N N . SER B 1 133 ? 20.084 24.279 59.571 1.00 25.94 125 SER B N 1
ATOM 2387 C CA . SER B 1 133 ? 21.279 23.455 59.411 1.00 25.17 125 SER B CA 1
ATOM 2388 C C . SER B 1 133 ? 22.480 24.091 60.102 1.00 27.24 125 SER B C 1
ATOM 2389 O O . SER B 1 133 ? 23.185 23.438 60.881 1.00 26.79 125 SER B O 1
ATOM 2392 N N . ALA B 1 134 ? 22.717 25.380 59.844 1.00 28.07 126 ALA B N 1
ATOM 2393 C CA . ALA B 1 134 ? 23.822 26.073 60.499 1.00 28.42 126 ALA B CA 1
ATOM 2394 C C . ALA B 1 134 ? 23.646 26.091 62.012 1.00 28.98 126 ALA B C 1
ATOM 2395 O O . ALA B 1 134 ? 24.597 25.832 62.760 1.00 32.54 126 ALA B O 1
ATOM 2397 N N . ALA B 1 135 ? 22.433 26.388 62.483 1.00 30.38 127 ALA B N 1
ATOM 2398 C CA . ALA B 1 135 ? 22.205 26.475 63.921 1.00 34.33 127 ALA B CA 1
ATOM 2399 C C . ALA B 1 135 ? 22.369 25.125 64.605 1.00 37.63 127 ALA B C 1
ATOM 2400 O O . ALA B 1 135 ? 22.834 25.072 65.749 1.00 37.88 127 ALA B O 1
ATOM 2402 N N . LEU B 1 136 ? 21.998 24.030 63.938 1.00 35.60 128 LEU B N 1
ATOM 2403 C CA . LEU B 1 136 ? 22.143 22.717 64.560 1.00 32.02 128 LEU B CA 1
ATOM 2404 C C . LEU B 1 136 ? 23.608 22.405 64.835 1.00 30.72 128 LEU B C 1
ATOM 2405 O O . LEU B 1 136 ? 23.972 22.001 65.945 1.00 34.14 128 LEU B O 1
ATOM 2410 N N . VAL B 1 137 ? 24.465 22.600 63.829 1.00 32.44 129 VAL B N 1
ATOM 2411 C CA . VAL B 1 137 ? 25.895 22.350 63.991 1.00 36.94 129 VAL B CA 1
ATOM 2412 C C . VAL B 1 137 ? 26.460 23.194 65.127 1.00 39.40 129 VAL B C 1
ATOM 2413 O O . VAL B 1 137 ? 27.273 22.721 65.931 1.00 39.54 129 VAL B O 1
ATOM 2417 N N . GLN B 1 138 ? 26.015 24.448 65.229 1.00 38.22 130 GLN B N 1
ATOM 2418 C CA . GLN B 1 138 ? 26.517 25.337 66.273 1.00 43.62 130 GLN B CA 1
ATOM 2419 C C . GLN B 1 138 ? 25.981 24.969 67.653 1.00 45.16 130 GLN B C 1
ATOM 2420 O O . GLN B 1 138 ? 26.664 25.197 68.659 1.00 46.76 130 GLN B O 1
ATOM 2426 N N . ALA B 1 139 ? 24.769 24.410 67.728 1.00 40.21 131 ALA B N 1
ATOM 2427 C CA . ALA B 1 139 ? 24.169 24.086 69.016 1.00 44.99 131 ALA B CA 1
ATOM 2428 C C . ALA B 1 139 ? 24.640 22.748 69.575 1.00 45.77 131 ALA B C 1
ATOM 2429 O O . ALA B 1 139 ? 24.531 22.524 70.786 1.00 51.72 131 ALA B O 1
ATOM 2431 N N . ALA B 1 140 ? 25.165 21.865 68.734 1.00 43.69 132 ALA B N 1
ATOM 2432 C CA . ALA B 1 140 ? 25.570 20.532 69.159 1.00 42.88 132 ALA B CA 1
ATOM 2433 C C . ALA B 1 140 ? 27.036 20.544 69.572 1.00 51.48 132 ALA B C 1
ATOM 2434 O O . ALA B 1 140 ? 27.918 20.797 68.745 1.00 60.54 132 ALA B O 1
ATOM 2436 N N . ALA B 1 141 ? 27.296 20.261 70.844 1.00 53.60 133 ALA B N 1
ATOM 2437 C CA . ALA B 1 141 ? 28.664 20.147 71.322 1.00 54.66 133 ALA B CA 1
ATOM 2438 C C . ALA B 1 141 ? 29.196 18.742 71.073 1.00 58.27 133 ALA B C 1
ATOM 2439 O O . ALA B 1 141 ? 28.443 17.764 71.064 1.00 58.21 133 ALA B O 1
ATOM 2441 N N . ALA B 1 142 ? 30.508 18.650 70.869 1.00 58.97 134 ALA B N 1
ATOM 2442 C CA . ALA B 1 142 ? 31.140 17.355 70.681 1.00 60.21 134 ALA B CA 1
ATOM 2443 C C . ALA B 1 142 ? 30.882 16.472 71.903 1.00 61.51 134 ALA B C 1
ATOM 2444 O O . ALA B 1 142 ? 30.747 16.975 73.024 1.00 60.98 134 ALA B O 1
ATOM 2446 N N . PRO B 1 143 ? 30.805 15.142 71.721 1.00 59.65 135 PRO B N 1
ATOM 2447 C CA . PRO B 1 143 ? 30.998 14.405 70.471 1.00 57.70 135 PRO B CA 1
ATOM 2448 C C . PRO B 1 143 ? 29.706 14.130 69.713 1.00 51.86 135 PRO B C 1
ATOM 2449 O O . PRO B 1 143 ? 29.643 13.134 68.990 1.00 51.39 135 PRO B O 1
ATOM 2453 N N . THR B 1 144 ? 28.695 14.979 69.884 1.00 45.08 136 THR B N 1
ATOM 2454 C CA . THR B 1 144 ? 27.429 14.766 69.197 1.00 45.08 136 THR B CA 1
ATOM 2455 C C . THR B 1 144 ? 27.641 14.751 67.689 1.00 47.55 136 THR B C 1
ATOM 2456 O O . THR B 1 144 ? 28.312 15.627 67.135 1.00 48.96 136 THR B O 1
ATOM 2460 N N . GLU B 1 145 ? 27.082 13.739 67.032 1.00 45.19 137 GLU B N 1
ATOM 2461 C CA . GLU B 1 145 ? 27.053 13.670 65.579 1.00 41.50 137 GLU B CA 1
ATOM 2462 C C . GLU B 1 145 ? 25.754 14.273 65.064 1.00 38.61 137 GLU B C 1
ATOM 2463 O O . GLU B 1 145 ? 24.685 14.062 65.645 1.00 39.47 137 GLU B O 1
ATOM 2469 N N . CYS B 1 146 ? 25.848 15.023 63.968 1.00 35.53 138 CYS B N 1
ATOM 2470 C CA . CYS B 1 146 ? 24.685 15.631 63.337 1.00 33.32 138 CYS B CA 1
ATOM 2471 C C . CYS B 1 146 ? 24.493 15.058 61.942 1.00 34.21 138 CYS B C 1
ATOM 2472 O O . CYS B 1 146 ? 25.462 14.850 61.206 1.00 37.45 138 CYS B O 1
ATOM 2475 N N . ARG B 1 147 ? 23.238 14.798 61.588 1.00 32.39 139 ARG B N 1
ATOM 2476 C CA . ARG B 1 147 ? 22.879 14.363 60.245 1.00 29.24 139 ARG B CA 1
ATOM 2477 C C . ARG B 1 147 ? 21.746 15.243 59.753 1.00 29.53 139 ARG B C 1
ATOM 2478 O O . ARG B 1 147 ? 20.679 15.292 60.376 1.00 29.85 139 ARG B O 1
ATOM 2486 N N . VAL B 1 148 ? 21.984 15.943 58.649 1.00 24.77 140 VAL B N 1
ATOM 2487 C CA . VAL B 1 148 ? 21.010 16.849 58.057 1.00 24.36 140 VAL B CA 1
ATOM 2488 C C . VAL B 1 148 ? 20.461 16.197 56.801 1.00 22.41 140 VAL B C 1
ATOM 2489 O O . VAL B 1 148 ? 21.222 15.836 55.896 1.00 24.92 140 VAL B O 1
ATOM 2493 N N . LEU B 1 149 ? 19.142 16.054 56.739 1.00 23.80 141 LEU B N 1
ATOM 2494 C CA . LEU B 1 149 ? 18.471 15.512 55.564 1.00 20.88 141 LEU B CA 1
ATOM 2495 C C . LEU B 1 149 ? 17.526 16.584 55.033 1.00 22.64 141 LEU B C 1
ATOM 2496 O O . LEU B 1 149 ? 16.514 16.898 55.669 1.00 22.61 141 LEU B O 1
ATOM 2501 N N . HIS B 1 150 ? 17.864 17.164 53.883 1.00 22.10 142 HIS B N 1
ATOM 2502 C CA . HIS B 1 150 ? 16.940 18.058 53.203 1.00 19.22 142 HIS B CA 1
ATOM 2503 C C . HIS B 1 150 ? 15.941 17.222 52.429 1.00 21.49 142 HIS B C 1
ATOM 2504 O O . HIS B 1 150 ? 16.335 16.386 51.611 1.00 21.09 142 HIS B O 1
ATOM 2511 N N . VAL B 1 151 ? 14.650 17.454 52.652 1.00 19.36 143 VAL B N 1
ATOM 2512 C CA . VAL B 1 151 ? 13.645 16.795 51.826 1.00 20.39 143 VAL B CA 1
ATOM 2513 C C . VAL B 1 151 ? 13.601 17.537 50.495 1.00 20.47 143 VAL B C 1
ATOM 2514 O O . VAL B 1 151 ? 13.212 18.708 50.425 1.00 22.18 143 VAL B O 1
ATOM 2518 N N . SER B 1 152 ? 14.042 16.857 49.438 1.00 19.52 144 SER B N 1
ATOM 2519 C CA . SER B 1 152 ? 14.139 17.456 48.121 1.00 18.75 144 SER B CA 1
ATOM 2520 C C . SER B 1 152 ? 12.990 16.966 47.258 1.00 19.75 144 SER B C 1
ATOM 2521 O O . SER B 1 152 ? 11.906 16.672 47.768 1.00 22.30 144 SER B O 1
ATOM 2524 N N . SER B 1 153 ? 13.218 16.866 45.957 1.00 18.32 145 SER B N 1
ATOM 2525 C CA . SER B 1 153 ? 12.174 16.512 45.012 1.00 17.10 145 SER B CA 1
ATOM 2526 C C . SER B 1 153 ? 12.839 16.186 43.689 1.00 20.60 145 SER B C 1
ATOM 2527 O O . SER B 1 153 ? 13.910 16.710 43.389 1.00 18.38 145 SER B O 1
ATOM 2530 N N . GLY B 1 154 ? 12.188 15.354 42.886 1.00 19.64 146 GLY B N 1
ATOM 2531 C CA . GLY B 1 154 ? 12.586 15.272 41.492 1.00 19.68 146 GLY B CA 1
ATOM 2532 C C . GLY B 1 154 ? 12.590 16.632 40.823 1.00 19.56 146 GLY B C 1
ATOM 2533 O O . GLY B 1 154 ? 13.359 16.872 39.889 1.00 17.63 146 GLY B O 1
ATOM 2534 N N . ALA B 1 155 ? 11.748 17.543 41.302 1.00 16.03 147 ALA B N 1
ATOM 2535 C CA . ALA B 1 155 ? 11.701 18.897 40.765 1.00 16.17 147 ALA B CA 1
ATOM 2536 C C . ALA B 1 155 ? 12.948 19.719 41.082 1.00 18.32 147 ALA B C 1
ATOM 2537 O O . ALA B 1 155 ? 13.113 20.796 40.503 1.00 16.58 147 ALA B O 1
ATOM 2539 N N . ALA B 1 156 ? 13.814 19.269 41.995 1.00 16.43 148 ALA B N 1
ATOM 2540 C CA . ALA B 1 156 ? 15.100 19.942 42.194 1.00 17.53 148 ALA B CA 1
ATOM 2541 C C . ALA B 1 156 ? 16.041 19.734 41.021 1.00 17.46 148 ALA B C 1
ATOM 2542 O O . ALA B 1 156 ? 16.975 20.529 40.832 1.00 17.55 148 ALA B O 1
ATOM 2544 N N . ARG B 1 157 ? 15.832 18.658 40.257 1.00 15.35 149 ARG B N 1
ATOM 2545 C CA . ARG B 1 157 ? 16.729 18.211 39.214 1.00 14.92 149 ARG B CA 1
ATOM 2546 C C . ARG B 1 157 ? 16.107 18.253 37.828 1.00 20.38 149 ARG B C 1
ATOM 2547 O O . ARG B 1 157 ? 16.841 18.297 36.833 1.00 21.96 149 ARG B O 1
ATOM 2555 N N . ASN B 1 158 ? 14.784 18.268 37.738 1.00 17.01 150 ASN B N 1
ATOM 2556 C CA . ASN B 1 158 ? 14.052 18.345 36.488 1.00 16.56 150 ASN B CA 1
ATOM 2557 C C . ASN B 1 158 ? 13.161 19.564 36.560 1.00 13.75 150 ASN B C 1
ATOM 2558 O O . ASN B 1 158 ? 12.649 19.895 37.632 1.00 15.42 150 ASN B O 1
ATOM 2563 N N . ALA B 1 159 ? 12.998 20.241 35.431 1.00 13.99 151 ALA B N 1
ATOM 2564 C CA . ALA B 1 159 ? 12.161 21.434 35.375 1.00 15.65 151 ALA B CA 1
ATOM 2565 C C . ALA B 1 159 ? 10.755 21.088 34.905 1.00 16.84 151 ALA B C 1
ATOM 2566 O O . ALA B 1 159 ? 10.577 20.245 34.022 1.00 19.02 151 ALA B O 1
ATOM 2568 N N . TYR B 1 160 ? 9.760 21.779 35.481 1.00 16.29 152 TYR B N 1
ATOM 2569 C CA . TYR B 1 160 ? 8.353 21.514 35.190 1.00 17.03 152 TYR B CA 1
ATOM 2570 C C . TYR B 1 160 ? 7.596 22.823 35.038 1.00 14.74 152 TYR B C 1
ATOM 2571 O O . TYR B 1 160 ? 7.708 23.712 35.892 1.00 16.56 152 TYR B O 1
ATOM 2580 N N . ALA B 1 161 ? 6.838 22.933 33.949 1.00 16.92 153 ALA B N 1
ATOM 2581 C CA . ALA B 1 161 ? 5.999 24.108 33.739 1.00 15.95 153 ALA B CA 1
ATOM 2582 C C . ALA B 1 161 ? 5.077 24.326 34.931 1.00 16.74 153 ALA B C 1
ATOM 2583 O O . ALA B 1 161 ? 4.478 23.379 35.465 1.00 18.87 153 ALA B O 1
ATOM 2585 N N . GLY B 1 162 ? 4.946 25.594 35.328 1.00 14.94 154 GLY B N 1
ATOM 2586 C CA . GLY B 1 162 ? 4.119 25.979 36.452 1.00 17.18 154 GLY B CA 1
ATOM 2587 C C . GLY B 1 162 ? 4.804 25.908 37.800 1.00 14.53 154 GLY B C 1
ATOM 2588 O O . GLY B 1 162 ? 4.332 26.523 38.759 1.00 17.25 154 GLY B O 1
ATOM 2589 N N . TRP B 1 163 ? 5.915 25.189 37.902 1.00 14.40 155 TRP B N 1
ATOM 2590 C CA . TRP B 1 163 ? 6.550 24.902 39.183 1.00 15.14 155 TRP B CA 1
ATOM 2591 C C . TRP B 1 163 ? 7.883 25.630 39.339 1.00 15.90 155 TRP B C 1
ATOM 2592 O O . TRP B 1 163 ? 8.778 25.170 40.060 1.00 16.09 155 TRP B O 1
ATOM 2603 N N . SER B 1 164 ? 8.035 26.793 38.692 1.00 15.37 156 SER B N 1
ATOM 2604 C CA . SER B 1 164 ? 9.351 27.425 38.695 1.00 15.28 156 SER B CA 1
ATOM 2605 C C . SER B 1 164 ? 9.808 27.814 40.097 1.00 15.14 156 SER B C 1
ATOM 2606 O O . SER B 1 164 ? 11.010 27.739 40.399 1.00 14.97 156 SER B O 1
ATOM 2609 N N . VAL B 1 165 ? 8.892 28.215 40.974 1.00 14.61 157 VAL B N 1
ATOM 2610 C CA . VAL B 1 165 ? 9.314 28.611 42.311 1.00 14.29 157 VAL B CA 1
ATOM 2611 C C . VAL B 1 165 ? 9.740 27.387 43.117 1.00 15.42 157 VAL B C 1
ATOM 2612 O O . VAL B 1 165 ? 10.833 27.351 43.695 1.00 16.03 157 VAL B O 1
ATOM 2616 N N . TYR B 1 166 ? 8.903 26.349 43.134 1.00 15.58 158 TYR B N 1
ATOM 2617 C CA . TYR B 1 166 ? 9.241 25.134 43.859 1.00 15.18 158 TYR B CA 1
ATOM 2618 C C . TYR B 1 166 ? 10.535 24.528 43.330 1.00 15.91 158 TYR B C 1
ATOM 2619 O O . TYR B 1 166 ? 11.423 24.158 44.109 1.00 17.92 158 TYR B O 1
ATOM 2628 N N . CYS B 1 167 ? 10.656 24.427 42.000 1.00 15.12 159 CYS B N 1
ATOM 2629 C CA . CYS B 1 167 ? 11.881 23.935 41.367 1.00 13.93 159 CYS B CA 1
ATOM 2630 C C . CYS B 1 167 ? 13.105 24.697 41.858 1.00 17.85 159 CYS B C 1
ATOM 2631 O O . CYS B 1 167 ? 14.117 24.096 42.249 1.00 16.74 159 CYS B O 1
ATOM 2634 N N . ALA B 1 168 ? 13.043 26.030 41.810 1.00 14.29 160 ALA B N 1
ATOM 2635 C CA . ALA B 1 168 ? 14.171 26.839 42.261 1.00 13.70 160 ALA B CA 1
ATOM 2636 C C . ALA B 1 168 ? 14.537 26.519 43.705 1.00 15.02 160 ALA B C 1
ATOM 2637 O O . ALA B 1 168 ? 15.721 26.357 44.028 1.00 15.46 160 ALA B O 1
ATOM 2639 N N . THR B 1 169 ? 13.536 26.418 44.586 1.00 16.10 161 THR B N 1
ATOM 2640 C CA . THR B 1 169 ? 13.827 26.238 46.009 1.00 15.96 161 THR B CA 1
ATOM 2641 C C . THR B 1 169 ? 14.468 24.882 46.293 1.00 16.77 161 THR B C 1
ATOM 2642 O O . THR B 1 169 ? 15.371 24.784 47.136 1.00 16.99 161 THR B O 1
ATOM 2646 N N . LYS B 1 170 ? 14.021 23.826 45.611 1.00 14.86 162 LYS B N 1
ATOM 2647 C CA . LYS B 1 170 ? 14.585 22.512 45.898 1.00 16.10 162 LYS B CA 1
ATOM 2648 C C . LYS B 1 170 ? 15.951 22.351 45.257 1.00 18.17 162 LYS B C 1
ATOM 2649 O O . LYS B 1 170 ? 16.826 21.694 45.833 1.00 17.23 162 LYS B O 1
ATOM 2655 N N . ALA B 1 171 ? 16.181 22.999 44.109 1.00 15.05 163 ALA B N 1
ATOM 2656 C CA . ALA B 1 171 ? 17.524 22.996 43.540 1.00 15.08 163 ALA B CA 1
ATOM 2657 C C . ALA B 1 171 ? 18.526 23.638 44.492 1.00 17.36 163 ALA B C 1
ATOM 2658 O O . ALA B 1 171 ? 19.687 23.210 44.552 1.00 17.01 163 ALA B O 1
ATOM 2660 N N . ALA B 1 172 ? 18.096 24.656 45.242 1.00 16.26 164 ALA B N 1
ATOM 2661 C CA . ALA B 1 172 ? 18.981 25.286 46.218 1.00 16.71 164 ALA B CA 1
ATOM 2662 C C . ALA B 1 172 ? 19.388 24.308 47.315 1.00 17.61 164 ALA B C 1
ATOM 2663 O O . ALA B 1 172 ? 20.549 24.299 47.751 1.00 18.87 164 ALA B O 1
ATOM 2665 N N . LEU B 1 173 ? 18.442 23.487 47.782 1.00 14.97 165 LEU B N 1
ATOM 2666 C CA . LEU B 1 173 ? 18.763 22.500 48.813 1.00 14.95 165 LEU B CA 1
ATOM 2667 C C . LEU B 1 173 ? 19.785 21.486 48.312 1.00 18.86 165 LEU B C 1
ATOM 2668 O O . LEU B 1 173 ? 20.708 21.121 49.049 1.00 20.08 165 LEU B O 1
ATOM 2673 N N . ASP B 1 174 ? 19.639 21.015 47.067 1.00 17.85 166 ASP B N 1
ATOM 2674 C CA . ASP B 1 174 ? 20.617 20.067 46.521 1.00 18.42 166 ASP B CA 1
ATOM 2675 C C . ASP B 1 174 ? 22.020 20.666 46.540 1.00 17.54 166 ASP B C 1
ATOM 2676 O O . ASP B 1 174 ? 22.983 20.018 46.967 1.00 19.98 166 ASP B O 1
ATOM 2681 N N . HIS B 1 175 ? 22.160 21.901 46.053 1.00 17.72 167 HIS B N 1
ATOM 2682 C CA . HIS B 1 175 ? 23.507 22.431 45.900 1.00 17.55 167 HIS B CA 1
ATOM 2683 C C . HIS B 1 175 ? 24.098 22.853 47.238 1.00 22.63 167 HIS B C 1
ATOM 2684 O O . HIS B 1 175 ? 25.319 22.793 47.419 1.00 21.87 167 HIS B O 1
ATOM 2691 N N . HIS B 1 176 ? 23.248 23.275 48.181 1.00 21.09 168 HIS B N 1
ATOM 2692 C CA . HIS B 1 176 ? 23.689 23.487 49.554 1.00 21.73 168 HIS B CA 1
ATOM 2693 C C . HIS B 1 176 ? 24.365 22.236 50.098 1.00 21.65 168 HIS B C 1
ATOM 2694 O O . HIS B 1 176 ? 25.480 22.292 50.630 1.00 23.12 168 HIS B O 1
ATOM 2701 N N . ALA B 1 177 ? 23.712 21.086 49.936 1.00 19.82 169 ALA B N 1
ATOM 2702 C CA . ALA B 1 177 ? 24.279 19.840 50.454 1.00 19.45 169 ALA B CA 1
ATOM 2703 C C . ALA B 1 177 ? 25.598 19.500 49.771 1.00 21.90 169 ALA B C 1
ATOM 2704 O O . ALA B 1 177 ? 26.535 19.025 50.424 1.00 25.63 169 ALA B O 1
ATOM 2706 N N . ARG B 1 178 ? 25.688 19.725 48.456 1.00 21.33 170 ARG B N 1
ATOM 2707 C CA . ARG B 1 178 ? 26.937 19.440 47.754 1.00 21.88 170 ARG B CA 1
ATOM 2708 C C . ARG B 1 178 ? 28.093 20.249 48.323 1.00 25.51 170 ARG B C 1
ATOM 2709 O O . ARG B 1 178 ? 29.199 19.729 48.499 1.00 26.72 170 ARG B O 1
ATOM 2717 N N . ALA B 1 179 ? 27.856 21.528 48.604 1.00 24.56 171 ALA B N 1
ATOM 2718 C CA . ALA B 1 179 ? 28.921 22.381 49.111 1.00 23.58 171 ALA B CA 1
ATOM 2719 C C . ALA B 1 179 ? 29.237 22.080 50.573 1.00 27.27 171 ALA B C 1
ATOM 2720 O O . ALA B 1 179 ? 30.412 22.015 50.954 1.00 28.64 171 ALA B O 1
ATOM 2722 N N . VAL B 1 180 ? 28.206 21.896 51.407 1.00 28.05 172 VAL B N 1
ATOM 2723 C CA . VAL B 1 180 ? 28.436 21.526 52.805 1.00 27.45 172 VAL B CA 1
ATOM 2724 C C . VAL B 1 180 ? 29.272 20.251 52.889 1.00 29.30 172 VAL B C 1
ATOM 2725 O O . VAL B 1 180 ? 30.144 20.117 53.757 1.00 30.02 172 VAL B O 1
ATOM 2729 N N . ALA B 1 181 ? 29.034 19.304 51.976 1.00 28.77 173 ALA B N 1
ATOM 2730 C CA . ALA B 1 181 ? 29.794 18.058 51.989 1.00 32.27 173 ALA B CA 1
ATOM 2731 C C . ALA B 1 181 ? 31.282 18.304 51.777 1.00 33.44 173 ALA B C 1
ATOM 2732 O O . ALA B 1 181 ? 32.113 17.580 52.335 1.00 34.45 173 ALA B O 1
ATOM 2734 N N . LEU B 1 182 ? 31.634 19.327 50.991 1.00 33.04 174 LEU B N 1
ATOM 2735 C CA . LEU B 1 182 ? 33.036 19.645 50.744 1.00 31.99 174 LEU B CA 1
ATOM 2736 C C . LEU B 1 182 ? 33.704 20.319 51.936 1.00 31.90 174 LEU B C 1
ATOM 2737 O O . LEU B 1 182 ? 34.940 20.372 51.988 1.00 38.64 174 LEU B O 1
ATOM 2742 N N . ASP B 1 183 ? 32.932 20.834 52.889 1.00 35.53 175 ASP B N 1
ATOM 2743 C CA . ASP B 1 183 ? 33.508 21.500 54.055 1.00 34.38 175 ASP B CA 1
ATOM 2744 C C . ASP B 1 183 ? 34.165 20.490 54.989 1.00 46.44 175 ASP B C 1
ATOM 2745 O O . ASP B 1 183 ? 33.853 19.302 54.936 1.00 49.53 175 ASP B O 1
ATOM 2750 N N . ALA B 1 187 ? 31.991 15.357 61.928 1.00 47.08 179 ALA B N 1
ATOM 2751 C CA . ALA B 1 187 ? 30.870 15.080 62.819 1.00 46.56 179 ALA B CA 1
ATOM 2752 C C . ALA B 1 187 ? 29.543 15.470 62.174 1.00 39.52 179 ALA B C 1
ATOM 2753 O O . ALA B 1 187 ? 28.516 15.550 62.848 1.00 40.88 179 ALA B O 1
ATOM 2755 N N . LEU B 1 188 ? 29.567 15.704 60.864 1.00 36.50 180 LEU B N 1
ATOM 2756 C CA . LEU B 1 188 ? 28.383 16.118 60.128 1.00 36.81 180 LEU B CA 1
ATOM 2757 C C . LEU B 1 188 ? 28.239 15.275 58.874 1.00 38.12 180 LEU B C 1
ATOM 2758 O O . LEU B 1 188 ? 29.208 15.072 58.136 1.00 36.47 180 LEU B O 1
ATOM 2763 N N . ARG B 1 189 ? 27.033 14.781 58.645 1.00 35.93 181 ARG B N 1
ATOM 2764 C CA . ARG B 1 189 ? 26.660 14.161 57.387 1.00 28.67 181 ARG B CA 1
ATOM 2765 C C . ARG B 1 189 ? 25.448 14.900 56.846 1.00 27.07 181 ARG B C 1
ATOM 2766 O O . ARG B 1 189 ? 24.544 15.256 57.609 1.00 30.11 181 ARG B O 1
ATOM 2774 N N . ILE B 1 190 ? 25.429 15.141 55.542 1.00 27.23 182 ILE B N 1
ATOM 2775 C CA . ILE B 1 190 ? 24.316 15.860 54.930 1.00 24.07 182 ILE B CA 1
ATOM 2776 C C . ILE B 1 190 ? 23.929 15.184 53.623 1.00 26.90 182 ILE B C 1
ATOM 2777 O O . ILE B 1 190 ? 24.788 14.683 52.891 1.00 27.91 182 ILE B O 1
ATOM 2782 N N . CYS B 1 191 ? 22.626 15.172 53.331 1.00 22.00 183 CYS B N 1
ATOM 2783 C CA . CYS B 1 191 ? 22.141 14.699 52.045 1.00 22.34 183 CYS B CA 1
ATOM 2784 C C . CYS B 1 191 ? 20.802 15.350 51.735 1.00 23.42 183 CYS B C 1
ATOM 2785 O O . CYS B 1 191 ? 19.956 15.506 52.622 1.00 22.80 183 CYS B O 1
ATOM 2788 N N . SER B 1 192 ? 20.620 15.725 50.468 1.00 19.50 184 SER B N 1
ATOM 2789 C CA . SER B 1 192 ? 19.367 16.275 49.963 1.00 18.40 184 SER B CA 1
ATOM 2790 C C . SER B 1 192 ? 18.649 15.155 49.215 1.00 22.37 184 SER B C 1
ATOM 2791 O O . SER B 1 192 ? 19.082 14.744 48.132 1.00 19.83 184 SER B O 1
ATOM 2794 N N . VAL B 1 193 ? 17.576 14.631 49.813 1.00 19.72 185 VAL B N 1
ATOM 2795 C CA . VAL B 1 193 ? 16.975 13.365 49.394 1.00 20.37 185 VAL B CA 1
ATOM 2796 C C . VAL B 1 193 ? 15.571 13.626 48.864 1.00 19.78 185 VAL B C 1
ATOM 2797 O O . VAL B 1 193 ? 14.718 14.140 49.596 1.00 20.01 185 VAL B O 1
ATOM 2801 N N . ALA B 1 194 ? 15.318 13.232 47.623 1.00 18.99 186 ALA B N 1
ATOM 2802 C CA . ALA B 1 194 ? 13.954 13.253 47.096 1.00 23.88 186 ALA B CA 1
ATOM 2803 C C . ALA B 1 194 ? 13.173 12.073 47.660 1.00 23.16 186 ALA B C 1
ATOM 2804 O O . ALA B 1 194 ? 13.652 10.938 47.600 1.00 23.30 186 ALA B O 1
ATOM 2806 N N . PRO B 1 195 ? 11.974 12.290 48.207 1.00 21.78 187 PRO B N 1
ATOM 2807 C CA . PRO B 1 195 ? 11.234 11.204 48.865 1.00 24.48 187 PRO B CA 1
ATOM 2808 C C . PRO B 1 195 ? 10.329 10.385 47.956 1.00 25.18 187 PRO B C 1
ATOM 2809 O O . PRO B 1 195 ? 9.727 9.414 48.433 1.00 35.54 187 PRO B O 1
ATOM 2813 N N . GLY B 1 196 ? 10.215 10.739 46.677 1.00 30.88 188 GLY B N 1
ATOM 2814 C CA . GLY B 1 196 ? 9.369 10.012 45.754 1.00 33.35 188 GLY B CA 1
ATOM 2815 C C . GLY B 1 196 ? 7.913 10.437 45.705 1.00 50.86 188 GLY B C 1
ATOM 2816 O O . GLY B 1 196 ? 7.159 9.897 44.887 1.00 57.87 188 GLY B O 1
ATOM 2817 N N . VAL B 1 197 ? 7.487 11.380 46.540 1.00 60.45 189 VAL B N 1
ATOM 2818 C CA . VAL B 1 197 ? 6.080 11.785 46.546 1.00 68.77 189 VAL B CA 1
ATOM 2819 C C . VAL B 1 197 ? 5.922 13.284 46.798 1.00 75.14 189 VAL B C 1
ATOM 2820 O O . VAL B 1 197 ? 6.835 13.945 47.296 1.00 80.91 189 VAL B O 1
ATOM 2824 N N . SER B 1 230 ? 38.691 38.236 33.985 1.00 74.51 222 SER B N 1
ATOM 2825 C CA . SER B 1 230 ? 37.755 39.184 33.391 1.00 77.71 222 SER B CA 1
ATOM 2826 C C . SER B 1 230 ? 37.573 40.406 34.289 1.00 70.49 222 SER B C 1
ATOM 2827 O O . SER B 1 230 ? 37.995 40.409 35.446 1.00 80.05 222 SER B O 1
ATOM 2830 N N . THR B 1 231 ? 36.953 41.446 33.750 1.00 48.17 223 THR B N 1
ATOM 2831 C CA . THR B 1 231 ? 36.640 42.647 34.501 1.00 40.64 223 THR B CA 1
ATOM 2832 C C . THR B 1 231 ? 35.148 42.913 34.423 1.00 34.67 223 THR B C 1
ATOM 2833 O O . THR B 1 231 ? 34.466 42.408 33.524 1.00 35.89 223 THR B O 1
ATOM 2837 N N . PRO B 1 232 ? 34.605 43.691 35.357 1.00 36.56 224 PRO B N 1
ATOM 2838 C CA . PRO B 1 232 ? 33.174 44.026 35.264 1.00 31.28 224 PRO B CA 1
ATOM 2839 C C . PRO B 1 232 ? 32.792 44.706 33.961 1.00 27.87 224 PRO B C 1
ATOM 2840 O O . PRO B 1 232 ? 31.711 44.428 33.427 1.00 27.33 224 PRO B O 1
ATOM 2844 N N . ASP B 1 233 ? 33.634 45.600 33.430 1.00 30.62 225 ASP B N 1
ATOM 2845 C CA . ASP B 1 233 ? 33.268 46.272 32.185 1.00 28.47 225 ASP B CA 1
ATOM 2846 C C . ASP B 1 233 ? 33.172 45.281 31.032 1.00 28.59 225 ASP B C 1
ATOM 2847 O O . ASP B 1 233 ? 32.244 45.351 30.218 1.00 26.53 225 ASP B O 1
ATOM 2852 N N . GLU B 1 234 ? 34.123 44.347 30.946 1.00 29.55 226 GLU B N 1
ATOM 2853 C CA . GLU B 1 234 ? 34.078 43.344 29.888 1.00 29.45 226 GLU B CA 1
ATOM 2854 C C . GLU B 1 234 ? 32.896 42.407 30.073 1.00 27.96 226 GLU B C 1
ATOM 2855 O O . GLU B 1 234 ? 32.209 42.069 29.103 1.00 28.04 226 GLU B O 1
ATOM 2861 N N . ALA B 1 235 ? 32.649 41.977 31.311 1.00 27.81 227 ALA B N 1
ATOM 2862 C CA . ALA B 1 235 ? 31.519 41.090 31.571 1.00 25.34 227 ALA B CA 1
ATOM 2863 C C . ALA B 1 235 ? 30.207 41.762 31.194 1.00 24.44 227 ALA B C 1
ATOM 2864 O O . ALA B 1 235 ? 29.350 41.161 30.534 1.00 23.57 227 ALA B O 1
ATOM 2866 N N . ALA B 1 236 ? 30.047 43.025 31.585 1.00 22.83 228 ALA B N 1
ATOM 2867 C CA . ALA B 1 236 ? 28.825 43.756 31.259 1.00 23.21 228 ALA B CA 1
ATOM 2868 C C . ALA B 1 236 ? 28.629 43.845 29.752 1.00 22.64 228 ALA B C 1
ATOM 2869 O O . ALA B 1 236 ? 27.513 43.675 29.247 1.00 23.86 228 ALA B O 1
ATOM 2871 N N . ARG B 1 237 ? 29.713 44.093 29.021 1.00 22.79 229 ARG B N 1
ATOM 2872 C CA . ARG B 1 237 ? 29.639 44.185 27.571 1.00 24.60 229 ARG B CA 1
ATOM 2873 C C . ARG B 1 237 ? 29.096 42.893 26.981 1.00 24.97 229 ARG B C 1
ATOM 2874 O O . ARG B 1 237 ? 28.180 42.909 26.151 1.00 23.23 229 ARG B O 1
ATOM 2882 N N . HIS B 1 238 ? 29.615 41.752 27.446 1.00 26.16 230 HIS B N 1
ATOM 2883 C CA . HIS B 1 238 ? 29.148 40.470 26.926 1.00 24.15 230 HIS B CA 1
ATOM 2884 C C . HIS B 1 238 ? 27.702 40.197 27.323 1.00 23.95 230 HIS B C 1
ATOM 2885 O O . HIS B 1 238 ? 26.924 39.698 26.505 1.00 22.39 230 HIS B O 1
ATOM 2892 N N . LEU B 1 239 ? 27.322 40.526 28.565 1.00 18.37 231 LEU B N 1
ATOM 2893 C CA . LEU B 1 239 ? 25.959 40.249 29.027 1.00 19.26 231 LEU B CA 1
ATOM 2894 C C . LEU B 1 239 ? 24.936 41.078 28.262 1.00 19.91 231 LEU B C 1
ATOM 2895 O O . LEU B 1 239 ? 23.860 40.580 27.905 1.00 17.65 231 LEU B O 1
ATOM 2900 N N . ILE B 1 240 ? 25.240 42.351 28.011 1.00 17.34 232 ILE B N 1
ATOM 2901 C CA . ILE B 1 240 ? 24.274 43.207 27.333 1.00 18.53 232 ILE B CA 1
ATOM 2902 C C . ILE B 1 240 ? 24.088 42.753 25.893 1.00 20.67 232 ILE B C 1
ATOM 2903 O O . ILE B 1 240 ? 22.959 42.659 25.394 1.00 19.31 232 ILE B O 1
ATOM 2908 N N . ARG B 1 241 ? 25.195 42.464 25.202 1.00 19.75 233 ARG B N 1
ATOM 2909 C CA . ARG B 1 241 ? 25.094 41.976 23.833 1.00 19.83 233 ARG B CA 1
ATOM 2910 C C . ARG B 1 241 ? 24.270 40.697 23.787 1.00 21.51 233 ARG B C 1
ATOM 2911 O O . ARG B 1 241 ? 23.392 40.545 22.928 1.00 20.80 233 ARG B O 1
ATOM 2919 N N . TYR B 1 242 ? 24.521 39.782 24.726 1.00 20.19 234 TYR B N 1
ATOM 2920 C CA . TYR B 1 242 ? 23.753 38.538 24.773 1.00 19.96 234 TYR B CA 1
ATOM 2921 C C . TYR B 1 242 ? 22.285 38.810 25.034 1.00 20.17 234 TYR B C 1
ATOM 2922 O O . TYR B 1 242 ? 21.412 38.246 24.366 1.00 20.44 234 TYR B O 1
ATOM 2931 N N . ALA B 1 243 ? 21.995 39.680 26.007 1.00 16.38 235 ALA B N 1
ATOM 2932 C CA . ALA B 1 243 ? 20.600 39.944 26.368 1.00 17.71 235 ALA B CA 1
ATOM 2933 C C . ALA B 1 243 ? 19.813 40.514 25.200 1.00 20.95 235 ALA B C 1
ATOM 2934 O O . ALA B 1 243 ? 18.612 40.246 25.078 1.00 20.25 235 ALA B O 1
ATOM 2936 N N . LEU B 1 244 ? 20.457 41.302 24.337 1.00 18.45 236 LEU B N 1
ATOM 2937 C CA . LEU B 1 244 ? 19.772 41.906 23.203 1.00 17.23 236 LEU B CA 1
ATOM 2938 C C . LEU B 1 244 ? 19.732 41.013 21.970 1.00 22.92 236 LEU B C 1
ATOM 2939 O O . LEU B 1 244 ? 19.049 41.362 20.996 1.00 24.37 236 LEU B O 1
ATOM 2944 N N . SER B 1 245 ? 20.445 39.886 21.982 1.00 22.72 237 SER B N 1
ATOM 2945 C CA . SER B 1 245 ? 20.626 39.065 20.792 1.00 23.43 237 SER B CA 1
ATOM 2946 C C . SER B 1 245 ? 19.388 38.214 20.529 1.00 20.55 237 SER B C 1
ATOM 2947 O O . SER B 1 245 ? 18.612 37.903 21.436 1.00 22.02 237 SER B O 1
ATOM 2950 N N . ASP B 1 246 ? 19.220 37.827 19.263 1.00 27.43 238 ASP B N 1
ATOM 2951 C CA . ASP B 1 246 ? 18.099 36.964 18.910 1.00 29.68 238 ASP B CA 1
ATOM 2952 C C . ASP B 1 246 ? 18.195 35.602 19.574 1.00 26.82 238 ASP B C 1
ATOM 2953 O O . ASP B 1 246 ? 17.166 34.954 19.780 1.00 30.30 238 ASP B O 1
ATOM 2958 N N . ALA B 1 247 ? 19.397 35.165 19.936 1.00 26.50 239 ALA B N 1
ATOM 2959 C CA . ALA B 1 247 ? 19.567 33.866 20.573 1.00 32.21 239 ALA B CA 1
ATOM 2960 C C . ALA B 1 247 ? 19.222 33.872 22.055 1.00 27.66 239 ALA B C 1
ATOM 2961 O O . ALA B 1 247 ? 19.222 32.799 22.673 1.00 27.30 239 ALA B O 1
ATOM 2963 N N . PHE B 1 248 ? 18.927 35.031 22.643 1.00 22.39 240 PHE B N 1
ATOM 2964 C CA . PHE B 1 248 ? 18.718 35.083 24.084 1.00 17.03 240 PHE B CA 1
ATOM 2965 C C . PHE B 1 248 ? 17.482 34.291 24.486 1.00 20.45 240 PHE B C 1
ATOM 2966 O O . PHE B 1 248 ? 16.397 34.496 23.939 1.00 23.04 240 PHE B O 1
ATOM 2974 N N . GLY B 1 249 ? 17.641 33.406 25.464 1.00 24.92 241 GLY B N 1
ATOM 2975 C CA . GLY B 1 249 ? 16.544 32.569 25.894 1.00 24.10 241 GLY B CA 1
ATOM 2976 C C . GLY B 1 249 ? 16.459 31.225 25.200 1.00 25.19 241 GLY B C 1
ATOM 2977 O O . GLY B 1 249 ? 15.635 30.395 25.602 1.00 28.87 241 GLY B O 1
ATOM 2978 N N . ALA B 1 250 ? 17.266 30.989 24.162 1.00 23.89 242 ALA B N 1
ATOM 2979 C CA . ALA B 1 250 ? 17.257 29.682 23.500 1.00 25.42 242 ALA B CA 1
ATOM 2980 C C . ALA B 1 250 ? 17.719 28.571 24.434 1.00 27.60 242 ALA B C 1
ATOM 2981 O O . ALA B 1 250 ? 17.258 27.428 24.316 1.00 28.83 242 ALA B O 1
ATOM 2983 N N . GLU B 1 251 ? 18.633 28.870 25.329 1.00 26.85 243 GLU B N 1
ATOM 2984 C CA . GLU B 1 251 ? 19.072 28.011 26.418 1.00 26.93 243 GLU B CA 1
ATOM 2985 C C . GLU B 1 251 ? 18.703 28.682 27.725 1.00 23.49 243 GLU B C 1
ATOM 2986 O O . GLU B 1 251 ? 18.848 29.905 27.845 1.00 24.06 243 GLU B O 1
ATOM 2992 N N . PRO B 1 252 ? 18.207 27.947 28.720 1.00 19.13 244 PRO B N 1
ATOM 2993 C CA . PRO B 1 252 ? 17.858 28.616 29.983 1.00 17.67 244 PRO B CA 1
ATOM 2994 C C . PRO B 1 252 ? 19.050 28.950 30.864 1.00 19.14 244 PRO B C 1
ATOM 2995 O O . PRO B 1 252 ? 18.889 29.743 31.797 1.00 18.71 244 PRO B O 1
ATOM 2999 N N . THR B 1 253 ? 20.227 28.357 30.628 1.00 21.01 245 THR B N 1
ATOM 3000 C CA . THR B 1 253 ? 21.435 28.746 31.342 1.00 21.12 245 THR B CA 1
ATOM 3001 C C . THR B 1 253 ? 22.546 29.005 30.334 1.00 21.65 245 THR B C 1
ATOM 3002 O O . THR B 1 253 ? 22.539 28.453 29.230 1.00 22.83 245 THR B O 1
ATOM 3006 N N . ALA B 1 254 ? 23.500 29.852 30.725 1.00 20.76 246 ALA B N 1
ATOM 3007 C CA . ALA B 1 254 ? 24.612 30.211 29.852 1.00 25.25 246 ALA B CA 1
ATOM 3008 C C . ALA B 1 254 ? 25.789 30.661 30.706 1.00 25.97 246 ALA B C 1
ATOM 3009 O O . ALA B 1 254 ? 25.668 30.858 31.916 1.00 22.04 246 ALA B O 1
ATOM 3011 N N . ASP B 1 255 ? 26.943 30.785 30.053 1.00 26.71 247 ASP B N 1
ATOM 3012 C CA . ASP B 1 255 ? 28.173 31.264 30.671 1.00 26.03 247 ASP B CA 1
ATOM 3013 C C . ASP B 1 255 ? 28.833 32.162 29.647 1.00 28.89 247 ASP B C 1
ATOM 3014 O O . ASP B 1 255 ? 28.959 31.765 28.486 1.00 30.24 247 ASP B O 1
ATOM 3019 N N . VAL B 1 256 ? 29.212 33.378 30.057 1.00 33.01 248 VAL B N 1
ATOM 3020 C CA . VAL B 1 256 ? 29.784 34.331 29.110 1.00 35.04 248 VAL B CA 1
ATOM 3021 C C . VAL B 1 256 ? 31.042 33.781 28.459 1.00 36.35 248 VAL B C 1
ATOM 3022 O O . VAL B 1 256 ? 31.431 34.236 27.378 1.00 42.48 248 VAL B O 1
ATOM 3026 N N . ARG B 1 257 ? 31.688 32.797 29.086 1.00 38.50 249 ARG B N 1
ATOM 3027 C CA . ARG B 1 257 ? 32.905 32.240 28.509 1.00 39.66 249 ARG B CA 1
ATOM 3028 C C . ARG B 1 257 ? 32.631 31.411 27.260 1.00 50.19 249 ARG B C 1
ATOM 3029 O O . ARG B 1 257 ? 33.560 31.164 26.486 1.00 55.72 249 ARG B O 1
ATOM 3031 N N . ASN B 1 258 ? 31.371 30.980 27.034 1.00 45.42 250 ASN B N 1
ATOM 3032 C CA . ASN B 1 258 ? 31.020 30.134 25.884 1.00 51.91 250 ASN B CA 1
ATOM 3033 C C . ASN B 1 258 ? 29.672 30.608 25.332 1.00 60.91 250 ASN B C 1
ATOM 3034 O O . ASN B 1 258 ? 28.630 29.999 25.589 1.00 63.54 250 ASN B O 1
ATOM 3036 N N . LEU B 1 259 ? 29.714 31.693 24.559 1.00 65.34 251 LEU B N 1
ATOM 3037 C CA . LEU B 1 259 ? 28.522 32.332 23.994 1.00 70.84 251 LEU B CA 1
ATOM 3038 C C . LEU B 1 259 ? 27.580 32.823 25.090 1.00 67.92 251 LEU B C 1
ATOM 3039 O O . LEU B 1 259 ? 27.699 33.955 25.56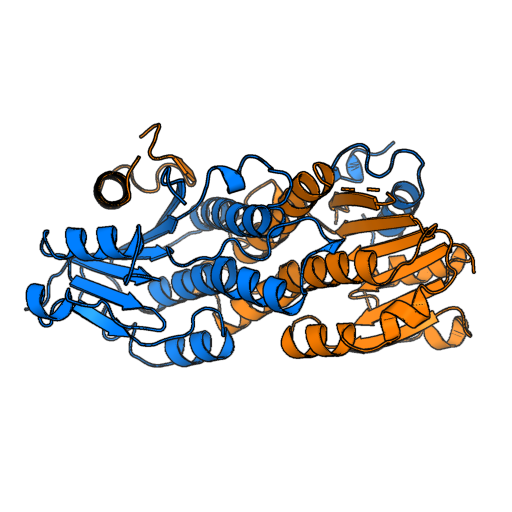3 1.00 65.47 251 LEU B O 1
#

Foldseek 3Di:
DQAQAEEEAEPCQDDPNVVVCQVCLVVRHQYEYEEQDDHPPVCVVRPPSYHYDRFLQLPVVRVVVVLVDCPLLVRQPNHQEYEYELPDADQPPFADPVRHDVVRLSSRLSSLAVSLVVVVVSNLVSHDPPHAYEYEYAAAPLCVDPDHRRVSNNVSRVNQQVVQVVVVVDDGNHYHYHYDHDPDDPDPVRVVVQVVCQCPDPCNPVDPDDDSVPPD/DQEEEEAEPCQDDPNVVVCVVCLVVVYQYEYEYQDDHPPCCVPRPPSYHYDNFLQLPLVRLVVVLVDCPLLVRQPNHQEYEYELPDADQPPFADPVPHDVVRLSSRLSSLAVSLVVVVVSNVVSHDPPHQYEYEYAAAVLCVDPDHRRVSNNVSRVNQQVVQVVVVVPSYHYHYDHPVVPDPVRVVVLVVCQCPDPCNPVDPDDDSVHD

Secondary structure (DSSP, 8-state):
---SEEEEEETTTSHHHHHHHHHHHHTT-EEEEEESS--SSHHHHHGGGEEEEE--TT-HHHHHHHHHSSHHHHHHTT-SEEEEEE-----PSPS-GGG--HHHHHHHHIIIIIHHHHHHHHHHHH--TT-EEEEEEE--GGGTS--TT-HHHHHHHHHHHHHHHHHTTS--SSEEEEEEE-S----HHHHHHHHHHHHHSTTTTSSSEEEGGG--/--EEEEEETTTSHHHHHHHHHHHHTT-EEEEEESS--SSHHHHHGGGEEEEE--TT-HHHHHHHHHSSHHHHHHTT-SEEEEEE-----PSPS-GGG--HHHHHHHHIIIIIHHHHHHHHHHHHPPTT-EEEEEEE--GGGTS--TT-HHHHHHHHHHHHHHHHHHH--EEEEEEE-----HHHHHHHHHHHHHSTTTTSSSEEETT--